Protein 4DNH (pdb70)

Sequence (375 aa):
LVSIDLPIEGRLARYDLTGRPVPFNSRDAKAFSRVAFAAAHVVADPLADNDPWLAPAIDWERTLAFRHRLWDLGLGVAESDTAQRGGLGWPEARELIRRSLAEARGRPDALIACGAGTDHLAPGPDVSIDDILAAYESQIEAIEAEGGRIILASRALAAAAKGPEDYIRVYDRVLSQVKEPVIIHWLGEFDPALEGYWGNADHAAKTCLDVLEAHAAKVDGIKISLLSKEKEIVRRQLPKGVRYTGDDFNYAELIAGDEEGHSDALLGIFDAIAPVASAALEALGSGRNGEFFELLEPTVPLSRHIFKAPTRFYKTGVVFLAYLNGLQDHFVIGGQQSARSLVHLAELFRLADKAGALADPELATARRRVLAHGV

Structure (mmCIF, N/CA/C/O backbone):
data_4DNH
#
_entry.id   4DNH
#
_cell.length_a   75.291
_cell.length_b   75.291
_cell.length_c   139.518
_cell.angle_alpha   90.000
_cell.angle_beta   90.000
_cell.angle_gamma   120.000
#
_symmetry.space_group_name_H-M   'P 32 2 1'
#
loop_
_entity.id
_entity.type
_entity.pdbx_description
1 polymer 'Uncharacterized protein'
2 non-polymer GLYCEROL
3 water water
#
loop_
_atom_site.group_PDB
_atom_site.id
_atom_site.type_symbol
_atom_site.label_atom_id
_atom_site.label_alt_id
_atom_site.label_comp_id
_atom_site.label_asym_id
_atom_site.label_entity_id
_atom_site.label_seq_id
_atom_site.pdbx_PDB_ins_code
_atom_site.Cartn_x
_atom_site.Cartn_y
_atom_site.Cartn_z
_atom_site.occupancy
_atom_site.B_iso_or_equiv
_atom_site.auth_seq_id
_atom_site.auth_comp_id
_atom_site.auth_asym_id
_atom_site.auth_atom_id
_atom_site.pdbx_PDB_model_num
ATOM 1 N N . LEU A 1 2 ? 71.971 -4.795 3.006 1.00 76.26 3 LEU A N 1
ATOM 2 C CA . LEU A 1 2 ? 71.185 -6.014 3.354 1.00 78.85 3 LEU A CA 1
ATOM 3 C C . LEU A 1 2 ? 70.650 -5.985 4.796 1.00 81.46 3 LEU A C 1
ATOM 4 O O . LEU A 1 2 ? 71.355 -6.333 5.755 1.00 82.13 3 LEU A O 1
ATOM 9 N N . VAL A 1 3 ? 69.390 -5.575 4.927 1.00 77.60 4 VAL A N 1
ATOM 10 C CA . VAL A 1 3 ? 68.737 -5.452 6.221 1.00 71.56 4 VAL A CA 1
ATOM 11 C C . VAL A 1 3 ? 67.798 -6.630 6.459 1.00 69.45 4 VAL A C 1
ATOM 12 O O . VAL A 1 3 ? 66.970 -6.981 5.609 1.00 64.50 4 VAL A O 1
ATOM 16 N N . SER A 1 4 ? 67.946 -7.231 7.634 1.00 71.79 5 SER A N 1
ATOM 17 C CA . SER A 1 4 ? 67.215 -8.429 8.009 1.00 69.53 5 SER A CA 1
ATOM 18 C C . SER A 1 4 ? 66.617 -8.240 9.405 1.00 66.25 5 SER A C 1
ATOM 19 O O . SER A 1 4 ? 67.186 -7.540 10.241 1.00 67.86 5 SER A O 1
ATOM 22 N N . ILE A 1 5 ? 65.461 -8.852 9.647 1.00 62.24 6 ILE A N 1
ATOM 23 C CA . ILE A 1 5 ? 64.782 -8.760 10.947 1.00 59.41 6 ILE A CA 1
ATOM 24 C C . ILE A 1 5 ? 63.989 -10.043 11.253 1.00 60.36 6 ILE A C 1
ATOM 25 O O . ILE A 1 5 ? 63.381 -10.639 10.353 1.00 59.81 6 ILE A O 1
ATOM 30 N N . ASP A 1 6 ? 64.014 -10.479 12.512 1.00 60.72 7 ASP A N 1
ATOM 31 C CA . ASP A 1 6 ? 63.195 -11.622 12.929 1.00 60.85 7 ASP A CA 1
ATOM 32 C C . ASP A 1 6 ? 61.793 -11.180 13.327 1.00 55.12 7 ASP A C 1
ATOM 33 O O . ASP A 1 6 ? 61.630 -10.311 14.169 1.00 58.33 7 ASP A O 1
ATOM 38 N N . LEU A 1 7 ? 60.790 -11.780 12.698 1.00 52.23 8 LEU A N 1
ATOM 39 C CA . LEU A 1 7 ? 59.397 -11.357 12.839 1.00 49.69 8 LEU A CA 1
ATOM 40 C C . LEU A 1 7 ? 58.491 -12.527 13.174 1.00 53.92 8 LEU A C 1
ATOM 41 O O . LEU A 1 7 ? 58.780 -13.666 12.789 1.00 57.86 8 LEU A O 1
ATOM 46 N N . PRO A 1 8 ? 57.392 -12.255 13.896 1.00 56.52 9 PRO A N 1
ATOM 47 C CA . PRO A 1 8 ? 56.480 -13.336 14.269 1.00 59.74 9 PRO A CA 1
ATOM 48 C C . PRO A 1 8 ? 55.558 -13.794 13.142 1.00 63.19 9 PRO A C 1
ATOM 49 O O . PRO A 1 8 ? 54.928 -12.971 12.476 1.00 58.99 9 PRO A O 1
ATOM 53 N N . ILE A 1 9 ? 55.544 -15.107 12.924 1.00 72.10 10 ILE A N 1
ATOM 54 C CA . ILE A 1 9 ? 54.563 -15.791 12.087 1.00 83.05 10 ILE A CA 1
ATOM 55 C C . ILE A 1 9 ? 54.219 -17.065 12.837 1.00 95.02 10 ILE A C 1
ATOM 56 O O . ILE A 1 9 ? 55.118 -17.749 13.341 1.00 97.05 10 ILE A O 1
ATOM 61 N N . GLU A 1 10 ? 52.926 -17.385 12.895 1.00 102.27 11 GLU A N 1
ATOM 62 C CA . GLU A 1 10 ? 52.431 -18.648 13.476 1.00 106.14 11 GLU A CA 1
ATOM 63 C C . GLU A 1 10 ? 53.034 -18.946 14.862 1.00 99.86 11 GLU A C 1
ATOM 64 O O . GLU A 1 10 ? 53.646 -19.999 15.065 1.00 95.37 11 GLU A O 1
ATOM 70 N N . GLY A 1 11 ? 52.878 -18.007 15.798 1.00 100.37 12 GLY A N 1
ATOM 71 C CA . GLY A 1 11 ? 53.400 -18.160 17.167 1.00 97.25 12 GLY A CA 1
ATOM 72 C C . GLY A 1 11 ? 54.920 -18.192 17.309 1.00 92.17 12 GLY A C 1
ATOM 73 O O . GLY A 1 11 ? 55.452 -17.930 18.396 1.00 81.31 12 GLY A O 1
ATOM 74 N N . ARG A 1 12 ? 55.607 -18.520 16.210 1.00 94.64 13 ARG A N 1
ATOM 75 C CA . ARG A 1 12 ? 57.073 -18.582 16.154 1.00 96.13 13 ARG A CA 1
ATOM 76 C C . ARG A 1 12 ? 57.685 -17.321 15.523 1.00 86.51 13 ARG A C 1
ATOM 77 O O . ARG A 1 12 ? 56.984 -16.355 15.220 1.00 81.36 13 ARG A O 1
ATOM 85 N N . LEU A 1 13 ? 58.996 -17.354 15.311 1.00 81.18 14 LEU A N 1
ATOM 86 C CA . LEU A 1 13 ? 59.749 -16.171 14.928 1.00 72.00 14 LEU A CA 1
ATOM 87 C C . LEU A 1 13 ? 60.678 -16.517 13.772 1.00 67.67 14 LEU A C 1
ATOM 88 O O . LEU A 1 13 ? 61.486 -17.441 13.878 1.00 65.25 14 LEU A O 1
ATOM 93 N N . ALA A 1 14 ? 60.569 -15.765 12.677 1.00 66.34 15 ALA A N 1
ATOM 94 C CA . ALA A 1 14 ? 61.266 -16.102 11.435 1.00 64.70 15 ALA A CA 1
ATOM 95 C C . ALA A 1 14 ? 61.980 -14.926 10.763 1.00 64.70 15 ALA A C 1
ATOM 96 O O . ALA A 1 14 ? 61.503 -13.786 10.770 1.00 59.49 15 ALA A O 1
ATOM 98 N N . ARG A 1 15 ? 63.121 -15.241 10.158 1.00 68.43 16 ARG A N 1
ATOM 99 C CA . ARG A 1 15 ? 63.928 -14.274 9.438 1.00 65.57 16 ARG A CA 1
ATOM 100 C C . ARG A 1 15 ? 63.130 -13.660 8.307 1.00 58.83 16 ARG A C 1
ATOM 101 O O . ARG A 1 15 ? 62.491 -14.358 7.516 1.00 55.31 16 ARG A O 1
ATOM 109 N N . TYR A 1 16 ? 63.145 -12.336 8.265 1.00 57.41 17 TYR A N 1
ATOM 110 C CA . TYR A 1 16 ? 62.644 -11.620 7.121 1.00 54.40 17 TYR A CA 1
ATOM 111 C C . TYR A 1 16 ? 63.713 -10.685 6.628 1.00 57.36 17 TYR A C 1
ATOM 112 O O . TYR A 1 16 ? 64.188 -9.835 7.374 1.00 59.56 17 TYR A O 1
ATOM 121 N N . ASP A 1 17 ? 64.102 -10.868 5.371 1.00 60.97 18 ASP A N 1
ATOM 122 C CA . ASP A 1 17 ? 65.037 -9.976 4.692 1.00 63.54 18 ASP A CA 1
ATOM 123 C C . ASP A 1 17 ? 64.233 -8.961 3.906 1.00 57.76 18 ASP A C 1
ATOM 124 O O . ASP A 1 17 ? 63.328 -9.337 3.157 1.00 56.51 18 ASP A O 1
ATOM 129 N N . LEU A 1 18 ? 64.556 -7.681 4.057 1.00 56.52 19 LEU A N 1
ATOM 130 C CA . LEU A 1 18 ? 63.836 -6.649 3.296 1.00 55.47 19 LEU A CA 1
ATOM 131 C C . LEU A 1 18 ? 64.320 -6.646 1.850 1.00 57.20 19 LEU A C 1
ATOM 132 O O . LEU A 1 18 ? 65.528 -6.626 1.606 1.00 56.38 19 LEU A O 1
ATOM 137 N N . THR A 1 19 ? 63.379 -6.668 0.903 1.00 58.45 20 THR A N 1
ATOM 138 C CA . THR A 1 19 ? 63.715 -6.719 -0.534 1.00 58.67 20 THR A CA 1
ATOM 139 C C . THR A 1 19 ? 63.113 -5.579 -1.374 1.00 58.27 20 THR A C 1
ATOM 140 O O . THR A 1 19 ? 63.311 -5.525 -2.582 1.00 61.47 20 THR A O 1
ATOM 144 N N . GLY A 1 20 ? 62.375 -4.677 -0.750 1.00 56.89 21 GLY A N 1
ATOM 145 C CA . GLY A 1 20 ? 61.753 -3.590 -1.495 1.00 58.00 21 GLY A CA 1
ATOM 146 C C . GLY A 1 20 ? 62.711 -2.479 -1.872 1.00 59.04 21 GLY A C 1
ATOM 147 O O . GLY A 1 20 ? 63.708 -2.233 -1.180 1.00 57.85 21 GLY A O 1
ATOM 148 N N . ARG A 1 21 ? 62.415 -1.829 -2.996 1.00 62.17 22 ARG A N 1
ATOM 149 C CA . ARG A 1 21 ? 63.063 -0.572 -3.367 1.00 62.86 22 ARG A CA 1
ATOM 150 C C . ARG A 1 21 ? 62.079 0.535 -3.023 1.00 55.85 22 ARG A C 1
ATOM 151 O O . ARG A 1 21 ? 61.017 0.619 -3.638 1.00 53.34 22 ARG A O 1
ATOM 155 N N . PRO A 1 22 ? 62.408 1.373 -2.020 1.00 54.03 23 PRO A N 1
ATOM 156 C CA . PRO A 1 22 ? 61.477 2.441 -1.635 1.00 52.20 23 PRO A CA 1
ATOM 157 C C . PRO A 1 22 ? 61.191 3.322 -2.829 1.00 52.30 23 PRO A C 1
ATOM 158 O O . PRO A 1 22 ? 62.118 3.669 -3.561 1.00 55.72 23 PRO A O 1
ATOM 162 N N . VAL A 1 23 ? 59.924 3.637 -3.065 1.00 49.31 24 VAL A N 1
ATOM 163 C CA . VAL A 1 23 ? 59.591 4.649 -4.065 1.00 48.84 24 VAL A CA 1
ATOM 164 C C . VAL A 1 23 ? 60.036 5.986 -3.468 1.00 51.25 24 VAL A C 1
ATOM 165 O O . VAL A 1 23 ? 59.606 6.345 -2.363 1.00 51.35 24 VAL A O 1
ATOM 169 N N . PRO A 1 24 ? 60.942 6.700 -4.167 1.00 52.13 25 PRO A N 1
ATOM 170 C CA . PRO A 1 24 ? 61.469 7.953 -3.599 1.00 50.80 25 PRO A CA 1
ATOM 171 C C . PRO A 1 24 ? 60.396 9.033 -3.546 1.00 49.48 25 PRO A C 1
ATOM 172 O O . PRO A 1 24 ? 59.560 9.147 -4.459 1.00 48.14 25 PRO A O 1
ATOM 176 N N . PHE A 1 25 ? 60.392 9.771 -2.442 1.00 50.20 26 PHE A N 1
ATOM 177 C CA . PHE A 1 25 ? 59.511 10.914 -2.249 1.00 50.14 26 PHE A CA 1
ATOM 178 C C . PHE A 1 25 ? 59.919 11.953 -3.274 1.00 53.73 26 PHE A C 1
ATOM 179 O O . PHE A 1 25 ? 61.106 12.262 -3.409 1.00 55.16 26 PHE A O 1
ATOM 187 N N . ASN A 1 26 ? 58.951 12.462 -4.029 1.00 54.99 27 ASN A N 1
ATOM 188 C CA . ASN A 1 26 ? 59.224 13.518 -5.005 1.00 55.16 27 ASN A CA 1
ATOM 189 C C . ASN A 1 26 ? 58.077 14.524 -5.000 1.00 53.48 27 ASN A C 1
ATOM 190 O O . ASN A 1 26 ? 56.919 14.158 -5.167 1.00 55.79 27 ASN A O 1
ATOM 195 N N . SER A 1 27 ? 58.406 15.783 -4.751 1.00 51.43 28 SER A N 1
ATOM 196 C CA . SER A 1 27 ? 57.438 16.876 -4.754 1.00 51.41 28 SER A CA 1
ATOM 197 C C . SER A 1 27 ? 56.748 16.970 -6.115 1.00 50.86 28 SER A C 1
ATOM 198 O O . SER A 1 27 ? 57.389 16.801 -7.136 1.00 52.23 28 SER A O 1
ATOM 201 N N . ARG A 1 28 ? 55.443 17.222 -6.125 1.00 49.51 29 ARG A N 1
ATOM 202 C CA . ARG A 1 28 ? 54.652 17.193 -7.358 1.00 49.63 29 ARG A CA 1
ATOM 203 C C . ARG A 1 28 ? 53.469 18.127 -7.246 1.00 49.93 29 ARG A C 1
ATOM 204 O O . ARG A 1 28 ? 52.949 18.373 -6.154 1.00 48.26 29 ARG A O 1
ATOM 212 N N . ASP A 1 29 ? 53.058 18.626 -8.405 1.00 54.20 30 ASP A N 1
ATOM 213 C CA . ASP A 1 29 ? 51.929 19.524 -8.575 1.00 58.08 30 ASP A CA 1
ATOM 214 C C . ASP A 1 29 ? 50.771 18.668 -9.050 1.00 57.28 30 ASP A C 1
ATOM 215 O O . ASP A 1 29 ? 50.961 17.799 -9.906 1.00 58.64 30 ASP A O 1
ATOM 220 N N . ALA A 1 30 ? 49.576 18.920 -8.517 1.00 55.19 31 ALA A N 1
ATOM 221 C CA . ALA A 1 30 ? 48.377 18.153 -8.890 1.00 54.34 31 ALA A CA 1
ATOM 222 C C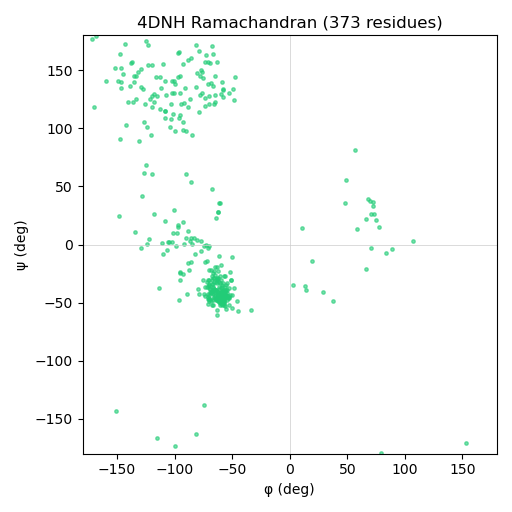 . ALA A 1 30 ? 48.094 18.180 -10.398 1.00 61.87 31 ALA A C 1
ATOM 223 O O . ALA A 1 30 ? 47.496 17.247 -10.940 1.00 63.82 31 ALA A O 1
ATOM 225 N N . LYS A 1 31 ? 48.539 19.242 -11.069 1.00 64.49 32 LYS A N 1
ATOM 226 C CA . LYS A 1 31 ? 48.357 19.376 -12.513 1.00 70.67 32 LYS A CA 1
ATOM 227 C C . LYS A 1 31 ? 49.079 18.294 -13.336 1.00 69.45 32 LYS A C 1
ATOM 228 O O . LYS A 1 31 ? 48.724 18.057 -14.490 1.00 71.29 32 LYS A O 1
ATOM 234 N N . ALA A 1 32 ? 50.071 17.635 -12.743 1.00 65.84 33 ALA A N 1
ATOM 235 C CA . ALA A 1 32 ? 50.741 16.513 -13.398 1.00 66.07 33 ALA A CA 1
ATOM 236 C C . ALA A 1 32 ? 49.847 15.268 -13.458 1.00 66.44 33 ALA A C 1
ATOM 237 O O . ALA A 1 32 ? 50.142 14.327 -14.202 1.00 69.09 33 ALA A O 1
ATOM 239 N N . PHE A 1 33 ? 48.762 15.268 -12.678 1.00 63.30 34 PHE A N 1
ATOM 240 C CA . PHE A 1 33 ? 47.819 14.141 -12.642 1.00 60.10 34 PHE A CA 1
ATOM 241 C C . PHE A 1 33 ? 46.663 14.325 -13.620 1.00 62.44 34 PHE A C 1
ATOM 242 O O . PHE A 1 33 ? 46.306 15.452 -13.982 1.00 66.30 34 PHE A O 1
ATOM 250 N N . SER A 1 34 ? 46.075 13.203 -14.023 1.00 59.99 35 SER A N 1
ATOM 251 C CA . SER A 1 34 ? 44.861 13.194 -14.819 1.00 59.58 35 SER A CA 1
ATOM 252 C C . SER A 1 34 ? 43.694 12.727 -13.963 1.00 59.52 35 SER A C 1
ATOM 253 O O . SER A 1 34 ? 42.678 12.268 -14.493 1.00 59.82 35 SER A O 1
ATOM 256 N N . ARG A 1 35 ? 43.860 12.824 -12.641 1.00 55.23 36 ARG A N 1
ATOM 257 C CA . ARG A 1 35 ? 42.813 12.484 -11.682 1.00 52.37 36 ARG A CA 1
ATOM 258 C C . ARG A 1 35 ? 42.779 13.522 -10.577 1.00 51.25 36 ARG A C 1
ATOM 259 O O . ARG A 1 35 ? 43.789 14.176 -10.327 1.00 51.08 36 ARG A O 1
ATOM 267 N N . VAL A 1 36 ? 41.625 13.654 -9.915 1.00 50.98 37 VAL A N 1
ATOM 268 C CA . VAL A 1 36 ? 41.497 14.389 -8.644 1.00 49.43 37 VAL A CA 1
ATOM 269 C C . VAL A 1 36 ? 41.573 13.435 -7.441 1.00 49.67 37 VAL A C 1
ATOM 270 O O . VAL A 1 36 ? 40.645 12.653 -7.179 1.00 49.78 37 VAL A O 1
ATOM 274 N N . ALA A 1 37 ? 42.683 13.515 -6.707 1.00 47.80 38 ALA A N 1
ATOM 275 C CA . ALA A 1 37 ? 43.007 12.560 -5.652 1.00 42.00 38 ALA A CA 1
ATOM 276 C C . ALA A 1 37 ? 43.169 13.247 -4.320 1.00 42.27 38 ALA A C 1
ATOM 277 O O . ALA A 1 37 ? 43.976 14.169 -4.195 1.00 43.05 38 ALA A O 1
ATOM 279 N N . PHE A 1 38 ? 42.408 12.780 -3.327 1.00 42.41 39 PHE A N 1
ATOM 280 C CA . PHE A 1 38 ? 42.536 13.211 -1.942 1.00 42.52 39 PHE A CA 1
ATOM 281 C C . PHE A 1 38 ? 43.048 12.053 -1.113 1.00 45.14 39 PHE A C 1
ATOM 282 O O . PHE A 1 38 ? 42.647 10.900 -1.315 1.00 47.73 39 PHE A O 1
ATOM 290 N N . ALA A 1 39 ? 43.884 12.363 -0.135 1.00 42.44 40 ALA A N 1
ATOM 291 C CA . ALA A 1 39 ? 44.108 11.428 0.940 1.00 39.32 40 ALA A CA 1
ATOM 292 C C . ALA A 1 39 ? 43.284 11.852 2.169 1.00 42.72 40 ALA A C 1
ATOM 293 O O . ALA A 1 39 ? 43.285 13.025 2.569 1.00 40.73 40 ALA A O 1
ATOM 295 N N . ALA A 1 40 ? 42.541 10.908 2.746 1.00 44.18 41 ALA A N 1
ATOM 296 C CA . ALA A 1 40 ? 41.875 11.159 4.021 1.00 41.22 41 ALA A CA 1
ATOM 297 C C . ALA A 1 40 ? 42.942 11.003 5.102 1.00 41.68 41 ALA A C 1
ATOM 298 O O . ALA A 1 40 ? 43.457 9.904 5.307 1.00 44.65 41 ALA A O 1
ATOM 300 N N . ALA A 1 41 ? 43.284 12.093 5.785 1.00 36.54 42 ALA A N 1
ATOM 301 C CA . ALA A 1 41 ? 44.489 12.100 6.591 1.00 35.92 42 ALA A CA 1
ATOM 302 C C . ALA A 1 41 ? 44.224 11.807 8.064 1.00 37.07 42 ALA A C 1
ATOM 303 O O . ALA A 1 41 ? 43.211 12.238 8.631 1.00 38.82 42 ALA A O 1
ATOM 305 N N . HIS A 1 42 ? 45.164 11.099 8.681 1.00 35.92 43 HIS A N 1
ATOM 306 C CA . HIS A 1 42 ? 45.051 10.661 10.071 1.00 35.55 43 HIS A CA 1
ATOM 307 C C . HIS A 1 42 ? 45.440 11.772 11.015 1.00 36.20 43 HIS A C 1
ATOM 308 O O . HIS A 1 42 ? 45.959 12.812 10.586 1.00 34.92 43 HIS A O 1
ATOM 315 N N . VAL A 1 43 ? 45.204 11.542 12.308 1.00 35.55 44 VAL A N 1
ATOM 316 C CA . VAL A 1 43 ? 45.550 12.479 13.377 1.00 34.66 44 VAL A CA 1
ATOM 317 C C . VAL A 1 43 ? 46.675 11.952 14.264 1.00 33.79 44 VAL A C 1
ATOM 318 O O . VAL A 1 43 ? 46.648 10.798 14.674 1.00 36.12 44 VAL A O 1
ATOM 322 N N . VAL A 1 44 ? 47.654 12.798 14.570 1.00 32.22 45 VAL A N 1
ATOM 323 C CA . VAL A 1 44 ? 48.689 12.464 15.534 1.00 31.96 45 VAL A CA 1
ATOM 324 C C . VAL A 1 44 ? 48.264 12.851 16.958 1.00 35.20 45 VAL A C 1
ATOM 325 O O . VAL A 1 44 ? 48.038 14.046 17.260 1.00 37.04 45 VAL A O 1
ATOM 329 N N . ALA A 1 45 ? 48.167 11.847 17.838 1.00 33.58 46 ALA A N 1
ATOM 330 C CA . ALA A 1 45 ? 47.886 12.123 19.248 1.00 35.03 46 ALA A CA 1
ATOM 331 C C . ALA A 1 45 ? 49.092 12.710 19.985 1.00 33.14 46 ALA A C 1
ATOM 332 O O . ALA A 1 45 ? 50.242 12.520 19.588 1.00 32.28 46 ALA A O 1
ATOM 334 N N . ASP A 1 46 ? 48.824 13.404 21.079 1.00 33.43 47 ASP A N 1
ATOM 335 C CA . ASP A 1 46 ? 49.898 13.920 21.923 1.00 35.16 47 ASP A CA 1
ATOM 336 C C . ASP A 1 46 ? 50.123 12.905 23.037 1.00 36.45 47 ASP A C 1
ATOM 337 O O . ASP A 1 46 ? 49.266 12.745 23.903 1.00 37.68 47 ASP A O 1
ATOM 342 N N . PRO A 1 47 ? 51.277 12.220 23.026 1.00 36.97 48 PRO A N 1
ATOM 343 C CA . PRO A 1 47 ? 51.486 11.158 24.011 1.00 37.92 48 PRO A CA 1
ATOM 344 C C . PRO A 1 47 ? 51.851 11.662 25.422 1.00 43.40 48 PRO A C 1
ATOM 345 O O . PRO A 1 47 ? 52.096 10.835 26.302 1.00 48.94 48 PRO A O 1
ATOM 349 N N . LEU A 1 48 ? 51.889 12.983 25.640 1.00 41.81 49 LEU A N 1
ATOM 350 C CA . LEU A 1 48 ? 52.268 13.552 26.958 1.00 42.53 49 LEU A CA 1
ATOM 351 C C . LEU A 1 48 ? 51.118 14.222 27.690 1.00 41.48 49 LEU A C 1
ATOM 352 O O . LEU A 1 48 ? 51.294 14.749 28.795 1.00 42.88 49 LEU A O 1
ATOM 357 N N . ALA A 1 49 ? 49.939 14.195 27.086 1.00 40.38 50 ALA A N 1
ATOM 358 C CA . ALA A 1 49 ? 48.778 14.846 27.672 1.00 40.65 50 ALA A CA 1
ATOM 359 C C . ALA A 1 49 ? 48.187 14.039 28.825 1.00 44.56 50 ALA A C 1
ATOM 360 O O . ALA A 1 49 ? 48.241 12.803 28.827 1.00 45.48 50 ALA A O 1
ATOM 362 N N . ASP A 1 50 ? 47.622 14.754 29.796 1.00 47.97 51 ASP A N 1
ATOM 363 C CA . ASP A 1 50 ? 46.927 14.160 30.936 1.00 50.62 51 ASP A CA 1
ATOM 364 C C . ASP A 1 50 ? 45.459 13.857 30.599 1.00 51.23 51 ASP A C 1
ATOM 365 O O . ASP A 1 50 ? 44.552 14.310 31.295 1.00 56.63 51 ASP A O 1
ATOM 370 N N . ASN A 1 51 ? 45.229 13.113 29.520 1.00 47.57 52 ASN A N 1
ATOM 371 C CA . ASN A 1 51 ? 43.878 12.692 29.108 1.00 48.55 52 ASN A CA 1
ATOM 372 C C . ASN A 1 51 ? 43.512 11.278 29.585 1.00 54.42 52 ASN A C 1
ATOM 373 O O . ASN A 1 51 ? 44.386 10.525 30.015 1.00 58.19 52 ASN A O 1
ATOM 378 N N . ASP A 1 52 ? 42.227 10.917 29.524 1.00 57.12 53 ASP A N 1
ATOM 379 C CA . ASP A 1 52 ? 41.812 9.498 29.576 1.00 52.29 53 ASP A CA 1
ATOM 380 C C . ASP A 1 52 ? 41.717 9.031 28.124 1.00 48.59 53 ASP A C 1
ATOM 381 O O . ASP A 1 52 ? 40.775 9.412 27.425 1.00 51.19 53 ASP A O 1
ATOM 386 N N . PRO A 1 53 ? 42.692 8.224 27.659 1.00 43.06 54 PRO A N 1
ATOM 387 C CA . PRO A 1 53 ? 42.854 7.927 26.211 1.00 43.22 54 PRO A CA 1
ATOM 388 C C . PRO A 1 53 ? 41.686 7.242 25.496 1.00 45.14 54 PRO A C 1
ATOM 389 O O . PRO A 1 53 ? 41.551 7.381 24.294 1.00 51.09 54 PRO A O 1
ATOM 393 N N . TRP A 1 54 ? 40.867 6.484 26.198 1.00 46.48 55 TRP A N 1
ATOM 394 C CA . TRP A 1 54 ? 39.688 5.890 25.571 1.00 47.13 55 TRP A CA 1
ATOM 395 C C . TRP A 1 54 ? 38.517 6.838 25.651 1.00 51.19 55 TRP A C 1
ATOM 396 O O . TRP A 1 54 ? 37.527 6.668 24.938 1.00 53.44 55 TRP A O 1
ATOM 407 N N . LEU A 1 55 ? 38.618 7.847 26.515 1.00 49.31 56 LEU A N 1
ATOM 408 C CA . LEU A 1 55 ? 37.503 8.783 26.728 1.00 52.20 56 LEU A CA 1
ATOM 409 C C . LEU A 1 55 ? 37.584 10.074 25.927 1.00 50.47 56 LEU A C 1
ATOM 410 O O . LEU A 1 55 ? 36.598 10.457 25.319 1.00 51.92 56 LEU A O 1
ATOM 415 N N . ALA A 1 56 ? 38.743 10.741 25.931 1.00 49.38 57 ALA A N 1
ATOM 416 C CA . ALA A 1 56 ? 38.895 12.050 25.268 1.00 47.92 57 ALA A CA 1
ATOM 417 C C . ALA A 1 56 ? 40.300 12.259 24.679 1.00 48.66 57 ALA A C 1
ATOM 418 O O . ALA A 1 56 ? 41.297 11.897 25.314 1.00 50.98 57 ALA A O 1
ATOM 420 N N . PRO A 1 57 ? 40.384 12.859 23.471 1.00 44.82 58 PRO A N 1
ATOM 421 C CA . PRO A 1 57 ? 41.653 12.908 22.751 1.00 44.29 58 PRO A CA 1
ATOM 422 C C . PRO A 1 57 ? 42.513 14.126 23.112 1.00 44.78 58 PRO A C 1
ATOM 423 O O . PRO A 1 57 ? 42.006 15.123 23.628 1.00 46.13 58 PRO A O 1
ATOM 427 N N . ALA A 1 58 ? 43.812 14.013 22.850 1.00 41.93 59 ALA A N 1
ATOM 428 C CA . ALA A 1 58 ? 44.754 15.114 22.990 1.00 40.51 59 ALA A CA 1
ATOM 429 C C . ALA A 1 58 ? 45.614 15.049 21.758 1.00 39.34 59 ALA A C 1
ATOM 430 O O . ALA A 1 58 ? 46.227 14.010 21.488 1.00 41.55 59 ALA A O 1
ATOM 432 N N . ILE A 1 59 ? 45.643 16.137 21.001 1.00 36.52 60 ILE A N 1
ATOM 433 C CA . ILE A 1 59 ? 46.214 16.115 19.658 1.00 36.14 60 ILE A CA 1
ATOM 434 C C . ILE A 1 59 ? 47.545 16.855 19.602 1.00 38.12 60 ILE A C 1
ATOM 435 O O . ILE A 1 59 ? 47.731 17.892 20.239 1.00 38.95 60 ILE A O 1
ATOM 440 N N . ASP A 1 60 ? 48.484 16.303 18.850 1.00 39.37 61 ASP A N 1
ATOM 441 C CA . ASP A 1 60 ? 49.702 17.015 18.549 1.00 39.06 61 ASP A CA 1
ATOM 442 C C . ASP A 1 60 ? 49.467 17.801 17.262 1.00 39.43 61 ASP A C 1
ATOM 443 O O . ASP A 1 60 ? 49.566 17.254 16.173 1.00 43.67 61 ASP A O 1
ATOM 448 N N . TRP A 1 61 ? 49.140 19.080 17.376 1.00 40.19 62 TRP A N 1
ATOM 449 C CA . TRP A 1 61 ? 48.869 19.915 16.186 1.00 40.89 62 TRP A CA 1
ATOM 450 C C . TRP A 1 61 ? 50.005 20.028 15.201 1.00 42.32 62 TRP A C 1
ATOM 451 O O . TRP A 1 61 ? 49.801 19.911 13.996 1.00 43.61 62 TRP A O 1
ATOM 462 N N . GLU A 1 62 ? 51.213 20.251 15.706 1.00 42.26 63 GLU A N 1
ATOM 463 C CA . GLU A 1 62 ? 52.387 20.415 14.871 1.00 41.70 63 GLU A CA 1
ATOM 464 C C . GLU A 1 62 ? 52.592 19.164 14.024 1.00 40.83 63 GLU A C 1
ATOM 465 O O . GLU A 1 62 ? 52.702 19.244 12.798 1.00 39.53 63 GLU A O 1
ATOM 471 N N . ARG A 1 63 ? 52.607 18.004 14.670 1.00 39.35 64 ARG A N 1
ATOM 472 C CA . ARG A 1 63 ? 52.797 16.772 13.948 1.00 39.31 64 ARG A CA 1
ATOM 473 C C . ARG A 1 63 ? 51.623 16.453 12.997 1.00 39.29 64 ARG A C 1
ATOM 474 O O . ARG A 1 63 ? 51.842 15.965 11.885 1.00 42.44 64 ARG A O 1
ATOM 482 N N . THR A 1 64 ? 50.393 16.739 13.417 1.00 36.88 65 THR A N 1
ATOM 483 C CA . THR A 1 64 ? 49.210 16.520 12.574 1.00 37.39 65 THR A CA 1
ATOM 484 C C . THR A 1 64 ? 49.234 17.404 11.334 1.00 39.53 65 THR A C 1
ATOM 485 O O . THR A 1 64 ? 49.024 16.918 10.223 1.00 41.29 65 THR A O 1
ATOM 489 N N . LEU A 1 65 ? 49.516 18.697 11.514 1.00 39.19 66 LEU A N 1
ATOM 490 C CA . LEU A 1 65 ? 49.584 19.614 10.372 1.00 37.10 66 LEU A CA 1
ATOM 491 C C . LEU A 1 65 ? 50.788 19.360 9.473 1.00 35.56 66 LEU A C 1
ATOM 492 O O . LEU A 1 65 ? 50.682 19.496 8.259 1.00 37.25 66 LEU A O 1
ATOM 497 N N . ALA A 1 66 ? 51.919 18.968 10.048 1.00 35.12 67 ALA A N 1
ATOM 498 C CA . ALA A 1 66 ? 53.080 18.595 9.229 1.00 36.36 67 ALA A CA 1
ATOM 499 C C . ALA A 1 66 ? 52.707 17.521 8.213 1.00 37.89 67 ALA A C 1
ATOM 500 O O . ALA A 1 66 ? 53.222 17.507 7.103 1.00 40.40 67 ALA A O 1
ATOM 502 N N . PHE A 1 67 ? 51.790 16.636 8.580 1.00 36.97 68 PHE A N 1
ATOM 503 C CA . PHE A 1 67 ? 51.378 15.586 7.647 1.00 37.37 68 PHE A CA 1
ATOM 504 C C . PHE A 1 67 ? 50.476 16.088 6.502 1.00 35.62 68 PHE A C 1
ATOM 505 O O . PHE A 1 67 ? 50.575 15.602 5.391 1.00 34.80 68 PHE A O 1
ATOM 513 N N . ARG A 1 68 ? 49.596 17.045 6.766 1.00 35.83 69 ARG A N 1
ATOM 514 C CA . ARG A 1 68 ? 48.926 17.752 5.677 1.00 37.96 69 ARG A CA 1
ATOM 515 C C . ARG A 1 68 ? 49.910 18.377 4.667 1.00 40.57 69 ARG A C 1
ATOM 516 O O . ARG A 1 68 ? 49.692 18.293 3.453 1.00 42.68 69 ARG A O 1
ATOM 524 N N . HIS A 1 69 ? 50.997 18.979 5.153 1.00 40.74 70 HIS A N 1
ATOM 525 C CA . HIS A 1 69 ? 51.994 19.583 4.254 1.00 42.21 70 HIS A CA 1
ATOM 526 C C . HIS A 1 69 ? 52.705 18.559 3.418 1.00 43.60 70 HIS A C 1
ATOM 527 O O . HIS A 1 69 ? 52.975 18.794 2.221 1.00 46.23 70 HIS A O 1
ATOM 534 N N . ARG A 1 70 ? 53.003 17.413 4.023 1.00 41.11 71 ARG A N 1
ATOM 535 C CA . ARG A 1 70 ? 53.562 16.272 3.296 1.00 41.37 71 ARG A CA 1
ATOM 536 C C . ARG A 1 70 ? 52.645 15.871 2.142 1.00 41.70 71 ARG A C 1
ATOM 537 O O . ARG A 1 70 ? 53.124 15.591 1.026 1.00 42.57 71 ARG A O 1
ATOM 545 N N . LEU A 1 71 ? 51.334 15.858 2.400 1.00 40.24 72 LEU A N 1
ATOM 546 C CA . LEU A 1 71 ? 50.372 15.466 1.360 1.00 39.35 72 LEU A CA 1
ATOM 547 C C . LEU A 1 71 ? 50.306 16.522 0.275 1.00 39.95 72 LEU A C 1
ATOM 548 O O . LEU A 1 71 ? 50.379 16.205 -0.904 1.00 40.91 72 LEU A O 1
ATOM 553 N N . TRP A 1 72 ? 50.174 17.781 0.671 1.00 41.64 73 TRP A N 1
ATOM 554 C CA . TRP A 1 72 ? 50.197 18.865 -0.314 1.00 42.23 73 TRP A CA 1
ATOM 555 C C . TRP A 1 72 ? 51.441 18.868 -1.150 1.00 42.03 73 TRP A C 1
ATOM 556 O O . TRP A 1 72 ? 51.342 19.084 -2.354 1.00 42.73 73 TRP A O 1
ATOM 567 N N . ASP A 1 73 ? 52.594 18.574 -0.535 1.00 43.24 74 ASP A N 1
ATOM 568 C CA . ASP A 1 73 ? 53.908 18.516 -1.233 1.00 45.94 74 ASP A CA 1
ATOM 569 C C . ASP A 1 73 ? 53.918 17.500 -2.353 1.00 47.65 74 ASP A C 1
ATOM 570 O O . ASP A 1 73 ? 54.548 17.719 -3.385 1.00 50.19 74 ASP A O 1
ATOM 575 N N . LEU A 1 74 ? 53.231 16.380 -2.127 1.00 46.56 75 LEU A N 1
ATOM 576 C CA . LEU A 1 74 ? 53.157 15.297 -3.096 1.00 46.54 75 LEU A CA 1
ATOM 577 C C . LEU A 1 74 ? 52.046 15.513 -4.128 1.00 47.37 75 LEU A C 1
ATOM 578 O O . LEU A 1 74 ? 51.844 14.677 -5.021 1.00 48.57 75 LEU A O 1
ATOM 583 N N . GLY A 1 75 ? 51.329 16.626 -4.001 1.00 45.01 76 GLY A N 1
ATOM 584 C CA . GLY A 1 75 ? 50.275 16.971 -4.944 1.00 45.22 76 GLY A CA 1
ATOM 585 C C . GLY A 1 75 ? 48.908 16.428 -4.600 1.00 45.99 76 GLY A C 1
ATOM 586 O O . GLY A 1 75 ? 47.942 16.731 -5.299 1.00 48.50 76 GLY A O 1
ATOM 587 N N . LEU A 1 76 ? 48.819 15.632 -3.530 1.00 43.16 77 LEU A N 1
ATOM 588 C CA . LEU A 1 76 ? 47.550 15.019 -3.116 1.00 40.32 77 LEU A CA 1
ATOM 589 C C . LEU A 1 76 ? 46.708 16.040 -2.394 1.00 40.17 77 LEU A C 1
ATOM 590 O O . LEU A 1 76 ? 47.240 16.910 -1.708 1.00 40.99 77 LEU A O 1
ATOM 595 N N . GLY A 1 77 ? 45.396 15.969 -2.562 1.00 39.63 78 GLY A N 1
ATOM 596 C CA . GLY A 1 77 ? 44.509 16.821 -1.768 1.00 39.69 78 GLY A CA 1
ATOM 597 C C . GLY A 1 77 ? 44.327 16.248 -0.369 1.00 39.59 78 GLY A C 1
ATOM 598 O O . GLY A 1 77 ? 44.654 15.081 -0.113 1.00 41.20 78 GLY A O 1
ATOM 599 N N . VAL A 1 78 ? 43.787 17.054 0.532 1.00 36.50 79 VAL A N 1
ATOM 600 C CA . VAL A 1 78 ? 43.547 16.614 1.887 1.00 36.23 79 VAL A CA 1
ATOM 601 C C . VAL A 1 78 ? 42.036 16.606 2.177 1.00 37.03 79 VAL A C 1
ATOM 602 O O . VAL A 1 78 ? 41.337 17.616 1.958 1.00 38.49 79 VAL A O 1
ATOM 606 N N . ALA A 1 79 ? 41.539 15.470 2.662 1.00 35.33 80 ALA A N 1
ATOM 607 C CA . ALA A 1 79 ? 40.157 15.337 3.131 1.00 36.45 80 ALA A CA 1
ATOM 608 C C . ALA A 1 79 ? 40.184 15.360 4.653 1.00 37.24 80 ALA A C 1
ATOM 609 O O . ALA A 1 79 ? 40.625 14.383 5.267 1.00 37.77 80 ALA A O 1
ATOM 611 N N . GLU A 1 80 ? 39.717 16.451 5.262 1.00 36.40 81 GLU A N 1
ATOM 612 C CA . GLU A 1 80 ? 39.958 16.652 6.680 1.00 37.71 81 GLU A CA 1
ATOM 613 C C . GLU A 1 80 ? 38.874 16.210 7.612 1.00 39.34 81 GLU A C 1
ATOM 614 O O . GLU A 1 80 ? 37.674 16.352 7.329 1.00 38.56 81 GLU A O 1
ATOM 620 N N . SER A 1 81 ? 39.344 15.720 8.757 1.00 39.81 82 SER A N 1
ATOM 621 C CA . SER A 1 81 ? 38.498 15.303 9.834 1.00 40.69 82 SER A CA 1
ATOM 622 C C . SER A 1 81 ? 37.527 14.241 9.306 1.00 39.25 82 SER A C 1
ATOM 623 O O . SER A 1 81 ? 36.347 14.227 9.632 1.00 38.56 82 SER A O 1
ATOM 634 N N . ASP A 1 83 ? 36.776 9.947 8.232 1.00 48.28 84 ASP A N 1
ATOM 635 C CA . ASP A 1 83 ? 36.787 8.686 8.947 1.00 46.44 84 ASP A CA 1
ATOM 636 C C . ASP A 1 83 ? 38.207 8.285 9.334 1.00 42.20 84 ASP A C 1
ATOM 637 O O . ASP A 1 83 ? 38.409 7.753 10.405 1.00 41.12 84 ASP A O 1
ATOM 642 N N . THR A 1 84 ? 39.189 8.549 8.473 1.00 41.95 85 THR A N 1
ATOM 643 C CA . THR A 1 84 ? 40.601 8.237 8.797 1.00 39.35 85 THR A CA 1
ATOM 644 C C . THR A 1 84 ? 41.131 9.060 9.973 1.00 38.73 85 THR A C 1
ATOM 645 O O . THR A 1 84 ? 42.057 8.639 10.664 1.00 39.46 85 THR A O 1
ATOM 649 N N . ALA A 1 85 ? 40.562 10.238 10.200 1.00 38.42 86 ALA A N 1
ATOM 650 C CA . ALA A 1 85 ? 41.024 11.071 11.322 1.00 36.66 86 ALA A CA 1
ATOM 651 C C . ALA A 1 85 ? 40.248 10.679 12.562 1.00 35.39 86 ALA A C 1
ATOM 652 O O . ALA A 1 85 ? 40.274 11.376 13.560 1.00 33.83 86 ALA A O 1
ATOM 654 N N . GLN A 1 86 ? 39.540 9.551 12.452 1.00 35.79 87 GLN A N 1
ATOM 655 C CA . GLN A 1 86 ? 38.854 8.882 13.566 1.00 36.47 87 GLN A CA 1
ATOM 656 C C . GLN A 1 86 ? 37.590 9.584 13.987 1.00 38.54 87 GLN A C 1
ATOM 657 O O . GLN A 1 86 ? 37.122 9.390 15.113 1.00 39.54 87 GLN A O 1
ATOM 663 N N . ARG A 1 87 ? 37.055 10.396 13.067 1.00 39.04 88 ARG A N 1
ATOM 664 C CA . ARG A 1 87 ? 35.777 11.090 13.212 1.00 39.09 88 ARG A CA 1
ATOM 665 C C . ARG A 1 87 ? 34.682 10.119 13.669 1.00 43.10 88 ARG A C 1
ATOM 666 O O . ARG A 1 87 ? 34.557 9.009 13.129 1.00 42.50 88 ARG A O 1
ATOM 674 N N . GLY A 1 88 ? 33.897 10.526 14.664 1.00 46.95 89 GLY A N 1
ATOM 675 C CA . GLY A 1 88 ? 32.815 9.667 15.195 1.00 49.61 89 GLY A CA 1
ATOM 676 C C . GLY A 1 88 ? 33.257 8.465 16.034 1.00 54.44 89 GLY A C 1
ATOM 677 O O . GLY A 1 88 ? 32.423 7.808 16.652 1.00 56.94 89 GLY A O 1
ATOM 686 N N . GLY A 1 90 ? 36.327 8.452 18.256 1.00 47.56 91 GLY A N 1
ATOM 687 C CA . GLY A 1 90 ? 37.485 9.011 18.949 1.00 43.81 91 GLY A CA 1
ATOM 688 C C . GLY A 1 90 ? 37.677 10.517 18.788 1.00 42.39 91 GLY A C 1
ATOM 689 O O . GLY A 1 90 ? 38.148 11.195 19.710 1.00 43.17 91 GLY A O 1
ATOM 690 N N . LEU A 1 91 ? 37.339 11.049 17.617 1.00 39.40 92 LEU A N 1
ATOM 691 C CA . LEU A 1 91 ? 37.508 12.470 17.359 1.00 37.48 92 LEU A CA 1
ATOM 692 C C . LEU A 1 91 ? 36.162 13.171 17.419 1.00 37.98 92 LEU A C 1
ATOM 693 O O . LEU A 1 91 ? 35.383 13.084 16.490 1.00 41.02 92 LEU A O 1
ATOM 698 N N . GLY A 1 92 ? 35.870 13.846 18.523 1.00 38.92 93 GLY A N 1
ATOM 699 C CA . GLY A 1 92 ? 34.597 14.551 18.643 1.00 40.66 93 GLY A CA 1
ATOM 700 C C . GLY A 1 92 ? 34.505 15.730 17.679 1.00 46.35 93 GLY A C 1
ATOM 701 O O . GLY A 1 92 ? 35.494 16.111 17.020 1.00 46.92 93 GLY A O 1
ATOM 702 N N . TRP A 1 93 ? 33.315 16.311 17.594 1.00 47.43 94 TRP A N 1
ATOM 703 C CA . TRP A 1 93 ? 33.099 17.496 16.784 1.00 45.55 94 TRP A CA 1
ATOM 704 C C . TRP A 1 93 ? 33.980 18.662 17.195 1.00 45.24 94 TRP A C 1
ATOM 705 O O . TRP A 1 93 ? 34.595 19.276 16.340 1.00 43.39 94 TRP A O 1
ATOM 716 N N . PRO A 1 94 ? 34.082 18.972 18.506 1.00 48.03 95 PRO A N 1
ATOM 717 C CA . PRO A 1 94 ? 34.941 20.116 18.884 1.00 47.02 95 PRO A CA 1
ATOM 718 C C . PRO A 1 94 ? 36.379 20.034 18.346 1.00 46.82 95 PRO A C 1
ATOM 719 O O . PRO A 1 94 ? 36.908 21.013 17.807 1.00 47.36 95 PRO A O 1
ATOM 723 N N . GLU A 1 95 ? 36.989 18.866 18.491 1.00 46.90 96 GLU A N 1
ATOM 724 C CA . GLU A 1 95 ? 38.331 18.619 17.995 1.00 46.05 96 GLU A CA 1
ATOM 725 C C . GLU A 1 95 ? 38.376 18.573 16.463 1.00 44.42 96 GLU A C 1
ATOM 726 O O . GLU A 1 95 ? 39.359 18.987 15.866 1.00 43.73 96 GLU A O 1
ATOM 732 N N . ALA A 1 96 ? 37.306 18.071 15.847 1.00 43.60 97 ALA A N 1
ATOM 733 C CA . ALA A 1 96 ? 37.171 18.034 14.394 1.00 40.25 97 ALA A CA 1
ATOM 734 C C . ALA A 1 96 ? 37.073 19.448 13.802 1.00 40.36 97 ALA A C 1
ATOM 735 O O . ALA A 1 96 ? 37.734 19.755 12.813 1.00 39.02 97 ALA A O 1
ATOM 737 N N . ARG A 1 97 ? 36.242 20.286 14.417 1.00 40.93 98 ARG A N 1
ATOM 738 C CA . ARG A 1 97 ? 36.105 21.696 14.064 1.00 40.42 98 ARG A CA 1
ATOM 739 C C . ARG A 1 97 ? 37.460 22.419 14.195 1.00 41.22 98 ARG A C 1
ATOM 740 O O . ARG A 1 97 ? 37.860 23.181 13.313 1.00 41.67 98 ARG A O 1
ATOM 748 N N . GLU A 1 98 ? 38.190 22.145 15.270 1.00 41.33 99 GLU A N 1
ATOM 749 C CA . GLU A 1 98 ? 39.483 22.786 15.467 1.00 43.21 99 GLU A CA 1
ATOM 750 C C . GLU A 1 98 ? 40.485 22.328 14.411 1.00 42.38 99 GLU A C 1
ATOM 751 O O . GLU A 1 98 ? 41.244 23.131 13.887 1.00 41.97 99 GLU A O 1
ATOM 757 N N . LEU A 1 99 ? 40.446 21.049 14.054 1.00 42.54 100 LEU A N 1
ATOM 758 C CA . LEU A 1 99 ? 41.378 20.518 13.057 1.00 40.97 100 LEU A CA 1
ATOM 759 C C . LEU A 1 99 ? 41.082 21.134 11.695 1.00 41.16 100 LEU A C 1
ATOM 760 O O . LEU A 1 99 ? 41.987 21.549 10.968 1.00 43.13 100 LEU A O 1
ATOM 765 N N . ILE A 1 100 ? 39.801 21.230 11.382 1.00 39.73 101 ILE A N 1
ATOM 766 C CA . ILE A 1 100 ? 39.351 21.899 10.181 1.00 41.38 101 ILE A CA 1
ATOM 767 C C . ILE A 1 100 ? 39.838 23.355 10.139 1.00 42.43 101 ILE A C 1
ATOM 768 O O . ILE A 1 100 ? 40.414 23.781 9.155 1.00 42.58 101 ILE A O 1
ATOM 773 N N . ARG A 1 101 ? 39.639 24.088 11.227 1.00 44.71 102 ARG A N 1
ATOM 774 C CA . ARG A 1 101 ? 40.097 25.478 11.349 1.00 44.98 102 ARG A CA 1
ATOM 775 C C . ARG A 1 101 ? 41.615 25.647 11.131 1.00 42.99 102 ARG A C 1
ATOM 776 O O . ARG A 1 101 ? 42.032 26.466 10.314 1.00 41.32 102 ARG A O 1
ATOM 784 N N . ARG A 1 102 ? 42.432 24.874 11.846 1.00 43.08 103 ARG A N 1
ATOM 785 C CA . ARG A 1 102 ? 43.895 24.912 11.653 1.00 43.06 103 ARG A CA 1
ATOM 786 C C . ARG A 1 102 ? 44.315 24.544 10.225 1.00 44.57 103 ARG A C 1
ATOM 787 O O . ARG A 1 102 ? 45.111 25.258 9.616 1.00 46.89 103 ARG A O 1
ATOM 795 N N . SER A 1 103 ? 43.787 23.436 9.696 1.00 42.46 104 SER A N 1
ATOM 796 C CA . SER A 1 103 ? 44.136 22.987 8.340 1.00 42.96 104 SER A CA 1
ATOM 797 C C . SER A 1 103 ? 43.788 23.989 7.228 1.00 44.61 104 SER A C 1
ATOM 798 O O . SER A 1 103 ? 44.605 24.226 6.334 1.00 45.79 104 SER A O 1
ATOM 801 N N . LEU A 1 104 ? 42.594 24.578 7.294 1.00 43.70 105 LEU A N 1
ATOM 802 C CA . LEU A 1 104 ? 42.221 25.641 6.362 1.00 46.16 105 LEU A CA 1
ATOM 803 C C . LEU A 1 104 ? 43.230 26.775 6.418 1.00 48.93 105 LEU A C 1
ATOM 804 O O . LEU A 1 104 ? 43.683 27.255 5.374 1.00 50.44 105 LEU A O 1
ATOM 809 N N . ALA A 1 105 ? 43.625 27.161 7.634 1.00 48.09 106 ALA A N 1
ATOM 810 C CA . ALA A 1 105 ? 44.604 28.234 7.814 1.00 45.20 106 ALA A CA 1
ATOM 811 C C . ALA A 1 105 ? 45.953 27.841 7.235 1.00 44.10 106 ALA A C 1
ATOM 812 O O . ALA A 1 105 ? 46.611 28.671 6.631 1.00 44.24 106 ALA A O 1
ATOM 814 N N . GLU A 1 106 ? 46.361 26.581 7.390 1.00 43.57 107 GLU A N 1
ATOM 815 C CA . GLU A 1 106 ? 47.617 26.137 6.772 1.00 43.69 107 GLU A CA 1
ATOM 816 C C . GLU A 1 106 ? 47.502 26.226 5.259 1.00 42.25 107 GLU A C 1
ATOM 817 O O . GLU A 1 106 ? 48.398 26.758 4.607 1.00 43.81 107 GLU A O 1
ATOM 823 N N . ALA A 1 107 ? 46.384 25.730 4.726 1.00 40.57 108 ALA A N 1
ATOM 824 C CA . ALA A 1 107 ? 46.094 25.702 3.286 1.00 40.88 108 ALA A CA 1
ATOM 825 C C . ALA A 1 107 ? 46.225 27.059 2.599 1.00 42.29 108 ALA A C 1
ATOM 826 O O . ALA A 1 107 ? 46.914 27.180 1.583 1.00 44.06 108 ALA A O 1
ATOM 828 N N . ARG A 1 108 ? 45.550 28.071 3.145 1.00 41.68 109 ARG A N 1
ATOM 829 C CA . ARG A 1 108 ? 45.619 29.421 2.603 1.00 43.10 109 ARG A CA 1
ATOM 830 C C . ARG A 1 108 ? 47.058 29.959 2.604 1.00 42.94 109 ARG A C 1
ATOM 831 O O . ARG A 1 108 ? 47.364 30.938 1.908 1.00 44.02 109 ARG A O 1
ATOM 839 N N . GLY A 1 109 ? 47.922 29.316 3.392 1.00 40.80 110 GLY A N 1
ATOM 840 C CA . GLY A 1 109 ? 49.333 29.664 3.481 1.00 41.48 110 GLY A CA 1
ATOM 841 C C . GLY A 1 109 ? 50.196 29.052 2.397 1.00 41.62 110 GLY A C 1
ATOM 842 O O . GLY A 1 109 ? 51.406 29.200 2.415 1.00 42.19 110 GLY A O 1
ATOM 843 N N . ARG A 1 110 ? 49.566 28.382 1.443 1.00 42.38 111 ARG A N 1
ATOM 844 C CA . ARG A 1 110 ? 50.271 27.657 0.395 1.00 44.25 111 ARG A CA 1
ATOM 845 C C . ARG A 1 110 ? 49.613 27.954 -0.937 1.00 46.05 111 ARG A C 1
ATOM 846 O O . ARG A 1 110 ? 48.395 28.119 -0.982 1.00 45.86 111 ARG A O 1
ATOM 854 N N . PRO A 1 111 ? 50.405 28.024 -2.029 1.00 47.38 112 PRO A N 1
ATOM 855 C CA . PRO A 1 111 ? 49.750 28.167 -3.331 1.00 49.39 112 PRO A CA 1
ATOM 856 C C . PRO A 1 111 ? 49.012 26.898 -3.763 1.00 51.53 112 PRO A C 1
ATOM 857 O O . PRO A 1 111 ? 47.998 27.006 -4.438 1.00 52.91 112 PRO A O 1
ATOM 861 N N . ASP A 1 112 ? 49.495 25.724 -3.342 1.00 52.06 113 ASP A N 1
ATOM 862 C CA . ASP A 1 112 ? 49.002 24.437 -3.869 1.00 56.44 113 ASP A CA 1
ATOM 863 C C . ASP A 1 112 ? 48.394 23.502 -2.826 1.00 53.65 113 ASP A C 1
ATOM 864 O O . ASP A 1 112 ? 48.867 22.386 -2.633 1.00 57.86 113 ASP A O 1
ATOM 869 N N . ALA A 1 113 ? 47.338 23.945 -2.163 1.00 48.39 114 ALA A N 1
ATOM 870 C CA . ALA A 1 113 ? 46.725 23.134 -1.130 1.00 45.62 114 ALA A CA 1
ATOM 871 C C . ALA A 1 113 ? 45.238 22.872 -1.376 1.00 44.09 114 ALA A C 1
ATOM 872 O O . ALA A 1 113 ? 44.399 23.743 -1.118 1.00 45.49 114 ALA A O 1
ATOM 874 N N . LEU A 1 114 ? 44.920 21.674 -1.871 1.00 41.09 115 LEU A N 1
ATOM 875 C CA . LEU A 1 114 ? 43.536 21.266 -2.072 1.00 39.80 115 LEU A CA 1
ATOM 876 C C . LEU A 1 114 ? 43.038 20.552 -0.806 1.00 41.03 115 LEU A C 1
ATOM 877 O O . LEU A 1 114 ? 43.720 19.696 -0.239 1.00 41.40 115 LEU A O 1
ATOM 882 N N . ILE A 1 115 ? 41.841 20.912 -0.366 1.00 41.45 116 ILE A N 1
ATOM 883 C CA . ILE A 1 115 ? 41.329 20.493 0.921 1.00 39.68 116 ILE A CA 1
ATOM 884 C C . ILE A 1 115 ? 39.818 20.628 0.925 1.00 40.73 116 ILE A C 1
ATOM 885 O O . ILE A 1 115 ? 39.260 21.571 0.358 1.00 41.88 116 ILE A O 1
ATOM 890 N N . ALA A 1 116 ? 39.163 19.655 1.550 1.00 41.04 117 ALA A N 1
ATOM 891 C CA . ALA A 1 116 ? 37.725 19.671 1.731 1.00 40.56 117 ALA A CA 1
ATOM 892 C C . ALA A 1 116 ? 37.454 19.043 3.081 1.00 40.48 117 ALA A C 1
ATOM 893 O O . ALA A 1 116 ? 38.166 18.118 3.503 1.00 40.48 117 ALA A O 1
ATOM 895 N N . CYS A 1 117 ? 36.408 19.522 3.739 1.00 40.71 118 CYS A N 1
ATOM 896 C CA . CYS A 1 117 ? 36.234 19.297 5.155 1.00 42.02 118 CYS A CA 1
ATOM 897 C C . CYS A 1 117 ? 34.963 18.556 5.460 1.00 43.55 118 CYS A C 1
ATOM 898 O O . CYS A 1 117 ? 33.886 18.972 5.028 1.00 45.14 118 CYS A O 1
ATOM 901 N N . GLY A 1 118 ? 35.088 17.473 6.228 1.00 40.60 119 GLY A N 1
ATOM 902 C CA . GLY A 1 118 ? 33.939 16.682 6.607 1.00 41.63 119 GLY A CA 1
ATOM 903 C C . GLY A 1 118 ? 32.957 17.409 7.508 1.00 43.62 119 GLY A C 1
ATOM 904 O O . GLY A 1 118 ? 33.312 17.837 8.619 1.00 43.64 119 GLY A O 1
ATOM 905 N N . ALA A 1 119 ? 31.720 17.523 7.027 1.00 43.59 120 ALA A N 1
ATOM 906 C CA . ALA A 1 119 ? 30.619 18.147 7.766 1.00 45.16 120 ALA A CA 1
ATOM 907 C C . ALA A 1 119 ? 29.513 17.127 8.006 1.00 48.04 120 ALA A C 1
ATOM 908 O O . ALA A 1 119 ? 29.053 16.445 7.071 1.00 48.37 120 ALA A O 1
ATOM 910 N N . GLY A 1 120 ? 29.079 17.017 9.255 1.00 47.66 121 GLY A N 1
ATOM 911 C CA . GLY A 1 120 ? 28.109 15.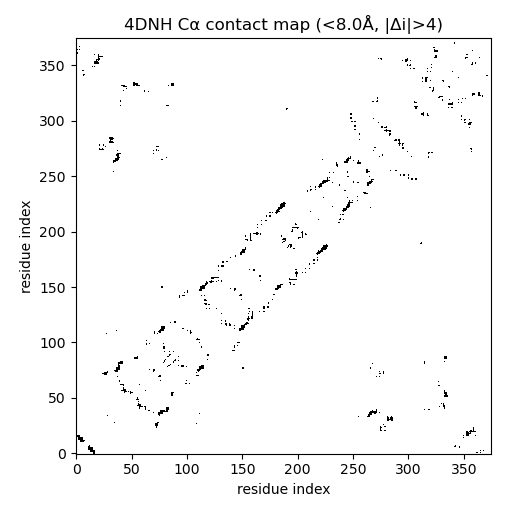998 9.586 1.00 48.01 121 GLY A CA 1
ATOM 912 C C . GLY A 1 120 ? 27.202 16.358 10.733 1.00 51.60 121 GLY A C 1
ATOM 913 O O . GLY A 1 120 ? 26.820 17.516 10.922 1.00 53.65 121 GLY A O 1
ATOM 914 N N . THR A 1 121 ? 26.896 15.337 11.516 1.00 53.85 122 THR A N 1
ATOM 915 C CA . THR A 1 121 ? 25.891 15.382 12.554 1.00 55.53 122 THR A CA 1
ATOM 916 C C . THR A 1 121 ? 26.480 14.866 13.884 1.00 55.09 122 THR A C 1
ATOM 917 O O . THR A 1 121 ? 25.820 14.894 14.924 1.00 53.96 122 THR A O 1
ATOM 921 N N . ASP A 1 122 ? 27.740 14.435 13.836 1.00 53.70 123 ASP A N 1
ATOM 922 C CA . ASP A 1 122 ? 28.400 13.735 14.952 1.00 53.41 123 ASP A CA 1
ATOM 923 C C . ASP A 1 122 ? 28.321 14.360 16.362 1.00 54.60 123 ASP A C 1
ATOM 924 O O . ASP A 1 122 ? 28.666 13.703 17.340 1.00 55.10 123 ASP A O 1
ATOM 929 N N . HIS A 1 123 ? 27.855 15.605 16.482 1.00 52.74 124 HIS A N 1
ATOM 930 C CA . HIS A 1 123 ? 27.636 16.181 17.815 1.00 51.47 124 HIS A CA 1
ATOM 931 C C . HIS A 1 123 ? 26.267 15.859 18.377 1.00 54.86 124 HIS A C 1
ATOM 932 O O . HIS A 1 123 ? 25.909 16.316 19.462 1.00 57.84 124 HIS A O 1
ATOM 939 N N . LEU A 1 124 ? 25.494 15.065 17.643 1.00 55.79 125 LEU A N 1
ATOM 940 C CA . LEU A 1 124 ? 24.121 14.741 18.012 1.00 59.55 125 LEU A CA 1
ATOM 941 C C . LEU A 1 124 ? 23.932 13.237 18.205 1.00 61.77 125 LEU A C 1
ATOM 942 O O . LEU A 1 124 ? 24.105 12.454 17.266 1.00 58.55 125 LEU A O 1
ATOM 947 N N . ALA A 1 125 ? 23.570 12.857 19.430 1.00 65.68 126 ALA A N 1
ATOM 948 C CA . ALA A 1 1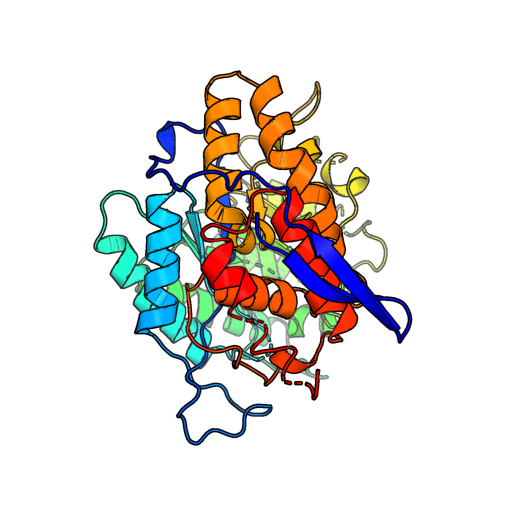25 ? 23.374 11.460 19.810 1.00 64.36 126 ALA A CA 1
ATOM 949 C C . ALA A 1 125 ? 22.120 10.905 19.139 1.00 65.43 126 ALA A C 1
ATOM 950 O O . ALA A 1 125 ? 21.061 11.533 19.214 1.00 68.93 126 ALA A O 1
ATOM 952 N N . PRO A 1 126 ? 22.241 9.750 18.446 1.00 65.04 127 PRO A N 1
ATOM 953 C CA . PRO A 1 126 ? 21.047 9.039 17.954 1.00 65.74 127 PRO A CA 1
ATOM 954 C C . PRO A 1 126 ? 20.069 8.823 19.102 1.00 68.81 127 PRO A C 1
ATOM 955 O O . PRO A 1 126 ? 20.474 8.379 20.177 1.00 69.95 127 PRO A O 1
ATOM 959 N N . GLY A 1 127 ? 18.804 9.168 18.890 1.00 70.82 128 GLY A N 1
ATOM 960 C CA . GLY A 1 127 ? 17.834 9.170 19.976 1.00 73.42 128 GLY A CA 1
ATOM 961 C C . GLY A 1 127 ? 16.433 8.789 19.558 1.00 76.61 128 GLY A C 1
ATOM 962 O O . GLY A 1 127 ? 16.040 9.026 18.415 1.00 74.38 128 GLY A O 1
ATOM 963 N N . PRO A 1 128 ? 15.660 8.213 20.497 1.00 83.68 129 PRO A N 1
ATOM 964 C CA . PRO A 1 128 ? 14.316 7.692 20.229 1.00 87.18 129 PRO A CA 1
ATOM 965 C C . PRO A 1 128 ? 13.303 8.796 19.980 1.00 87.12 129 PRO A C 1
ATOM 966 O O . PRO A 1 128 ? 12.142 8.504 19.697 1.00 94.11 129 PRO A O 1
ATOM 970 N N . ASP A 1 129 ? 13.743 10.048 20.097 1.00 85.19 130 ASP A N 1
ATOM 971 C CA . ASP A 1 129 ? 12.888 11.214 19.847 1.00 91.14 130 ASP A CA 1
ATOM 972 C C . ASP A 1 129 ? 13.673 12.409 19.286 1.00 84.08 130 ASP A C 1
ATOM 973 O O . ASP A 1 129 ? 13.268 13.568 19.430 1.00 82.85 130 ASP A O 1
ATOM 978 N N . VAL A 1 130 ? 14.800 12.100 18.650 1.00 78.15 131 VAL A N 1
ATOM 979 C CA . VAL A 1 130 ? 15.541 13.046 17.834 1.00 74.42 131 VAL A CA 1
ATOM 980 C C . VAL A 1 130 ? 14.757 13.239 16.537 1.00 76.83 131 VAL A C 1
ATOM 981 O O . VAL A 1 130 ? 14.436 12.267 15.855 1.00 79.68 131 VAL A O 1
ATOM 985 N N . SER A 1 131 ? 14.442 14.490 16.204 1.00 76.24 132 SER A N 1
ATOM 986 C CA . SER A 1 131 ? 13.578 14.797 15.051 1.00 74.71 132 SER A CA 1
ATOM 987 C C . SER A 1 131 ? 14.380 15.161 13.803 1.00 72.25 132 SER A C 1
ATOM 988 O O . SER A 1 131 ? 15.577 15.446 13.888 1.00 70.83 132 SER A O 1
ATOM 991 N N . ILE A 1 132 ? 13.711 15.149 12.651 1.00 71.67 133 ILE A N 1
ATOM 992 C CA . ILE A 1 132 ? 14.306 15.584 11.379 1.00 70.79 133 ILE A CA 1
ATOM 993 C C . ILE A 1 132 ? 14.819 17.031 11.443 1.00 69.83 133 ILE A C 1
ATOM 994 O O . ILE A 1 132 ? 15.890 17.334 10.910 1.00 69.52 133 ILE A O 1
ATOM 999 N N . ASP A 1 133 ? 14.061 17.905 12.109 1.00 71.97 134 ASP A N 1
ATOM 1000 C CA . ASP A 1 133 ? 14.461 19.302 12.339 1.00 72.76 134 ASP A CA 1
ATOM 1001 C C . ASP A 1 133 ? 15.771 19.393 13.133 1.00 68.89 134 ASP A C 1
ATOM 1002 O O . ASP A 1 133 ? 16.680 20.141 12.762 1.00 64.45 134 ASP A O 1
ATOM 1007 N N . ASP A 1 134 ? 15.855 18.613 14.213 1.00 69.04 135 ASP A N 1
ATOM 1008 C CA . ASP A 1 134 ? 17.067 18.499 15.011 1.00 66.17 135 ASP A CA 1
ATOM 1009 C C . ASP A 1 134 ? 18.259 18.147 14.129 1.00 63.02 135 ASP A C 1
ATOM 1010 O O . ASP A 1 134 ? 19.371 18.649 14.354 1.00 61.68 135 ASP A O 1
ATOM 1015 N N . ILE A 1 135 ? 18.014 17.291 13.130 1.00 61.41 136 ILE A N 1
ATOM 1016 C CA . ILE A 1 135 ? 19.065 16.773 12.245 1.00 59.07 136 ILE A CA 1
ATOM 1017 C C . ILE A 1 135 ? 19.508 17.857 11.271 1.00 58.97 136 ILE A C 1
ATOM 1018 O O . ILE A 1 135 ? 20.708 18.053 11.062 1.00 55.38 136 ILE A O 1
ATOM 1023 N N . LEU A 1 136 ? 18.541 18.579 10.702 1.00 60.77 137 LEU A N 1
ATOM 1024 C CA . LEU A 1 136 ? 18.870 19.690 9.810 1.00 60.31 137 LEU A CA 1
ATOM 1025 C C . LEU A 1 136 ? 19.678 20.755 10.527 1.00 59.87 137 LEU A C 1
ATOM 1026 O O . LEU A 1 136 ? 20.643 21.290 9.972 1.00 59.20 137 LEU A O 1
ATOM 1031 N N . ALA A 1 137 ? 19.286 21.044 11.765 1.00 61.00 138 ALA A N 1
ATOM 1032 C CA . ALA A 1 137 ? 19.997 22.006 12.600 1.00 62.84 138 ALA A CA 1
ATOM 1033 C C . ALA A 1 137 ? 21.446 21.549 12.824 1.00 61.29 138 ALA A C 1
ATOM 1034 O O . ALA A 1 137 ? 22.382 22.344 12.737 1.00 62.40 138 ALA A O 1
ATOM 1036 N N . ALA A 1 138 ? 21.623 20.255 13.066 1.00 60.60 139 ALA A N 1
ATOM 1037 C CA . ALA A 1 138 ? 22.945 19.678 13.251 1.00 57.61 139 ALA A CA 1
ATOM 1038 C C . ALA A 1 138 ? 23.833 19.871 12.008 1.00 57.68 139 ALA A C 1
ATOM 1039 O O . ALA A 1 138 ? 24.950 20.388 12.121 1.00 59.30 139 ALA A O 1
ATOM 1041 N N . TYR A 1 139 ? 23.332 19.483 10.833 1.00 55.75 140 TYR A N 1
ATOM 1042 C CA . TYR A 1 139 ? 24.042 19.701 9.571 1.00 55.14 140 TYR A CA 1
ATOM 1043 C C . TYR A 1 139 ? 24.400 21.164 9.327 1.00 60.76 140 TYR A C 1
ATOM 1044 O O . TYR A 1 139 ? 25.558 21.495 9.061 1.00 61.65 140 TYR A O 1
ATOM 1053 N N . GLU A 1 140 ? 23.411 22.044 9.406 1.00 63.79 141 GLU A N 1
ATOM 1054 C CA . GLU A 1 140 ? 23.681 23.445 9.113 1.00 67.90 141 GLU A CA 1
ATOM 1055 C C . GLU A 1 140 ? 24.659 24.070 10.111 1.00 63.41 141 GLU A C 1
ATOM 1056 O O . GLU A 1 140 ? 25.468 24.928 9.736 1.00 60.53 141 GLU A O 1
ATOM 1062 N N . SER A 1 141 ? 24.612 23.608 11.361 1.00 60.85 142 SER A N 1
ATOM 1063 C CA . SER A 1 141 ? 25.515 24.105 12.388 1.00 58.55 142 SER A CA 1
ATOM 1064 C C . SER A 1 141 ? 26.969 23.859 11.969 1.00 57.28 142 SER A C 1
ATOM 1065 O O . SER A 1 141 ? 27.786 24.786 11.956 1.00 58.11 142 SER A O 1
ATOM 1068 N N . GLN A 1 142 ? 27.275 22.618 11.596 1.00 54.84 143 GLN A N 1
ATOM 1069 C CA . GLN A 1 142 ? 28.628 22.245 11.182 1.00 52.07 143 GLN A CA 1
ATOM 1070 C C . GLN A 1 142 ? 28.998 22.850 9.836 1.00 54.31 143 GLN A C 1
ATOM 1071 O O . GLN A 1 142 ? 30.120 23.340 9.666 1.00 57.09 143 GLN A O 1
ATOM 1077 N N . ILE A 1 143 ? 28.067 22.798 8.881 1.00 54.43 144 ILE A N 1
ATOM 1078 C CA . ILE A 1 143 ? 28.267 23.408 7.554 1.00 55.12 144 ILE A CA 1
ATOM 1079 C C . ILE A 1 143 ? 28.610 24.897 7.665 1.00 57.05 144 ILE A C 1
ATOM 1080 O O . ILE A 1 143 ? 29.542 25.367 7.015 1.00 59.23 144 ILE A O 1
ATOM 1085 N N . GLU A 1 144 ? 27.867 25.628 8.492 1.00 57.06 145 GLU A N 1
ATOM 1086 C CA . GLU A 1 144 ? 28.108 27.057 8.658 1.00 59.18 145 GLU A CA 1
ATOM 1087 C C . GLU A 1 144 ? 29.452 27.308 9.325 1.00 58.16 145 GLU A C 1
ATOM 1088 O O . GLU A 1 144 ? 30.202 28.192 8.908 1.00 59.13 145 GLU A O 1
ATOM 1094 N N . ALA A 1 145 ? 29.764 26.510 10.342 1.00 58.18 146 ALA A N 1
ATOM 1095 C CA . ALA A 1 145 ? 31.066 26.576 10.996 1.00 56.36 146 ALA A CA 1
ATOM 1096 C C . ALA A 1 145 ? 32.205 26.430 9.986 1.00 55.45 146 ALA A C 1
ATOM 1097 O O . ALA A 1 145 ? 33.135 27.245 9.985 1.00 59.18 146 ALA A O 1
ATOM 1099 N N . ILE A 1 146 ? 32.108 25.432 9.106 1.00 50.94 147 ILE A N 1
ATOM 1100 C CA . ILE A 1 146 ? 33.151 25.176 8.103 1.00 50.30 147 ILE A CA 1
ATOM 1101 C C . ILE A 1 146 ? 33.258 26.294 7.055 1.00 52.27 147 ILE A C 1
ATOM 1102 O O . ILE A 1 146 ? 34.348 26.842 6.815 1.00 52.02 147 ILE A O 1
ATOM 1107 N N . GLU A 1 147 ? 32.126 26.638 6.452 1.00 52.96 148 GLU A N 1
ATOM 1108 C CA . GLU A 1 147 ? 32.072 27.717 5.479 1.00 53.40 148 GLU A CA 1
ATOM 1109 C C . GLU A 1 147 ? 32.612 29.029 6.037 1.00 53.31 148 GLU A C 1
ATOM 1110 O O . GLU A 1 147 ? 33.252 29.787 5.307 1.00 52.92 148 GLU A O 1
ATOM 1116 N N . ALA A 1 148 ? 32.388 29.289 7.327 1.00 52.89 149 ALA A N 1
ATOM 1117 C CA . ALA A 1 148 ? 32.931 30.505 7.952 1.00 53.07 149 ALA A CA 1
ATOM 1118 C C . ALA A 1 148 ? 34.466 30.544 7.938 1.00 54.71 149 ALA A C 1
ATOM 1119 O O . ALA A 1 148 ? 35.049 31.607 8.018 1.00 56.42 149 ALA A O 1
ATOM 1121 N N . GLU A 1 149 ? 35.114 29.388 7.840 1.00 56.13 150 GLU A N 1
ATOM 1122 C CA . GLU A 1 149 ? 36.577 29.338 7.752 1.00 54.35 150 GLU A CA 1
ATOM 1123 C C . GLU A 1 149 ? 37.032 29.204 6.287 1.00 51.99 150 GLU A C 1
ATOM 1124 O O . GLU A 1 149 ? 38.207 28.961 5.999 1.00 49.61 150 GLU A O 1
ATOM 1130 N N . GLY A 1 150 ? 36.082 29.361 5.369 1.00 52.80 151 GLY A N 1
ATOM 1131 C CA . GLY A 1 150 ? 36.343 29.257 3.930 1.00 53.17 151 GLY A CA 1
ATOM 1132 C C . GLY A 1 150 ? 36.597 27.848 3.430 1.00 53.57 151 GLY A C 1
ATOM 1133 O O . GLY A 1 150 ? 37.424 27.646 2.544 1.00 56.95 151 GLY A O 1
ATOM 1134 N N . GLY A 1 151 ? 35.893 26.865 3.986 1.00 51.49 152 GLY A N 1
ATOM 1135 C CA . GLY A 1 151 ? 36.119 25.475 3.600 1.00 49.07 152 GLY A CA 1
ATOM 1136 C C . GLY A 1 151 ? 35.088 24.943 2.627 1.00 49.54 152 GLY A C 1
ATOM 1137 O O . GLY A 1 151 ? 33.905 25.269 2.725 1.00 51.22 152 GLY A O 1
ATOM 1138 N N . ARG A 1 152 ? 35.534 24.142 1.664 1.00 49.62 153 ARG A N 1
ATOM 1139 C CA . ARG A 1 152 ? 34.598 23.315 0.906 1.00 50.16 153 ARG A CA 1
ATOM 1140 C C . ARG A 1 152 ? 34.255 22.051 1.724 1.00 46.80 153 ARG A C 1
ATOM 1141 O O . ARG A 1 152 ? 35.076 21.552 2.503 1.00 42.42 153 ARG A O 1
ATOM 1149 N N . ILE A 1 153 ? 33.028 21.567 1.559 1.00 48.38 154 ILE A N 1
ATOM 1150 C CA . ILE A 1 153 ? 32.453 20.544 2.418 1.00 46.05 154 ILE A CA 1
ATOM 1151 C C . ILE A 1 153 ? 32.464 19.156 1.791 1.00 45.33 154 ILE A C 1
ATOM 1152 O O . ILE A 1 153 ? 32.246 19.005 0.588 1.00 47.26 154 ILE A O 1
ATOM 1157 N N . ILE A 1 154 ? 32.744 18.154 2.620 1.00 42.84 155 ILE A N 1
ATOM 1158 C CA . ILE A 1 154 ? 32.464 16.766 2.304 1.00 42.45 155 ILE A CA 1
ATOM 1159 C C . ILE A 1 154 ? 31.307 16.417 3.213 1.00 43.54 155 ILE A C 1
ATOM 1160 O O . ILE A 1 154 ? 31.449 16.445 4.432 1.00 42.50 155 ILE A O 1
ATOM 1165 N N . LEU A 1 155 ? 30.156 16.124 2.627 1.00 45.55 156 LEU A N 1
ATOM 1166 C CA . LEU A 1 155 ? 28.952 15.963 3.412 1.00 47.52 156 LEU A CA 1
ATOM 1167 C C . LEU A 1 155 ? 28.853 14.532 3.929 1.00 49.69 156 LEU A C 1
ATOM 1168 O O . LEU A 1 155 ? 28.600 13.592 3.171 1.00 49.83 156 LEU A O 1
ATOM 1181 N N . ALA A 1 157 ? 27.741 11.163 6.214 1.00 49.36 158 ALA A N 1
ATOM 1182 C CA . ALA A 1 157 ? 26.517 10.465 6.576 1.00 50.60 158 ALA A CA 1
ATOM 1183 C C . ALA A 1 157 ? 26.254 10.698 8.053 1.00 50.72 158 ALA A C 1
ATOM 1184 O O . ALA A 1 157 ? 27.180 10.977 8.811 1.00 52.48 158 ALA A O 1
ATOM 1186 N N . SER A 1 158 ? 24.993 10.599 8.452 1.00 49.89 159 SER A N 1
ATOM 1187 C CA . SER A 1 158 ? 24.563 11.007 9.779 1.00 50.71 159 SER A CA 1
ATOM 1188 C C . SER A 1 158 ? 23.998 9.838 10.609 1.00 53.22 159 SER A C 1
ATOM 1189 O O . SER A 1 158 ? 23.047 9.152 10.196 1.00 52.24 159 SER A O 1
ATOM 1192 N N . ARG A 1 159 ? 24.616 9.625 11.773 1.00 54.76 160 ARG A N 1
ATOM 1193 C CA . ARG A 1 159 ? 24.246 8.579 12.740 1.00 55.16 160 ARG A CA 1
ATOM 1194 C C . ARG A 1 159 ? 22.770 8.766 13.166 1.00 55.75 160 ARG A C 1
ATOM 1195 O O . ARG A 1 159 ? 21.997 7.818 13.150 1.00 57.55 160 ARG A O 1
ATOM 1203 N N . ALA A 1 160 ? 22.378 9.998 13.509 1.00 55.87 161 ALA A N 1
ATOM 1204 C CA . ALA A 1 160 ? 21.033 10.286 14.039 1.00 55.43 161 ALA A CA 1
ATOM 1205 C C . ALA A 1 160 ? 19.931 10.078 12.998 1.00 56.35 161 ALA A C 1
ATOM 1206 O O . ALA A 1 160 ? 18.807 9.671 13.335 1.00 57.29 161 ALA A O 1
ATOM 1208 N N . LEU A 1 161 ? 20.265 10.369 11.741 1.00 54.79 162 LEU A N 1
ATOM 1209 C CA . LEU A 1 161 ? 19.356 10.180 10.618 1.00 54.71 162 LEU A CA 1
ATOM 1210 C C . LEU A 1 161 ? 19.145 8.689 10.297 1.00 54.91 162 LEU A C 1
ATOM 1211 O O . LEU A 1 161 ? 18.001 8.262 10.085 1.00 56.08 162 LEU A O 1
ATOM 1216 N N . ALA A 1 162 ? 20.226 7.898 10.307 1.00 51.68 163 ALA A N 1
ATOM 1217 C CA . ALA A 1 162 ? 20.117 6.434 10.115 1.00 51.28 163 ALA A CA 1
ATOM 1218 C C . ALA A 1 162 ? 19.184 5.743 11.135 1.00 53.10 163 ALA A C 1
ATOM 1219 O O . ALA A 1 162 ? 18.610 4.700 10.841 1.00 53.45 163 ALA A O 1
ATOM 1221 N N . ALA A 1 163 ? 19.049 6.344 12.320 1.00 53.85 164 ALA A N 1
ATOM 1222 C CA . ALA A 1 163 ? 18.181 5.856 13.393 1.00 54.33 164 ALA A CA 1
ATOM 1223 C C . ALA A 1 163 ? 16.801 6.511 13.408 1.00 57.80 164 ALA A C 1
ATOM 1224 O O . ALA A 1 163 ? 15.856 5.943 13.936 1.00 61.38 164 ALA A O 1
ATOM 1226 N N . ALA A 1 164 ? 16.675 7.707 12.846 1.00 58.45 165 ALA A N 1
ATOM 1227 C CA . ALA A 1 164 ? 15.376 8.387 12.852 1.00 60.66 165 ALA A CA 1
ATOM 1228 C C . ALA A 1 164 ? 14.565 8.162 11.574 1.00 63.80 165 ALA A C 1
ATOM 1229 O O . ALA A 1 164 ? 13.334 8.153 11.615 1.00 66.45 165 ALA A O 1
ATOM 1231 N N . ALA A 1 165 ? 15.254 7.978 10.449 1.00 65.18 166 ALA A N 1
ATOM 1232 C CA . ALA A 1 165 ? 14.610 7.872 9.134 1.00 67.98 166 ALA A CA 1
ATOM 1233 C C . ALA A 1 165 ? 13.596 6.732 9.060 1.00 72.80 166 ALA A C 1
ATOM 1234 O O . ALA A 1 165 ? 13.913 5.592 9.370 1.00 73.17 166 ALA A O 1
ATOM 1236 N N . LYS A 1 166 ? 12.377 7.042 8.640 1.00 79.06 167 LYS A N 1
ATOM 1237 C CA . LYS A 1 166 ? 11.334 6.015 8.530 1.00 83.35 167 LYS A CA 1
ATOM 1238 C C . LYS A 1 166 ? 11.208 5.473 7.103 1.00 83.76 167 LYS A C 1
ATOM 1239 O O . LYS A 1 166 ? 10.239 4.798 6.765 1.00 88.84 167 LYS A O 1
ATOM 1245 N N . GLY A 1 167 ? 12.226 5.753 6.291 1.00 80.91 168 GLY A N 1
ATOM 1246 C CA . GLY A 1 167 ? 12.288 5.313 4.900 1.00 81.24 168 GLY A CA 1
ATOM 1247 C C . GLY A 1 167 ? 13.138 6.225 4.023 1.00 78.68 168 GLY A C 1
ATOM 1248 O O . GLY A 1 167 ? 13.820 7.120 4.529 1.00 76.13 168 GLY A O 1
ATOM 1249 N N . PRO A 1 168 ? 13.095 6.008 2.695 1.00 79.00 169 PRO A N 1
ATOM 1250 C CA . PRO A 1 168 ? 13.841 6.820 1.730 1.00 77.92 169 PRO A CA 1
ATOM 1251 C C . PRO A 1 168 ? 13.467 8.313 1.742 1.00 80.47 169 PRO A C 1
ATOM 1252 O O . PRO A 1 168 ? 14.334 9.164 1.523 1.00 81.46 169 PRO A O 1
ATOM 1256 N N . GLU A 1 169 ? 12.200 8.618 2.016 1.00 81.75 170 GLU A N 1
ATOM 1257 C CA . GLU A 1 169 ? 11.670 9.979 1.874 1.00 82.40 170 GLU A CA 1
ATOM 1258 C C . GLU A 1 169 ? 12.288 10.995 2.841 1.00 78.12 170 GLU A C 1
ATOM 1259 O O . GLU A 1 169 ? 12.374 12.183 2.529 1.00 77.51 170 GLU A O 1
ATOM 1265 N N . ASP A 1 170 ? 12.725 10.521 4.003 1.00 75.76 171 ASP A N 1
ATOM 1266 C CA . ASP A 1 170 ? 13.396 11.374 4.976 1.00 73.83 171 ASP A CA 1
ATOM 1267 C C . ASP A 1 170 ? 14.807 11.767 4.517 1.00 70.24 171 ASP A C 1
ATOM 1268 O O . ASP A 1 170 ? 15.256 12.895 4.737 1.00 67.95 171 ASP A O 1
ATOM 1273 N N . TYR A 1 171 ? 15.496 10.845 3.858 1.00 68.08 172 TYR A N 1
ATOM 1274 C CA . TYR A 1 171 ? 16.789 11.168 3.274 1.00 65.81 172 TYR A CA 1
ATOM 1275 C C . TYR A 1 171 ? 16.635 12.194 2.168 1.00 66.72 172 TYR A C 1
ATOM 1276 O O . TYR A 1 171 ? 17.466 13.084 2.028 1.00 66.76 172 TYR A O 1
ATOM 1285 N N . ILE A 1 172 ? 15.576 12.056 1.376 1.00 67.91 173 ILE A N 1
ATOM 1286 C CA . ILE A 1 172 ? 15.323 12.981 0.279 1.00 68.40 173 ILE A CA 1
ATOM 1287 C C . ILE A 1 172 ? 15.116 14.394 0.831 1.00 68.48 173 ILE A C 1
ATOM 1288 O O . ILE A 1 172 ? 15.734 15.330 0.343 1.00 67.20 173 ILE A O 1
ATOM 1293 N N . ARG A 1 173 ? 14.281 14.525 1.865 1.00 71.07 174 ARG A N 1
ATOM 1294 C CA . ARG A 1 173 ? 13.963 15.826 2.471 1.00 74.22 174 ARG A CA 1
ATOM 1295 C C . ARG A 1 173 ? 15.167 16.490 3.137 1.00 73.11 174 ARG A C 1
ATOM 1296 O O . ARG A 1 173 ? 15.387 17.693 2.971 1.00 74.70 174 ARG A O 1
ATOM 1304 N N . VAL A 1 174 ? 15.935 15.702 3.890 1.00 70.13 175 VAL A N 1
ATOM 1305 C CA . VAL A 1 174 ? 17.107 16.205 4.598 1.00 65.75 175 VAL A CA 1
ATOM 1306 C C . VAL A 1 174 ? 18.147 16.708 3.604 1.00 64.99 175 VAL A C 1
ATOM 1307 O O . VAL A 1 174 ? 18.537 17.874 3.656 1.00 65.21 175 VAL A O 1
ATOM 1311 N N . TYR A 1 175 ? 18.562 15.850 2.678 1.00 64.90 176 TYR A N 1
ATOM 1312 C CA . TYR A 1 175 ? 19.514 16.254 1.640 1.00 65.64 176 TYR A CA 1
ATOM 1313 C C . TYR A 1 175 ? 18.956 17.326 0.679 1.00 67.91 176 TYR A C 1
ATOM 1314 O O . TYR A 1 175 ? 19.713 18.021 0.004 1.00 67.07 176 TYR A O 1
ATOM 1323 N N . ASP A 1 176 ? 17.634 17.465 0.633 1.00 69.89 177 ASP A N 1
ATOM 1324 C CA . ASP A 1 176 ? 17.014 18.529 -0.148 1.00 70.91 177 ASP A CA 1
ATOM 1325 C C . ASP A 1 176 ? 17.254 19.893 0.520 1.00 69.98 177 ASP A C 1
ATOM 1326 O O . ASP A 1 176 ? 17.659 20.846 -0.153 1.00 70.83 177 ASP A O 1
ATOM 1331 N N . ARG A 1 177 ? 17.031 19.987 1.831 1.00 68.11 178 ARG A N 1
ATOM 1332 C CA . ARG A 1 177 ? 17.271 21.248 2.518 1.00 69.59 178 ARG A CA 1
ATOM 1333 C C . ARG A 1 177 ? 18.764 21.546 2.618 1.00 66.34 178 ARG A C 1
ATOM 1334 O O . ARG A 1 177 ? 19.213 22.625 2.236 1.00 66.77 178 ARG A O 1
ATOM 1342 N N . VAL A 1 178 ? 19.525 20.575 3.108 1.00 63.86 179 VAL A N 1
ATOM 1343 C CA . VAL A 1 178 ? 20.968 20.715 3.245 1.00 61.44 179 VAL A CA 1
ATOM 1344 C C . VAL A 1 178 ? 21.620 21.204 1.944 1.00 61.71 179 VAL A C 1
ATOM 1345 O O . VAL A 1 178 ? 22.297 22.240 1.949 1.00 62.50 179 VAL A O 1
ATOM 1349 N N . LEU A 1 179 ? 21.383 20.496 0.839 1.00 61.04 180 LEU A N 1
ATOM 1350 C CA . LEU A 1 179 ? 22.061 20.803 -0.425 1.00 62.37 180 LEU A CA 1
ATOM 1351 C C . LEU A 1 179 ? 21.615 22.092 -1.100 1.00 67.68 180 LEU A C 1
ATOM 1352 O O . LEU A 1 179 ? 22.405 22.724 -1.793 1.00 69.60 180 LEU A O 1
ATOM 1357 N N . SER A 1 180 ? 20.357 22.481 -0.912 1.00 69.83 181 SER A N 1
ATOM 1358 C CA . SER A 1 180 ? 19.897 23.761 -1.444 1.00 72.71 181 SER A CA 1
ATOM 1359 C C . SER A 1 180 ? 20.456 24.925 -0.628 1.00 72.15 181 SER A C 1
ATOM 1360 O O . SER A 1 180 ? 20.434 26.067 -1.084 1.00 72.20 181 SER A O 1
ATOM 1363 N N . GLN A 1 181 ? 20.971 24.630 0.566 1.00 71.14 182 GLN A N 1
ATOM 1364 C CA . GLN A 1 181 ? 21.508 25.666 1.443 1.00 71.88 182 GLN A CA 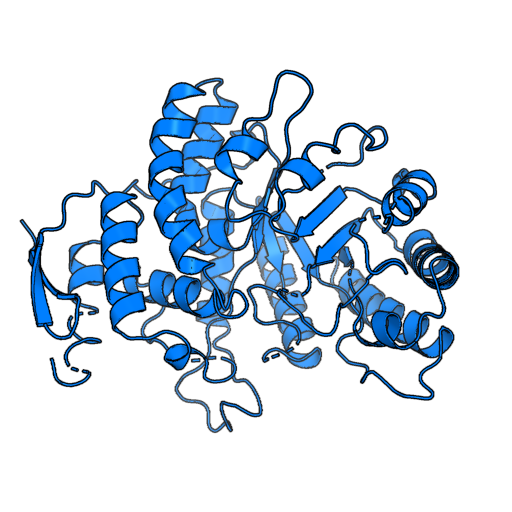1
ATOM 1365 C C . GLN A 1 181 ? 23.038 25.718 1.565 1.00 71.67 182 GLN A C 1
ATOM 1366 O O . GLN A 1 181 ? 23.578 26.622 2.208 1.00 74.01 182 GLN A O 1
ATOM 1372 N N . VAL A 1 182 ? 23.742 24.766 0.955 1.00 69.30 183 VAL A N 1
ATOM 1373 C CA . VAL A 1 182 ? 25.208 24.826 0.923 1.00 65.92 183 VAL A CA 1
ATOM 1374 C C . VAL A 1 182 ? 25.583 25.992 0.018 1.00 65.88 183 VAL A C 1
ATOM 1375 O O . VAL A 1 182 ? 24.789 26.395 -0.826 1.00 65.60 183 VAL A O 1
ATOM 1379 N N . LYS A 1 183 ? 26.779 26.543 0.197 1.00 66.30 184 LYS A N 1
ATOM 1380 C CA . LYS A 1 183 ? 27.191 27.672 -0.623 1.00 69.54 184 LYS A CA 1
ATOM 1381 C C . LYS A 1 183 ? 28.023 27.241 -1.827 1.00 67.26 184 LYS A C 1
ATOM 1382 O O . LYS A 1 183 ? 28.067 27.939 -2.818 1.00 69.71 184 LYS A O 1
ATOM 1388 N N . GLU A 1 184 ? 28.669 26.085 -1.737 1.00 66.09 185 GLU A N 1
ATOM 1389 C CA . GLU A 1 184 ? 29.541 25.587 -2.802 1.00 65.88 185 GLU A CA 1
ATOM 1390 C C . GLU A 1 184 ? 29.308 24.091 -3.028 1.00 64.83 185 GLU A C 1
ATOM 1391 O O . GLU A 1 184 ? 28.816 23.392 -2.123 1.00 59.81 185 GLU A O 1
ATOM 1397 N N . PRO A 1 185 ? 29.647 23.589 -4.238 1.00 68.34 186 PRO A N 1
ATOM 1398 C CA . PRO A 1 185 ? 29.552 22.149 -4.483 1.00 67.26 186 PRO A CA 1
ATOM 1399 C C . PRO A 1 185 ? 30.178 21.308 -3.3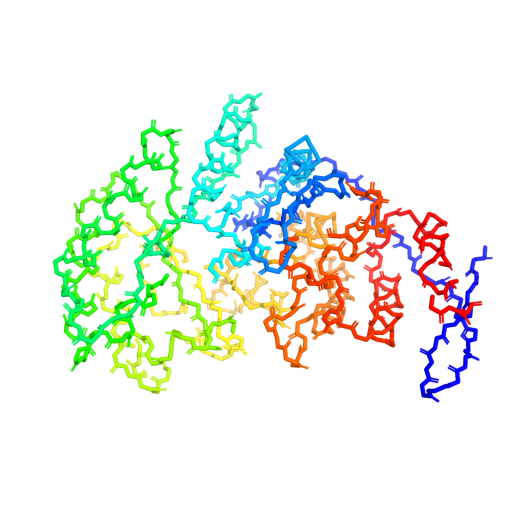73 1.00 63.90 186 PRO A C 1
ATOM 1400 O O . PRO A 1 185 ? 31.189 21.681 -2.787 1.00 68.05 186 PRO A O 1
ATOM 1404 N N . VAL A 1 186 ? 29.540 20.179 -3.114 1.00 61.06 187 VAL A N 1
ATOM 1405 C CA . VAL A 1 186 ? 29.806 19.291 -2.002 1.00 54.85 187 VAL A CA 1
ATOM 1406 C C . VAL A 1 186 ? 30.213 17.905 -2.542 1.00 54.28 187 VAL A C 1
ATOM 1407 O O . VAL A 1 186 ? 29.872 17.541 -3.679 1.00 56.43 187 VAL A O 1
ATOM 1411 N N . ILE A 1 187 ? 30.969 17.156 -1.749 1.00 49.66 188 ILE A N 1
ATOM 1412 C CA . ILE A 1 187 ? 31.231 15.764 -2.040 1.00 49.24 188 ILE A CA 1
ATOM 1413 C C . ILE A 1 187 ? 30.445 14.938 -1.028 1.00 50.29 188 ILE A C 1
ATOM 1414 O O . ILE A 1 187 ? 30.708 15.006 0.173 1.00 49.87 188 ILE A O 1
ATOM 1419 N N . ILE A 1 188 ? 29.476 14.174 -1.517 1.00 51.64 189 ILE A N 1
ATOM 1420 C CA . ILE A 1 188 ? 28.620 13.370 -0.664 1.00 52.16 189 ILE A CA 1
ATOM 1421 C C . ILE A 1 188 ? 29.328 12.081 -0.297 1.00 52.16 189 ILE A C 1
ATOM 1422 O O . ILE A 1 188 ? 29.928 11.406 -1.136 1.00 51.50 189 ILE A O 1
ATOM 1427 N N . HIS A 1 189 ? 29.249 11.732 0.974 1.00 54.09 190 HIS A N 1
ATOM 1428 C CA . HIS A 1 189 ? 29.907 10.542 1.441 1.00 51.64 190 HIS A CA 1
ATOM 1429 C C . HIS A 1 189 ? 28.932 9.469 1.869 1.00 52.77 190 HIS A C 1
ATOM 1430 O O . HIS A 1 189 ? 28.132 9.651 2.790 1.00 52.30 190 HIS A O 1
ATOM 1437 N N . TRP A 1 190 ? 28.985 8.348 1.151 1.00 51.87 191 TRP A N 1
ATOM 1438 C CA . TRP A 1 190 ? 28.287 7.128 1.517 1.00 48.79 191 TRP A CA 1
ATOM 1439 C C . TRP A 1 190 ? 29.261 6.190 2.189 1.00 45.82 191 TRP A C 1
ATOM 1440 O O . TRP A 1 190 ? 30.032 5.492 1.531 1.00 43.69 191 TRP A O 1
ATOM 1451 N N . LEU A 1 191 ? 29.239 6.197 3.522 1.00 46.71 192 LEU A N 1
ATOM 1452 C CA . LEU A 1 191 ? 30.122 5.400 4.365 1.00 46.03 192 LEU A CA 1
ATOM 1453 C C . LEU A 1 191 ? 29.427 4.086 4.745 1.00 47.35 192 LEU A C 1
ATOM 1454 O O . LEU A 1 191 ? 28.363 4.117 5.359 1.00 48.55 192 LEU A O 1
ATOM 1459 N N . GLY A 1 192 ? 30.018 2.947 4.386 1.00 46.65 193 GLY A N 1
ATOM 1460 C CA . GLY A 1 192 ? 29.424 1.628 4.689 1.00 50.19 193 GLY A CA 1
ATOM 1461 C C . GLY A 1 192 ? 29.491 1.187 6.153 1.00 52.57 193 GLY A C 1
ATOM 1462 O O . GLY A 1 192 ? 30.260 1.741 6.944 1.00 51.29 193 GLY A O 1
ATOM 1463 N N . GLU A 1 193 ? 28.678 0.188 6.503 1.00 56.54 194 GLU A N 1
ATOM 1464 C CA . GLU A 1 193 ? 28.542 -0.285 7.892 1.00 59.99 194 GLU A CA 1
ATOM 1465 C C . GLU A 1 193 ? 29.772 -0.976 8.487 1.00 56.69 194 GLU A C 1
ATOM 1466 O O . GLU A 1 193 ? 29.878 -1.127 9.711 1.00 55.98 194 GLU A O 1
ATOM 1480 N N . PHE A 1 195 ? 32.667 0.268 8.230 1.00 47.12 196 PHE A N 1
ATOM 1481 C CA . PHE A 1 195 ? 33.359 1.418 8.783 1.00 46.04 196 PHE A CA 1
ATOM 1482 C C . PHE A 1 195 ? 32.591 2.024 9.969 1.00 48.35 196 PHE A C 1
ATOM 1483 O O . PHE A 1 195 ? 33.202 2.434 10.980 1.00 47.45 196 PHE A O 1
ATOM 1491 N N . ASP A 1 196 ? 31.263 2.064 9.852 1.00 47.40 197 ASP A N 1
ATOM 1492 C CA . ASP A 1 196 ? 30.419 2.577 10.921 1.00 49.87 197 ASP A CA 1
ATOM 1493 C C . ASP A 1 196 ? 29.147 1.750 11.019 1.00 53.11 197 ASP A C 1
ATOM 1494 O O . ASP A 1 196 ? 28.231 1.905 10.198 1.00 54.69 197 ASP A O 1
ATOM 1499 N N . PRO A 1 197 ? 29.085 0.852 12.019 1.00 53.54 198 PRO A N 1
ATOM 1500 C CA . PRO A 1 197 ? 27.898 -0.004 12.170 1.00 52.18 198 PRO A CA 1
ATOM 1501 C C . PRO A 1 197 ? 26.617 0.813 12.392 1.00 49.99 198 PRO A C 1
ATOM 1502 O O . PRO A 1 197 ? 25.553 0.396 11.961 1.00 50.04 198 PRO A O 1
ATOM 1506 N N . ALA A 1 198 ? 26.727 1.985 13.014 1.00 49.56 199 ALA A N 1
ATOM 1507 C CA . ALA A 1 198 ? 25.550 2.840 13.238 1.00 51.11 199 ALA A CA 1
ATOM 1508 C C . ALA A 1 198 ? 25.004 3.532 11.965 1.00 51.12 199 ALA A C 1
ATOM 1509 O O . ALA A 1 198 ? 24.004 4.261 12.025 1.00 52.03 199 ALA A O 1
ATOM 1511 N N . LEU A 1 199 ? 25.646 3.296 10.822 1.00 50.09 200 LEU A N 1
ATOM 1512 C CA . LEU A 1 199 ? 25.153 3.810 9.542 1.00 53.28 200 LEU A CA 1
ATOM 1513 C C . LEU A 1 199 ? 24.422 2.741 8.732 1.00 59.69 200 LEU A C 1
ATOM 1514 O O . LEU A 1 199 ? 24.385 2.777 7.504 1.00 60.25 200 LEU A O 1
ATOM 1519 N N . GLU A 1 200 ? 23.824 1.808 9.464 1.00 67.00 201 GLU A N 1
ATOM 1520 C CA . GLU A 1 200 ? 23.132 0.646 8.933 1.00 71.10 201 GLU A CA 1
ATOM 1521 C C . GLU A 1 200 ? 21.875 1.003 8.118 1.00 70.10 201 GLU A C 1
ATOM 1522 O O . GLU A 1 200 ? 20.949 1.658 8.620 1.00 68.26 201 GLU A O 1
ATOM 1528 N N . GLY A 1 201 ? 21.858 0.562 6.860 1.00 67.66 202 GLY A N 1
ATOM 1529 C CA . GLY A 1 201 ? 20.740 0.815 5.949 1.00 65.29 202 GLY A CA 1
ATOM 1530 C C . GLY A 1 201 ? 20.570 2.272 5.547 1.00 61.49 202 GLY A C 1
ATOM 1531 O O . GLY A 1 201 ? 19.443 2.756 5.440 1.00 62.13 202 GLY A O 1
ATOM 1532 N N . TYR A 1 202 ? 21.683 2.968 5.319 1.00 56.70 203 TYR A N 1
ATOM 1533 C CA . TYR A 1 202 ? 21.641 4.377 4.932 1.00 56.75 203 TYR A CA 1
ATOM 1534 C C . TYR A 1 202 ? 20.971 4.573 3.555 1.00 60.50 203 TYR A C 1
ATOM 1535 O O . TYR A 1 202 ? 21.108 3.720 2.665 1.00 62.55 203 TYR A O 1
ATOM 1544 N N . TRP A 1 203 ? 20.250 5.693 3.412 1.00 59.82 204 TRP A N 1
ATOM 1545 C CA . TRP A 1 203 ? 19.362 6.021 2.273 1.00 61.41 204 TRP A CA 1
ATOM 1546 C C . TRP A 1 203 ? 17.971 5.440 2.376 1.00 63.51 204 TRP A C 1
ATOM 1547 O O . TRP A 1 203 ? 17.098 5.759 1.567 1.00 65.30 204 TRP A O 1
ATOM 1558 N N . GLY A 1 204 ? 17.753 4.588 3.375 1.00 64.38 205 GLY A N 1
ATOM 1559 C CA . GLY A 1 204 ? 16.429 4.054 3.669 1.00 67.57 205 GLY A CA 1
ATOM 1560 C C . GLY A 1 204 ? 16.177 2.601 3.310 1.00 70.59 205 GLY A C 1
ATOM 1561 O O . GLY A 1 204 ? 15.060 2.113 3.470 1.00 72.17 205 GLY A O 1
ATOM 1562 N N . ASN A 1 205 ? 17.200 1.907 2.817 1.00 71.36 206 ASN A N 1
ATOM 1563 C CA . ASN A 1 205 ? 17.078 0.483 2.503 1.00 70.94 206 ASN A CA 1
ATOM 1564 C C . ASN A 1 205 ? 18.271 -0.340 2.981 1.00 71.47 206 ASN A C 1
ATOM 1565 O O . ASN A 1 205 ? 19.424 0.087 2.866 1.00 70.45 206 ASN A O 1
ATOM 1570 N N . ALA A 1 206 ? 17.984 -1.532 3.501 1.00 75.35 207 ALA A N 1
ATOM 1571 C CA . ALA A 1 206 ? 19.028 -2.451 3.974 1.00 73.41 207 ALA A CA 1
ATOM 1572 C C . ALA A 1 206 ? 19.851 -3.043 2.809 1.00 71.04 207 ALA A C 1
ATOM 1573 O O . ALA A 1 206 ? 20.988 -3.490 2.998 1.00 65.78 207 ALA A O 1
ATOM 1575 N N . ASP A 1 207 ? 19.252 -3.023 1.615 1.00 73.38 208 ASP A N 1
ATOM 1576 C CA . ASP A 1 207 ? 19.858 -3.515 0.381 1.00 71.16 208 ASP A CA 1
ATOM 1577 C C . ASP A 1 207 ? 20.584 -2.380 -0.327 1.00 71.65 208 ASP A C 1
ATOM 1578 O O . ASP A 1 207 ? 19.968 -1.375 -0.695 1.00 74.58 208 ASP A O 1
ATOM 1583 N N . HIS A 1 208 ? 21.883 -2.561 -0.544 1.00 69.99 209 HIS A N 1
ATOM 1584 C CA . HIS A 1 208 ? 22.722 -1.532 -1.163 1.00 71.86 209 HIS A CA 1
ATOM 1585 C C . HIS A 1 208 ? 22.331 -1.145 -2.572 1.00 74.05 209 HIS A C 1
ATOM 1586 O O . HIS A 1 208 ? 22.581 -0.020 -2.998 1.00 74.95 209 HIS A O 1
ATOM 1601 N N . ALA A 1 210 ? 19.260 -0.983 -3.709 1.00 75.96 211 ALA A N 1
ATOM 1602 C CA . ALA A 1 210 ? 18.040 -0.196 -3.652 1.00 76.75 211 ALA A CA 1
ATOM 1603 C C . ALA A 1 210 ? 18.314 1.158 -3.007 1.00 73.48 211 ALA A C 1
ATOM 1604 O O . ALA A 1 210 ? 17.741 2.163 -3.401 1.00 75.60 211 ALA A O 1
ATOM 1606 N N . ALA A 1 211 ? 19.202 1.173 -2.019 1.00 71.89 212 ALA A N 1
ATOM 1607 C CA . ALA A 1 211 ? 19.699 2.413 -1.430 1.00 69.53 212 ALA A CA 1
ATOM 1608 C C . ALA A 1 211 ? 20.407 3.295 -2.481 1.00 71.34 212 ALA A C 1
ATOM 1609 O O . ALA A 1 211 ? 20.272 4.521 -2.466 1.00 71.22 212 ALA A O 1
ATOM 1619 N N . LYS A 1 213 ? 19.596 3.643 -5.576 1.00 77.93 214 LYS A N 1
ATOM 1620 C CA . LYS A 1 213 ? 18.515 4.348 -6.292 1.00 79.60 214 LYS A CA 1
ATOM 1621 C C . LYS A 1 213 ? 18.161 5.694 -5.648 1.00 76.89 214 LYS A C 1
ATOM 1622 O O . LYS A 1 213 ? 18.067 6.711 -6.330 1.00 75.66 214 LYS A O 1
ATOM 1628 N N . THR A 1 214 ? 17.967 5.680 -4.331 1.00 75.06 215 THR A N 1
ATOM 1629 C CA . THR A 1 214 ? 17.641 6.876 -3.568 1.00 73.16 215 THR A CA 1
ATOM 1630 C C . THR A 1 214 ? 18.796 7.864 -3.629 1.00 71.74 215 THR A C 1
ATOM 1631 O O . THR A 1 214 ? 18.581 9.073 -3.733 1.00 74.59 215 THR A O 1
ATOM 1635 N N . CYS A 1 215 ? 20.016 7.337 -3.559 1.00 68.42 216 CYS A N 1
ATOM 1636 C CA . CYS A 1 215 ? 21.226 8.148 -3.553 1.00 66.73 216 CYS A CA 1
ATOM 1637 C C . CYS A 1 215 ? 21.415 8.854 -4.893 1.00 67.35 216 CYS A C 1
ATOM 1638 O O . CYS A 1 215 ? 21.676 10.064 -4.935 1.00 68.23 216 CYS A O 1
ATOM 1641 N N . LEU A 1 216 ? 21.267 8.089 -5.975 1.00 66.45 217 LEU A N 1
ATOM 1642 C CA . LEU A 1 216 ? 21.300 8.624 -7.326 1.00 68.81 217 LEU A CA 1
ATOM 1643 C C . LEU A 1 216 ? 20.262 9.729 -7.531 1.00 71.17 217 LEU A C 1
ATOM 1644 O O . LEU A 1 216 ? 20.568 10.761 -8.129 1.00 71.52 217 LEU A O 1
ATOM 1649 N N . ASP A 1 217 ? 19.052 9.513 -7.015 1.00 72.18 218 ASP A N 1
ATOM 1650 C CA . ASP A 1 217 ? 17.957 10.484 -7.131 1.00 74.66 218 ASP A CA 1
ATOM 1651 C C . ASP A 1 217 ? 18.306 11.854 -6.520 1.00 76.10 218 ASP A C 1
ATOM 1652 O O . ASP A 1 217 ? 17.993 12.896 -7.099 1.00 78.17 218 ASP A O 1
ATOM 1657 N N . VAL A 1 218 ? 18.965 11.842 -5.361 1.00 74.10 219 VAL A N 1
ATOM 1658 C CA . VAL A 1 218 ? 19.431 13.066 -4.704 1.00 73.04 219 VAL A CA 1
ATOM 1659 C C . VAL A 1 218 ? 20.429 13.833 -5.580 1.00 75.86 219 VAL A C 1
ATOM 1660 O O . VAL A 1 218 ? 20.272 15.039 -5.784 1.00 79.47 219 VAL A O 1
ATOM 1664 N N . LEU A 1 219 ? 21.436 13.123 -6.100 1.00 74.64 220 LEU A N 1
ATOM 1665 C CA . LEU A 1 219 ? 22.467 13.708 -6.971 1.00 72.09 220 LEU A CA 1
ATOM 1666 C C . LEU A 1 219 ? 21.895 14.292 -8.262 1.00 77.28 220 LEU A C 1
ATOM 1667 O O . LEU A 1 219 ? 22.373 15.327 -8.732 1.00 75.04 220 LEU A O 1
ATOM 1672 N N . GLU A 1 220 ? 20.896 13.622 -8.847 1.00 81.59 221 GLU A N 1
ATOM 1673 C CA . GLU A 1 220 ? 20.179 14.186 -9.995 1.00 86.79 221 GLU A CA 1
ATOM 1674 C C . GLU A 1 220 ? 19.511 15.502 -9.586 1.00 82.48 221 GLU A C 1
ATOM 1675 O O . GLU A 1 220 ? 19.709 16.532 -10.236 1.00 80.36 221 GLU A O 1
ATOM 1681 N N . ALA A 1 221 ? 18.770 15.461 -8.478 1.00 80.77 222 ALA A N 1
ATOM 1682 C CA . ALA A 1 221 ? 18.024 16.616 -7.971 1.00 78.50 222 ALA A CA 1
ATOM 1683 C C . ALA A 1 221 ? 18.896 17.832 -7.658 1.00 75.35 222 ALA A C 1
ATOM 1684 O O . ALA A 1 221 ? 18.455 18.963 -7.840 1.00 74.45 222 ALA A O 1
ATOM 1686 N N . HIS A 1 222 ? 20.120 17.608 -7.183 1.00 73.02 223 HIS A N 1
ATOM 1687 C CA . HIS A 1 222 ? 20.998 18.728 -6.823 1.00 72.13 223 HIS A CA 1
ATOM 1688 C C . HIS A 1 222 ? 22.368 18.651 -7.457 1.00 69.32 223 HIS A C 1
ATOM 1689 O O . HIS A 1 222 ? 23.374 18.952 -6.813 1.00 66.48 223 HIS A O 1
ATOM 1696 N N . ALA A 1 223 ? 22.413 18.276 -8.735 1.00 71.41 224 ALA A N 1
ATOM 1697 C CA . ALA A 1 223 ? 23.677 18.046 -9.461 1.00 71.52 224 ALA A CA 1
ATOM 1698 C C . ALA A 1 223 ? 24.697 19.202 -9.411 1.00 72.20 224 ALA A C 1
ATOM 1699 O O . ALA A 1 223 ? 25.902 18.968 -9.177 1.00 69.62 224 ALA A O 1
ATOM 1701 N N . ALA A 1 224 ? 24.213 20.431 -9.624 1.00 71.85 225 ALA A N 1
ATOM 1702 C CA . ALA A 1 224 ? 25.059 21.637 -9.571 1.00 71.87 225 ALA A CA 1
ATOM 1703 C C . ALA A 1 224 ? 25.688 21.847 -8.186 1.00 72.11 225 ALA A C 1
ATOM 1704 O O . ALA A 1 224 ? 26.801 22.355 -8.072 1.00 74.25 225 ALA A O 1
ATOM 1706 N N . LYS A 1 225 ? 24.969 21.442 -7.145 1.00 70.57 226 LYS A N 1
ATOM 1707 C CA . LYS A 1 225 ? 25.459 21.530 -5.776 1.00 68.24 226 LYS A CA 1
ATOM 1708 C C . LYS A 1 225 ? 26.304 20.339 -5.325 1.00 63.15 226 LYS A C 1
ATOM 1709 O O . LYS A 1 225 ? 26.689 20.266 -4.161 1.00 59.59 226 LYS A O 1
ATOM 1715 N N . VAL A 1 226 ? 26.593 19.412 -6.240 1.00 62.62 227 VAL A N 1
ATOM 1716 C CA . VAL A 1 226 ? 27.333 18.189 -5.897 1.00 56.71 227 VAL A CA 1
ATOM 1717 C C . VAL A 1 226 ? 28.547 17.994 -6.807 1.00 55.77 227 VAL A C 1
ATOM 1718 O O . VAL A 1 226 ? 28.406 17.630 -7.974 1.00 57.79 227 VAL A O 1
ATOM 1722 N N . ASP A 1 227 ? 29.735 18.246 -6.266 1.00 54.83 228 ASP A N 1
ATOM 1723 C CA . ASP A 1 227 ? 30.987 18.015 -6.987 1.00 56.95 228 ASP A CA 1
ATOM 1724 C C . ASP A 1 227 ? 31.214 16.521 -7.197 1.00 56.84 228 ASP A C 1
ATOM 1725 O O . ASP A 1 227 ? 31.633 16.103 -8.278 1.00 57.63 228 ASP A O 1
ATOM 1730 N N . GLY A 1 228 ? 30.915 15.714 -6.176 1.00 56.55 229 GLY A N 1
ATOM 1731 C CA . GLY A 1 228 ? 31.062 14.263 -6.299 1.00 59.24 229 GLY A CA 1
ATOM 1732 C C . GLY A 1 228 ? 30.452 13.394 -5.212 1.00 59.13 229 GLY A C 1
ATOM 1733 O O . GLY A 1 228 ? 29.844 13.896 -4.266 1.00 62.16 229 GLY A O 1
ATOM 1734 N N . ILE A 1 229 ? 30.600 12.081 -5.364 1.00 54.32 230 ILE A N 1
ATOM 1735 C CA . ILE A 1 229 ? 30.199 11.127 -4.323 1.00 52.50 230 ILE A CA 1
ATOM 1736 C C . ILE A 1 229 ? 31.370 10.206 -4.007 1.00 51.54 230 ILE A C 1
ATOM 1737 O O . ILE A 1 229 ? 32.052 9.726 -4.925 1.00 51.99 230 ILE A O 1
ATOM 1742 N N . LYS A 1 230 ? 31.631 10.013 -2.711 1.00 49.93 231 LYS A N 1
ATOM 1743 C CA . LYS A 1 230 ? 32.605 9.027 -2.248 1.00 49.77 231 LYS A CA 1
ATOM 1744 C C . LYS A 1 230 ? 31.860 7.819 -1.718 1.00 51.32 231 LYS A C 1
ATOM 1745 O O . LYS A 1 230 ? 31.066 7.927 -0.779 1.00 51.87 231 LYS A O 1
ATOM 1751 N N . ILE A 1 231 ? 32.129 6.667 -2.312 1.00 50.83 232 ILE A N 1
ATOM 1752 C CA . ILE A 1 231 ? 31.497 5.450 -1.861 1.00 52.50 232 ILE A CA 1
ATOM 1753 C C . ILE A 1 231 ? 32.523 4.583 -1.127 1.00 51.93 232 ILE A C 1
ATOM 1754 O O . ILE A 1 231 ? 33.641 4.343 -1.634 1.00 50.37 232 ILE A O 1
ATOM 1759 N N . SER A 1 232 ? 32.138 4.163 0.083 1.00 49.49 233 SER A N 1
ATOM 1760 C CA . SER A 1 232 ? 32.968 3.365 0.978 1.00 47.71 233 SER A CA 1
ATOM 1761 C C . SER A 1 232 ? 32.213 2.115 1.405 1.00 50.09 233 SER A C 1
ATOM 1762 O O . SER A 1 232 ? 31.926 1.921 2.587 1.00 46.92 233 SER A O 1
ATOM 1765 N N . LEU A 1 233 ? 31.873 1.288 0.423 1.00 54.19 234 LEU A N 1
ATOM 1766 C CA . LEU A 1 233 ? 31.131 0.055 0.637 1.00 53.76 234 LEU A CA 1
ATOM 1767 C C . LEU A 1 233 ? 32.012 -1.158 0.396 1.00 55.74 234 LEU A C 1
ATOM 1768 O O . LEU A 1 233 ? 31.601 -2.288 0.643 1.00 58.30 234 LEU A O 1
ATOM 1773 N N . LEU A 1 234 ? 33.212 -0.915 -0.121 1.00 56.74 235 LEU A N 1
ATOM 1774 C CA . LEU A 1 234 ? 34.155 -1.966 -0.525 1.00 58.19 235 LEU A CA 1
ATOM 1775 C C . LEU A 1 234 ? 33.524 -3.069 -1.395 1.00 62.47 235 LEU A C 1
ATOM 1776 O O . LEU A 1 234 ? 33.870 -4.247 -1.286 1.00 62.81 235 LEU A O 1
ATOM 1781 N N . SER A 1 235 ? 32.585 -2.660 -2.244 1.00 65.30 236 SER A N 1
ATOM 1782 C CA . SER A 1 235 ? 31.929 -3.539 -3.199 1.00 64.56 236 SER A CA 1
ATOM 1783 C C . SER A 1 235 ? 32.227 -2.932 -4.560 1.00 62.80 236 SER A C 1
ATOM 1784 O O . SER A 1 235 ? 31.538 -2.018 -5.010 1.00 64.88 236 SER A O 1
ATOM 1787 N N . LYS A 1 236 ? 33.283 -3.431 -5.194 1.00 60.28 237 LYS A N 1
ATOM 1788 C CA . LYS A 1 236 ? 33.785 -2.899 -6.460 1.00 58.93 237 LYS A CA 1
ATOM 1789 C C . LYS A 1 236 ? 32.741 -2.904 -7.606 1.00 61.92 237 LYS A C 1
ATOM 1790 O O . LYS A 1 236 ? 32.662 -1.944 -8.387 1.00 62.21 237 LYS A O 1
ATOM 1796 N N . GLU A 1 237 ? 31.928 -3.958 -7.695 1.00 61.14 238 GLU A N 1
ATOM 1797 C CA . GLU A 1 237 ? 30.861 -3.976 -8.702 1.00 66.71 238 GLU A CA 1
ATOM 1798 C C . GLU A 1 237 ? 29.831 -2.871 -8.470 1.00 62.63 238 GLU A C 1
ATOM 1799 O O . GLU A 1 237 ? 29.251 -2.356 -9.424 1.00 63.15 238 GLU A O 1
ATOM 1805 N N . LYS A 1 238 ? 29.620 -2.499 -7.213 1.00 58.58 239 LYS A N 1
ATOM 1806 C CA . LYS A 1 238 ? 28.615 -1.498 -6.900 1.00 60.00 239 LYS A CA 1
ATOM 1807 C C . LYS A 1 238 ? 29.050 -0.097 -7.331 1.00 60.00 239 LYS A C 1
ATOM 1808 O O . LYS A 1 238 ? 28.209 0.709 -7.746 1.00 62.45 239 LYS A O 1
ATOM 1814 N N . GLU A 1 239 ? 30.358 0.163 -7.276 1.00 55.47 240 GLU A N 1
ATOM 1815 C CA . GLU A 1 239 ? 30.928 1.430 -7.715 1.00 54.84 240 GLU A CA 1
ATOM 1816 C C . GLU A 1 239 ? 30.857 1.595 -9.247 1.00 56.06 240 GLU A C 1
ATOM 1817 O O . GLU A 1 239 ? 30.459 2.655 -9.756 1.00 57.09 240 GLU A O 1
ATOM 1823 N N . ILE A 1 240 ? 31.251 0.547 -9.967 1.00 54.87 241 ILE A N 1
ATOM 1824 C CA . ILE A 1 240 ? 31.291 0.567 -11.423 1.00 56.52 241 ILE A CA 1
ATOM 1825 C C . ILE A 1 240 ? 29.892 0.813 -11.961 1.00 58.23 241 ILE A C 1
ATOM 1826 O O . ILE A 1 240 ? 29.707 1.647 -12.853 1.00 58.74 241 ILE A O 1
ATOM 1831 N N . VAL A 1 241 ? 28.909 0.126 -11.378 1.00 58.49 242 VAL A N 1
ATOM 1832 C CA . VAL A 1 241 ? 27.510 0.299 -11.774 1.00 61.46 242 VAL A CA 1
ATOM 1833 C C . VAL A 1 241 ? 27.011 1.709 -11.471 1.00 64.24 242 VAL A C 1
ATOM 1834 O O . VAL A 1 241 ? 26.151 2.235 -12.178 1.00 69.52 242 VAL A O 1
ATOM 1846 N N . ARG A 1 243 ? 28.999 4.653 -11.065 1.00 62.77 244 ARG A N 1
ATOM 1847 C CA . ARG A 1 243 ? 29.713 5.706 -11.786 1.00 60.46 244 ARG A CA 1
ATOM 1848 C C . ARG A 1 243 ? 29.266 5.880 -13.250 1.00 65.78 244 ARG A C 1
ATOM 1849 O O . ARG A 1 243 ? 29.576 6.892 -13.881 1.00 69.65 244 ARG A O 1
ATOM 1857 N N . ARG A 1 244 ? 28.533 4.897 -13.768 1.00 69.04 245 ARG A N 1
ATOM 1858 C CA . ARG A 1 244 ? 28.000 4.927 -15.140 1.00 71.33 245 ARG A CA 1
ATOM 1859 C C . ARG A 1 244 ? 26.635 5.621 -15.217 1.00 74.72 245 ARG A C 1
ATOM 1860 O O . ARG A 1 244 ? 26.238 6.109 -16.281 1.00 77.11 245 ARG A O 1
ATOM 1868 N N . GLN A 1 245 ? 25.942 5.677 -14.080 1.00 74.39 246 GLN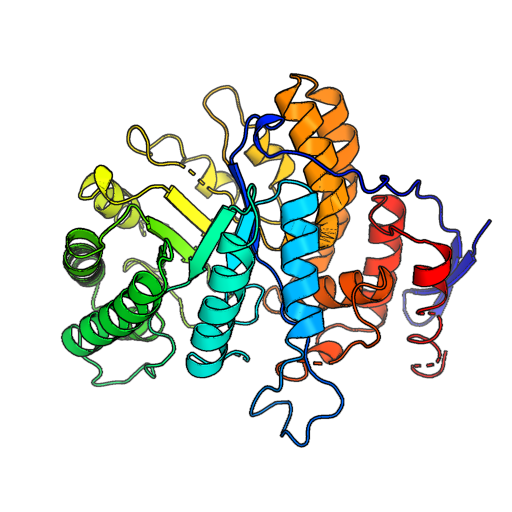 A N 1
ATOM 1869 C CA . GLN A 1 245 ? 24.625 6.305 -13.975 1.00 75.45 246 GLN A CA 1
ATOM 1870 C C . GLN A 1 245 ? 24.696 7.726 -13.419 1.00 73.89 246 GLN A C 1
ATOM 1871 O O . GLN A 1 245 ? 23.669 8.388 -13.280 1.00 74.77 246 GLN A O 1
ATOM 1877 N N . LEU A 1 246 ? 25.906 8.175 -13.093 1.00 71.95 247 LEU A N 1
ATOM 1878 C CA . LEU A 1 246 ? 26.161 9.520 -12.556 1.00 69.86 247 LEU A CA 1
ATOM 1879 C C . LEU A 1 246 ? 25.883 10.660 -13.562 1.00 73.23 247 LEU A C 1
ATOM 1880 O O . LEU A 1 246 ? 26.269 10.558 -14.727 1.00 74.33 247 LEU A O 1
ATOM 1885 N N . PRO A 1 247 ? 25.228 11.755 -13.109 1.00 75.32 248 PRO A N 1
ATOM 1886 C CA . PRO A 1 247 ? 24.948 12.935 -13.962 1.00 75.64 248 PRO A CA 1
ATOM 1887 C C . PRO A 1 247 ? 26.204 13.650 -14.453 1.00 75.07 248 PRO A C 1
ATOM 1888 O O . PRO A 1 247 ? 27.254 13.549 -13.828 1.00 72.72 248 PRO A O 1
ATOM 1892 N N . LYS A 1 248 ? 26.081 14.382 -15.557 1.00 81.87 249 LYS A N 1
ATOM 1893 C CA . LYS A 1 248 ? 27.163 15.232 -16.090 1.00 85.75 249 LYS A CA 1
ATOM 1894 C C . LYS A 1 248 ? 27.817 16.134 -15.012 1.00 81.74 249 LYS A C 1
ATOM 1895 O O . LYS A 1 248 ? 27.132 16.885 -14.314 1.00 81.21 249 LYS A O 1
ATOM 1901 N N . GLY A 1 249 ? 29.137 16.020 -14.861 1.00 77.78 250 GLY A N 1
ATOM 1902 C CA . GLY A 1 249 ? 29.896 16.871 -13.927 1.00 73.76 250 GLY A CA 1
ATOM 1903 C C . GLY A 1 249 ? 29.811 16.524 -12.444 1.00 69.88 250 GLY A C 1
ATOM 1904 O O . GLY A 1 249 ? 30.175 17.329 -11.576 1.00 67.83 250 GLY A O 1
ATOM 1905 N N . VAL A 1 250 ? 29.321 15.326 -12.149 1.00 68.56 251 VAL A N 1
ATOM 1906 C CA . VAL A 1 250 ? 29.311 14.808 -10.788 1.00 64.15 251 VAL A CA 1
ATOM 1907 C C . VAL A 1 250 ? 30.375 13.708 -10.747 1.00 62.61 251 VAL A C 1
ATOM 1908 O O . VAL A 1 250 ? 30.194 12.652 -11.351 1.00 64.13 251 VAL A O 1
ATOM 1912 N N . ARG A 1 251 ? 31.498 13.967 -10.071 1.00 59.86 252 ARG A N 1
ATOM 1913 C CA . ARG A 1 251 ? 32.604 12.996 -10.030 1.00 58.42 252 ARG A CA 1
ATOM 1914 C C . ARG A 1 251 ? 32.357 11.776 -9.117 1.00 56.62 252 ARG A C 1
ATOM 1915 O O . ARG A 1 251 ? 31.610 11.856 -8.138 1.00 55.98 252 ARG A O 1
ATOM 1931 N N . TYR A 1 253 ? 34.294 9.639 -6.566 1.00 51.15 254 TYR A N 1
ATOM 1932 C CA . TYR A 1 253 ? 35.515 9.511 -5.785 1.00 48.90 254 TYR A CA 1
ATOM 1933 C C . TYR A 1 253 ? 35.530 8.120 -5.172 1.00 49.23 254 TYR A C 1
ATOM 1934 O O . TYR A 1 253 ? 34.632 7.772 -4.393 1.00 50.24 254 TYR A O 1
ATOM 1943 N N . THR A 1 254 ? 36.533 7.317 -5.523 1.00 47.11 255 THR A N 1
ATOM 1944 C CA . THR A 1 254 ? 36.626 5.986 -4.944 1.00 46.38 255 THR A CA 1
ATOM 1945 C C . THR A 1 254 ? 37.018 6.016 -3.454 1.00 45.03 255 THR A C 1
ATOM 1946 O O . THR A 1 254 ? 37.852 6.806 -3.032 1.00 43.76 255 THR A O 1
ATOM 1950 N N . GLY A 1 255 ? 36.358 5.179 -2.669 1.00 46.46 256 GLY A N 1
ATOM 1951 C CA . GLY A 1 255 ? 36.588 5.106 -1.242 1.00 44.91 256 GLY A CA 1
ATOM 1952 C C . GLY A 1 255 ? 36.969 3.683 -0.970 1.00 45.17 256 GLY A C 1
ATOM 1953 O O . GLY A 1 255 ? 37.159 3.285 0.171 1.00 45.70 256 GLY A O 1
ATOM 1954 N N . ASP A 1 256 ? 37.099 2.936 -2.059 1.00 46.51 257 ASP A N 1
ATOM 1955 C CA . ASP A 1 256 ? 37.378 1.516 -2.035 1.00 47.59 257 ASP A CA 1
ATOM 1956 C C . ASP A 1 256 ? 38.880 1.277 -1.911 1.00 47.12 257 ASP A C 1
ATOM 1957 O O . ASP A 1 256 ? 39.602 1.244 -2.915 1.00 49.23 257 ASP A O 1
ATOM 1962 N N . ASP A 1 257 ? 39.342 1.098 -0.676 1.00 44.21 258 ASP A N 1
ATOM 1963 C CA . ASP A 1 257 ? 40.759 0.809 -0.412 1.00 44.39 258 ASP A CA 1
ATOM 1964 C C . ASP A 1 257 ? 41.191 -0.626 -0.766 1.00 44.95 258 ASP A C 1
ATOM 1965 O O . ASP A 1 257 ? 42.366 -0.975 -0.614 1.00 45.57 258 ASP A O 1
ATOM 1970 N N . PHE A 1 258 ? 40.256 -1.455 -1.236 1.00 43.51 259 PHE A N 1
ATOM 1971 C CA . PHE A 1 258 ? 40.588 -2.806 -1.711 1.00 43.02 259 PHE A CA 1
ATOM 1972 C C . PHE A 1 258 ? 40.862 -2.846 -3.210 1.00 44.20 259 PHE A C 1
ATOM 1973 O O . PHE A 1 258 ? 41.595 -3.714 -3.690 1.00 45.78 259 PHE A O 1
ATOM 1981 N N . ASN A 1 259 ? 40.286 -1.884 -3.933 1.00 44.82 260 ASN A N 1
ATOM 1982 C CA . ASN A 1 259 ? 40.180 -1.923 -5.394 1.00 44.43 260 ASN A CA 1
ATOM 1983 C C . ASN A 1 259 ? 40.541 -0.650 -6.154 1.00 46.62 260 ASN A C 1
ATOM 1984 O O . ASN A 1 259 ? 40.300 -0.561 -7.365 1.00 50.04 260 ASN A O 1
ATOM 1989 N N . TYR A 1 260 ? 41.130 0.311 -5.443 1.00 43.70 261 TYR A N 1
ATOM 1990 C CA . TYR A 1 260 ? 41.492 1.626 -5.976 1.00 43.95 261 TYR A CA 1
ATOM 1991 C C . TYR A 1 260 ? 42.288 1.646 -7.295 1.00 47.79 261 TYR A C 1
ATOM 1992 O O . TYR A 1 260 ? 41.990 2.448 -8.186 1.00 50.80 261 TYR A O 1
ATOM 2001 N N . ALA A 1 261 ? 43.292 0.786 -7.431 1.00 46.69 262 ALA A N 1
ATOM 2002 C CA . ALA A 1 261 ? 44.105 0.778 -8.654 1.00 48.10 262 ALA A CA 1
ATOM 2003 C C . ALA A 1 261 ? 43.249 0.504 -9.892 1.00 53.44 262 ALA A C 1
ATOM 2004 O O . ALA A 1 261 ? 43.306 1.270 -10.859 1.00 55.98 262 ALA A O 1
ATOM 2006 N N . GLU A 1 262 ? 42.441 -0.566 -9.831 1.00 54.31 263 GLU A N 1
ATOM 2007 C CA . GLU A 1 262 ? 41.530 -0.957 -10.906 1.00 54.86 263 GLU A CA 1
ATOM 2008 C C . GLU A 1 262 ? 40.519 0.137 -11.228 1.00 53.63 263 GLU A C 1
ATOM 2009 O O . GLU A 1 262 ? 40.255 0.418 -12.407 1.00 56.83 263 GLU A O 1
ATOM 2015 N N . LEU A 1 263 ? 39.953 0.738 -10.184 1.00 49.22 264 LEU A N 1
ATOM 2016 C CA . LEU A 1 263 ? 38.905 1.745 -10.342 1.00 49.29 264 LEU A CA 1
ATOM 2017 C C . LEU A 1 263 ? 39.424 3.092 -10.836 1.00 49.68 264 LEU A C 1
ATOM 2018 O O . LEU A 1 263 ? 38.795 3.709 -11.707 1.00 51.55 264 LEU A O 1
ATOM 2023 N N . ILE A 1 264 ? 40.565 3.543 -10.292 1.00 48.22 265 ILE A N 1
ATOM 2024 C CA . ILE A 1 264 ? 41.192 4.809 -10.709 1.00 47.17 265 ILE A CA 1
ATOM 2025 C C . ILE A 1 264 ? 41.593 4.776 -12.197 1.00 49.97 265 ILE A C 1
ATOM 2026 O O . ILE A 1 264 ? 41.271 5.697 -12.944 1.00 49.43 265 ILE A O 1
ATOM 2031 N N . ALA A 1 265 ? 42.250 3.696 -12.625 1.00 53.47 266 ALA A N 1
ATOM 2032 C CA . ALA A 1 265 ? 42.578 3.482 -14.044 1.00 55.99 266 ALA A CA 1
ATOM 2033 C C . ALA A 1 265 ? 41.311 3.396 -14.905 1.00 60.74 266 ALA A C 1
ATOM 2034 O O . ALA A 1 265 ? 41.285 3.875 -16.032 1.00 61.84 266 ALA A O 1
ATOM 2036 N N . GLY A 1 266 ? 40.261 2.788 -14.363 1.00 63.49 267 GLY A N 1
ATOM 2037 C CA . GLY A 1 266 ? 38.969 2.718 -15.048 1.00 63.62 267 GLY A CA 1
ATOM 2038 C C . GLY A 1 266 ? 38.848 1.667 -16.139 1.00 63.73 267 GLY A C 1
ATOM 2039 O O . GLY A 1 266 ? 39.779 0.908 -16.412 1.00 62.17 267 GLY A O 1
ATOM 2040 N N . ASP A 1 267 ? 37.674 1.628 -16.757 1.00 65.70 268 ASP A N 1
ATOM 2041 C CA . ASP A 1 267 ? 37.405 0.717 -17.853 1.00 68.86 268 ASP A CA 1
ATOM 2042 C C . ASP A 1 267 ? 37.150 1.468 -19.154 1.00 74.16 268 ASP A C 1
ATOM 2043 O O . ASP A 1 267 ? 37.431 2.665 -19.260 1.00 73.38 268 ASP A O 1
ATOM 2048 N N . GLU A 1 268 ? 36.618 0.742 -20.133 1.00 78.44 269 GLU A N 1
ATOM 2049 C CA . GLU A 1 268 ? 36.246 1.283 -21.431 1.00 86.81 269 GLU A CA 1
ATOM 2050 C C . GLU A 1 268 ? 35.022 2.216 -21.384 1.00 86.22 269 GLU A C 1
ATOM 2051 O O . GLU A 1 268 ? 34.614 2.748 -22.421 1.00 89.90 269 GLU A O 1
ATOM 2057 N N . GLU A 1 269 ? 34.440 2.408 -20.197 1.00 81.87 270 GLU A N 1
ATOM 2058 C CA . GLU A 1 269 ? 33.251 3.262 -20.032 1.00 80.29 270 GLU A CA 1
ATOM 2059 C C . GLU A 1 269 ? 33.554 4.505 -19.204 1.00 76.44 270 GLU A C 1
ATOM 2060 O O . GLU A 1 269 ? 33.036 5.589 -19.476 1.00 76.56 270 GLU A O 1
ATOM 2066 N N . GLY A 1 270 ? 34.399 4.341 -18.193 1.00 72.76 271 GLY A N 1
ATOM 2067 C CA . GLY A 1 270 ? 34.784 5.460 -17.349 1.00 69.74 271 GLY A CA 1
ATOM 2068 C C . GLY A 1 270 ? 35.889 5.125 -16.374 1.00 65.30 271 GLY A C 1
ATOM 2069 O O . GLY A 1 270 ? 36.360 3.997 -16.303 1.00 64.55 271 GLY A O 1
ATOM 2070 N N . HIS A 1 271 ? 36.312 6.129 -15.629 1.00 63.93 272 HIS A N 1
ATOM 2071 C CA . HIS A 1 271 ? 37.219 5.923 -14.518 1.00 62.07 272 HIS A CA 1
ATOM 2072 C C . HIS A 1 271 ? 36.616 6.504 -13.273 1.00 60.63 272 HIS A C 1
ATOM 2073 O O . HIS A 1 271 ? 35.528 7.092 -13.324 1.00 60.97 272 HIS A O 1
ATOM 2080 N N . SER A 1 272 ? 37.276 6.316 -12.133 1.00 58.59 273 SER A N 1
ATOM 2081 C CA . SER A 1 272 ? 36.935 7.124 -10.964 1.00 60.59 273 SER A CA 1
ATOM 2082 C C . SER A 1 272 ? 38.127 7.888 -10.405 1.00 59.65 273 SER A C 1
ATOM 2083 O O . SER A 1 272 ? 39.284 7.504 -10.611 1.00 58.75 273 SER A O 1
ATOM 2086 N N . ASP A 1 273 ? 37.814 8.994 -9.728 1.00 58.39 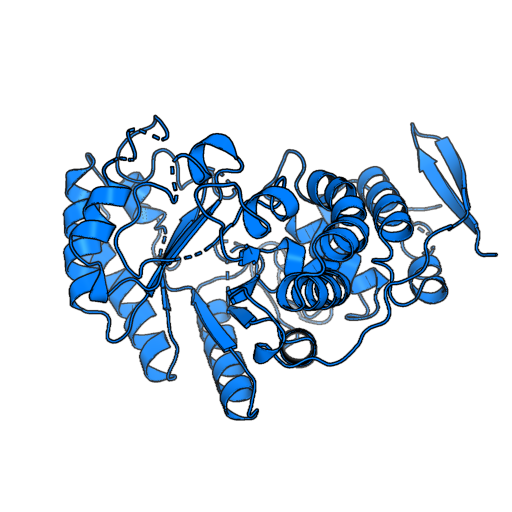274 ASP A N 1
ATOM 2087 C CA . ASP A 1 273 ? 38.784 9.778 -8.979 1.00 54.51 274 ASP A CA 1
ATOM 2088 C C . ASP A 1 273 ? 39.021 9.133 -7.601 1.00 52.78 274 ASP A C 1
ATOM 2089 O O . ASP A 1 273 ? 38.698 7.962 -7.409 1.00 55.99 274 ASP A O 1
ATOM 2094 N N . ALA A 1 274 ? 39.594 9.862 -6.650 1.00 49.16 275 ALA A N 1
ATOM 2095 C CA . ALA A 1 274 ? 40.055 9.218 -5.424 1.00 45.50 275 ALA A CA 1
ATOM 2096 C C . ALA A 1 274 ? 39.942 10.067 -4.175 1.00 44.08 275 ALA A C 1
ATOM 2097 O O . ALA A 1 274 ? 40.304 11.233 -4.163 1.00 43.41 275 ALA A O 1
ATOM 2099 N N . LEU A 1 275 ? 39.431 9.453 -3.122 1.00 45.32 276 LEU A N 1
ATOM 2100 C CA . LEU A 1 275 ? 39.385 10.047 -1.799 1.00 44.37 276 LEU A CA 1
ATOM 2101 C C . LEU A 1 275 ? 39.531 8.857 -0.847 1.00 43.83 276 LEU A C 1
ATOM 2102 O O . LEU A 1 275 ? 38.551 8.204 -0.449 1.00 43.14 276 LEU A O 1
ATOM 2107 N N . LEU A 1 276 ? 40.784 8.582 -0.509 1.00 43.27 277 LEU A N 1
ATOM 2108 C CA . LEU A 1 276 ? 41.173 7.315 0.088 1.00 41.71 277 LEU A CA 1
ATOM 2109 C C . LEU A 1 276 ? 42.000 7.486 1.350 1.00 41.04 277 LEU A C 1
ATOM 2110 O O . LEU A 1 276 ? 42.943 8.285 1.386 1.00 39.70 277 LEU A O 1
ATOM 2115 N N . GLY A 1 277 ? 41.666 6.705 2.376 1.00 41.09 278 GLY A N 1
ATOM 2116 C CA . GLY A 1 277 ? 42.520 6.576 3.555 1.00 38.28 278 GLY A CA 1
ATOM 2117 C C . GLY A 1 277 ? 43.836 5.876 3.228 1.00 38.87 278 GLY A C 1
ATOM 2118 O O . GLY A 1 277 ? 44.842 6.144 3.869 1.00 39.78 278 GLY A O 1
ATOM 2119 N N . ILE A 1 278 ? 43.848 4.991 2.226 1.00 38.01 279 ILE A N 1
ATOM 2120 C CA . ILE A 1 278 ? 45.101 4.324 1.853 1.00 38.82 279 ILE A CA 1
ATOM 2121 C C . ILE A 1 278 ? 46.121 5.310 1.248 1.00 41.52 279 ILE A C 1
ATOM 2122 O O . ILE A 1 278 ? 47.328 5.134 1.401 1.00 46.24 279 ILE A O 1
ATOM 2127 N N . PHE A 1 279 ? 45.637 6.354 0.583 1.00 39.91 280 PHE A N 1
ATOM 2128 C CA . PHE A 1 279 ? 46.527 7.346 -0.014 1.00 39.40 280 PHE A CA 1
ATOM 2129 C C . PHE A 1 279 ? 47.323 8.132 1.017 1.00 42.20 280 PHE A C 1
ATOM 2130 O O . PHE A 1 279 ? 48.379 8.678 0.716 1.00 43.34 280 PHE A O 1
ATOM 2138 N N . ASP A 1 280 ? 46.806 8.171 2.236 1.00 42.45 281 ASP A N 1
ATOM 2139 C CA . ASP A 1 280 ? 47.536 8.682 3.365 1.00 44.13 281 ASP A CA 1
ATOM 2140 C C . ASP A 1 280 ? 48.775 7.781 3.596 1.00 45.00 281 ASP A C 1
ATOM 2141 O O . ASP A 1 280 ? 49.920 8.253 3.496 1.00 45.80 281 ASP A O 1
ATOM 2146 N N . ALA A 1 281 ? 48.540 6.492 3.861 1.00 40.95 282 ALA A N 1
ATOM 2147 C CA . ALA A 1 281 ? 49.613 5.536 4.172 1.00 39.62 282 ALA A CA 1
ATOM 2148 C C . ALA A 1 281 ? 50.643 5.284 3.056 1.00 39.79 282 ALA A C 1
ATOM 2149 O O . ALA A 1 281 ? 51.811 4.972 3.344 1.00 41.21 282 ALA A O 1
ATOM 2151 N N . ILE A 1 282 ? 50.230 5.411 1.796 1.00 38.59 283 ILE A N 1
ATOM 2152 C CA . ILE A 1 282 ? 51.161 5.214 0.674 1.00 40.54 283 ILE A CA 1
ATOM 2153 C C . ILE A 1 282 ? 51.345 6.482 -0.178 1.00 41.86 283 ILE A C 1
ATOM 2154 O O . ILE A 1 282 ? 51.689 6.410 -1.377 1.00 42.72 283 ILE A O 1
ATOM 2159 N N . ALA A 1 283 ? 51.127 7.636 0.455 1.00 40.47 284 ALA A N 1
ATOM 2160 C CA . ALA A 1 283 ? 51.212 8.942 -0.204 1.00 39.83 284 ALA A CA 1
ATOM 2161 C C . ALA A 1 283 ? 52.269 9.048 -1.309 1.00 40.99 284 ALA A C 1
ATOM 2162 O O . ALA A 1 283 ? 51.913 9.387 -2.448 1.00 42.45 284 ALA A O 1
ATOM 2164 N N . PRO A 1 284 ? 53.552 8.751 -0.999 1.00 39.45 285 PRO A N 1
ATOM 2165 C CA . PRO A 1 284 ? 54.620 8.909 -2.012 1.00 41.89 285 PRO A CA 1
ATOM 2166 C C . PRO A 1 284 ? 54.411 8.088 -3.262 1.00 44.49 285 PRO A C 1
ATOM 2167 O O . PRO A 1 284 ? 54.655 8.577 -4.363 1.00 49.82 285 PRO A O 1
ATOM 2171 N N . VAL A 1 285 ? 53.948 6.853 -3.086 1.00 43.99 286 VAL A N 1
ATOM 2172 C CA . VAL A 1 285 ? 53.726 5.919 -4.187 1.00 43.69 286 VAL A CA 1
ATOM 2173 C C . VAL A 1 285 ? 52.526 6.361 -5.012 1.00 43.84 286 VAL A C 1
ATOM 2174 O O . VAL A 1 285 ? 52.579 6.362 -6.249 1.00 44.50 286 VAL A O 1
ATOM 2178 N N . ALA A 1 286 ? 51.443 6.729 -4.328 1.00 41.55 287 ALA A N 1
ATOM 2179 C CA . ALA A 1 286 ? 50.229 7.167 -5.013 1.00 42.48 287 ALA A CA 1
ATOM 2180 C C . ALA A 1 286 ? 50.523 8.360 -5.914 1.00 45.55 287 ALA A C 1
ATOM 2181 O O . ALA A 1 286 ? 50.093 8.402 -7.075 1.00 47.15 287 ALA A O 1
ATOM 2183 N N . SER A 1 287 ? 51.265 9.321 -5.361 1.00 44.65 288 SER A N 1
ATOM 2184 C CA . SER A 1 287 ? 51.713 10.482 -6.084 1.00 45.01 288 SER A CA 1
ATOM 2185 C C . SER A 1 287 ? 52.479 10.051 -7.339 1.00 47.79 288 SER A C 1
ATOM 2186 O O . SER A 1 287 ? 52.118 10.441 -8.450 1.00 49.09 288 SER A O 1
ATOM 2189 N N . ALA A 1 288 ? 53.515 9.232 -7.161 1.00 48.46 289 ALA A N 1
ATOM 2190 C CA . ALA A 1 288 ? 54.337 8.763 -8.284 1.00 49.65 289 ALA A CA 1
ATOM 2191 C C . ALA A 1 288 ? 53.506 8.064 -9.356 1.00 51.07 289 ALA A C 1
ATOM 2192 O O . ALA A 1 288 ? 53.778 8.203 -10.547 1.00 55.47 289 ALA A O 1
ATOM 2194 N N . ALA A 1 289 ? 52.490 7.324 -8.928 1.00 48.68 290 ALA A N 1
ATOM 2195 C CA . ALA A 1 289 ? 51.655 6.572 -9.855 1.00 47.84 290 ALA A CA 1
ATOM 2196 C C . ALA A 1 289 ? 50.620 7.447 -10.544 1.00 48.27 290 ALA A C 1
ATOM 2197 O O . ALA A 1 289 ? 50.354 7.271 -11.725 1.00 54.29 290 ALA A O 1
ATOM 2199 N N . LEU A 1 290 ? 50.044 8.390 -9.818 1.00 46.24 291 LEU A N 1
ATOM 2200 C CA . LEU A 1 290 ? 49.134 9.350 -10.420 1.00 49.64 291 LEU A CA 1
ATOM 2201 C C . LEU A 1 290 ? 49.838 10.214 -11.466 1.00 53.94 291 LEU A C 1
ATOM 2202 O O . LEU A 1 290 ? 49.209 10.669 -12.424 1.00 56.41 291 LEU A O 1
ATOM 2207 N N . GLU A 1 291 ? 51.138 10.435 -11.290 1.00 55.01 292 GLU A N 1
ATOM 2208 C CA . GLU A 1 291 ? 51.915 11.140 -12.297 1.00 58.98 292 GLU A CA 1
ATOM 2209 C C . GLU A 1 291 ? 52.044 10.302 -13.568 1.00 60.49 292 GLU A C 1
ATOM 2210 O O . GLU A 1 291 ? 51.799 10.800 -14.670 1.00 62.82 292 GLU A O 1
ATOM 2216 N N . ALA A 1 292 ? 52.426 9.036 -13.411 1.00 60.60 293 ALA A N 1
ATOM 2217 C CA . ALA A 1 292 ? 52.536 8.110 -14.543 1.00 63.28 293 ALA A CA 1
ATOM 2218 C C . ALA A 1 292 ? 51.208 7.979 -15.312 1.00 63.28 293 ALA A C 1
ATOM 2219 O O . ALA A 1 292 ? 51.197 8.044 -16.542 1.00 65.77 293 ALA A O 1
ATOM 2221 N N . LEU A 1 293 ? 50.098 7.824 -14.584 1.00 59.57 294 LEU A N 1
ATOM 2222 C CA . LEU A 1 293 ? 48.758 7.782 -15.182 1.00 57.56 294 LEU A CA 1
ATOM 2223 C C . LEU A 1 293 ? 48.437 9.051 -15.974 1.00 59.88 294 LEU A C 1
ATOM 2224 O O . LEU A 1 293 ? 47.870 8.974 -17.074 1.00 64.01 294 LEU A O 1
ATOM 2229 N N . GLY A 1 294 ? 48.790 10.208 -15.406 1.00 57.43 295 GLY A N 1
ATOM 2230 C CA . GLY A 1 294 ? 48.628 11.505 -16.062 1.00 57.63 295 GLY A CA 1
ATOM 2231 C C . GLY A 1 294 ? 49.544 11.691 -17.265 1.00 62.12 295 GLY A C 1
ATOM 2232 O O . GLY A 1 294 ? 49.273 12.516 -18.138 1.00 61.63 295 GLY A O 1
ATOM 2233 N N . SER A 1 295 ? 50.635 10.927 -17.307 1.00 65.17 296 SER A N 1
ATOM 2234 C CA . SER A 1 295 ? 51.541 10.914 -18.460 1.00 68.53 296 SER A CA 1
ATOM 2235 C C . SER A 1 295 ? 51.172 9.801 -19.457 1.00 74.73 296 SER A C 1
ATOM 2236 O O . SER A 1 295 ? 51.997 9.400 -20.280 1.00 78.35 296 SER A O 1
ATOM 2239 N N . GLY A 1 296 ? 49.935 9.306 -19.375 1.00 74.15 297 GLY A N 1
ATOM 2240 C CA . GLY A 1 296 ? 49.458 8.226 -20.245 1.00 73.59 297 GLY A CA 1
ATOM 2241 C C . GLY A 1 296 ? 50.286 6.954 -20.155 1.00 72.63 297 GLY A C 1
ATOM 2242 O O . GLY A 1 296 ? 50.158 6.065 -21.003 1.00 71.12 297 GLY A O 1
ATOM 2243 N N . ARG A 1 297 ? 51.138 6.880 -19.130 1.00 72.18 298 ARG A N 1
ATOM 2244 C CA . ARG A 1 297 ? 51.979 5.708 -18.868 1.00 73.07 298 ARG A CA 1
ATOM 2245 C C . ARG A 1 297 ? 51.315 4.661 -17.947 1.00 69.41 298 ARG A C 1
ATOM 2246 O O . ARG A 1 297 ? 51.842 4.327 -16.876 1.00 64.54 298 ARG A O 1
ATOM 2254 N N . ASN A 1 298 ? 50.178 4.127 -18.395 1.00 70.22 299 ASN A N 1
ATOM 2255 C CA . ASN A 1 298 ? 49.401 3.139 -17.630 1.00 70.09 299 ASN A CA 1
ATOM 2256 C C . ASN A 1 298 ? 50.167 1.915 -17.099 1.00 70.16 299 ASN A C 1
ATOM 2257 O O . ASN A 1 298 ? 49.826 1.374 -16.044 1.00 69.02 299 ASN A O 1
ATOM 2262 N N . GLY A 1 299 ? 51.200 1.494 -17.821 1.00 70.98 300 GLY A N 1
ATOM 2263 C CA . GLY A 1 299 ? 52.061 0.398 -17.386 1.00 69.41 300 GLY A CA 1
ATOM 2264 C C . GLY A 1 299 ? 52.781 0.696 -16.084 1.00 68.91 300 GLY A C 1
ATOM 2265 O O . GLY A 1 299 ? 52.773 -0.126 -15.165 1.00 69.86 300 GLY A O 1
ATOM 2266 N N . GLU A 1 300 ? 53.396 1.873 -15.988 1.00 70.48 301 GLU A N 1
ATOM 2267 C CA . GLU A 1 300 ? 54.118 2.238 -14.765 1.00 69.78 301 GLU A CA 1
ATOM 2268 C C . GLU A 1 300 ? 53.179 2.511 -13.573 1.00 63.39 301 GLU A C 1
ATOM 2269 O O . GLU A 1 300 ? 53.507 2.175 -12.431 1.00 63.20 301 GLU A O 1
ATOM 2275 N N . PHE A 1 301 ? 52.016 3.098 -13.850 1.00 57.54 302 PHE A N 1
ATOM 2276 C CA . PHE A 1 301 ? 50.952 3.229 -12.864 1.00 54.91 302 PHE A CA 1
ATOM 2277 C C . PHE A 1 301 ? 50.728 1.925 -12.090 1.00 57.26 302 PHE A C 1
ATOM 2278 O O . PHE A 1 301 ? 50.819 1.913 -10.847 1.00 57.37 302 PHE A O 1
ATOM 2286 N N . PHE A 1 302 ? 50.447 0.838 -12.820 1.00 55.57 303 PHE A N 1
ATOM 2287 C CA . PHE A 1 302 ? 50.197 -0.470 -12.211 1.00 54.58 303 PHE A CA 1
ATOM 2288 C C . PHE A 1 302 ? 51.445 -1.061 -11.555 1.00 55.72 303 PHE A C 1
ATOM 2289 O O . PHE A 1 302 ? 51.348 -1.647 -10.479 1.00 56.42 303 PHE A O 1
ATOM 2297 N N . GLU A 1 303 ? 52.605 -0.901 -12.194 1.00 56.33 304 GLU A N 1
ATOM 2298 C CA . GLU A 1 303 ? 53.878 -1.354 -11.626 1.00 58.70 304 GLU A CA 1
ATOM 2299 C C . GLU A 1 303 ? 54.113 -0.761 -10.239 1.00 54.33 304 GLU A C 1
ATOM 2300 O O . GLU A 1 303 ? 54.638 -1.438 -9.359 1.00 52.16 304 GLU A O 1
ATOM 2306 N N . LEU A 1 304 ? 53.746 0.510 -10.073 1.00 51.61 305 LEU A N 1
ATOM 2307 C CA . LEU A 1 304 ? 53.886 1.214 -8.809 1.00 50.17 305 LEU A CA 1
ATOM 2308 C C . LEU A 1 304 ? 52.769 0.860 -7.805 1.00 51.77 305 LEU A C 1
ATOM 2309 O O . LEU A 1 304 ? 53.036 0.642 -6.613 1.00 50.85 305 LEU A O 1
ATOM 2314 N N . LEU A 1 305 ? 51.527 0.778 -8.285 1.00 49.91 306 LEU A N 1
ATOM 2315 C CA . LEU A 1 305 ? 50.390 0.672 -7.383 1.00 46.94 306 LEU A CA 1
ATOM 2316 C C . LEU A 1 305 ? 50.016 -0.757 -7.016 1.00 48.56 306 LEU A C 1
ATOM 2317 O O . LEU A 1 305 ? 49.752 -1.039 -5.842 1.00 48.46 306 LEU A O 1
ATOM 2322 N N . GLU A 1 306 ? 50.017 -1.669 -7.987 1.00 50.59 307 GLU A N 1
ATOM 2323 C CA . GLU A 1 306 ? 49.660 -3.075 -7.705 1.00 53.43 307 GLU A CA 1
ATOM 2324 C C . GLU A 1 306 ? 50.375 -3.696 -6.495 1.00 49.87 307 GLU A C 1
ATOM 2325 O O . GLU A 1 306 ? 49.770 -4.470 -5.783 1.00 51.79 307 GLU A O 1
ATOM 2331 N N . PRO A 1 307 ? 51.661 -3.368 -6.263 1.00 48.59 308 PRO A N 1
ATOM 2332 C CA . PRO A 1 307 ? 52.315 -3.895 -5.045 1.00 48.36 308 PRO A CA 1
ATOM 2333 C C . PRO A 1 307 ? 51.767 -3.349 -3.696 1.00 44.78 308 PRO A C 1
ATOM 2334 O O . PRO A 1 307 ? 51.881 -3.999 -2.649 1.00 43.37 308 PRO A O 1
ATOM 2338 N N . THR A 1 308 ? 51.169 -2.169 -3.729 1.00 43.17 309 THR A N 1
ATOM 2339 C CA . THR A 1 308 ? 50.568 -1.609 -2.540 1.00 41.66 309 THR A CA 1
ATOM 2340 C C . THR A 1 308 ? 49.252 -2.298 -2.214 1.00 42.49 309 THR A C 1
ATOM 2341 O O . THR A 1 308 ? 48.870 -2.392 -1.050 1.00 45.26 309 THR A O 1
ATOM 2345 N N . VAL A 1 309 ? 48.559 -2.772 -3.243 1.00 42.40 310 VAL A N 1
ATOM 2346 C CA . VAL A 1 309 ? 47.225 -3.339 -3.092 1.00 43.05 310 VAL A CA 1
ATOM 2347 C C . VAL A 1 309 ? 47.161 -4.450 -2.025 1.00 42.59 310 VAL A C 1
ATOM 2348 O O . VAL A 1 309 ? 46.256 -4.439 -1.186 1.00 41.71 310 VAL A O 1
ATOM 2352 N N . PRO A 1 310 ? 48.126 -5.396 -2.033 1.00 43.08 311 PRO A N 1
ATOM 2353 C CA . PRO A 1 310 ? 48.053 -6.397 -0.971 1.00 41.69 311 PRO A CA 1
ATOM 2354 C C . PRO A 1 310 ? 48.207 -5.759 0.414 1.00 41.30 311 PRO A C 1
ATOM 2355 O O . PRO A 1 310 ? 47.500 -6.139 1.332 1.00 40.95 311 PRO A O 1
ATOM 2359 N N . LEU A 1 311 ? 49.121 -4.798 0.543 1.00 40.70 312 LEU A N 1
ATOM 2360 C CA . LEU A 1 311 ? 49.338 -4.063 1.780 1.00 36.91 312 LEU A CA 1
ATOM 2361 C C . LEU A 1 311 ? 48.041 -3.402 2.221 1.00 36.78 312 LEU A C 1
ATOM 2362 O O . LEU A 1 311 ? 47.633 -3.521 3.376 1.00 38.06 312 LEU A O 1
ATOM 2367 N N . SER A 1 312 ? 47.387 -2.718 1.296 1.00 36.25 313 SER A N 1
ATOM 2368 C CA . SER A 1 312 ? 46.112 -2.107 1.592 1.00 37.12 313 SER A CA 1
ATOM 2369 C C . SER A 1 312 ? 45.026 -3.098 2.079 1.00 38.06 313 SER A C 1
ATOM 2370 O O . SER A 1 312 ? 44.356 -2.851 3.074 1.00 38.71 313 SER A O 1
ATOM 2373 N N . ARG A 1 313 ? 44.833 -4.195 1.359 1.00 37.73 314 ARG A N 1
ATOM 2374 C CA . ARG A 1 313 ? 43.849 -5.183 1.755 1.00 39.68 314 ARG A CA 1
ATOM 2375 C C . ARG A 1 313 ? 44.133 -5.712 3.152 1.00 40.42 314 ARG A C 1
ATOM 2376 O O . ARG A 1 313 ? 43.210 -6.016 3.907 1.00 40.28 314 ARG A O 1
ATOM 2384 N N . HIS A 1 314 ? 45.414 -5.785 3.503 1.00 40.62 315 HIS A N 1
ATOM 2385 C CA . HIS A 1 314 ? 45.821 -6.220 4.829 1.00 40.18 315 HIS A CA 1
ATOM 2386 C C . HIS A 1 314 ? 45.475 -5.185 5.879 1.00 39.74 315 HIS A C 1
ATOM 2387 O O . HIS A 1 314 ? 44.902 -5.514 6.923 1.00 40.27 315 HIS A O 1
ATOM 2394 N N . ILE A 1 315 ? 45.806 -3.926 5.597 1.00 37.56 316 ILE A N 1
ATOM 2395 C CA . ILE A 1 315 ? 45.515 -2.825 6.501 1.00 36.11 316 ILE A CA 1
ATOM 2396 C C . ILE A 1 315 ? 44.018 -2.692 6.769 1.00 37.72 316 ILE A C 1
ATOM 2397 O O . ILE A 1 315 ? 43.611 -2.408 7.914 1.00 37.79 316 ILE A O 1
ATOM 2402 N N . PHE A 1 316 ? 43.206 -2.930 5.737 1.00 36.40 317 PHE A N 1
ATOM 2403 C CA . PHE A 1 316 ? 41.752 -2.790 5.857 1.00 35.84 317 PHE A CA 1
ATOM 2404 C C . PHE A 1 316 ? 41.012 -4.096 6.116 1.00 38.82 317 PHE A C 1
ATOM 2405 O O . PHE A 1 316 ? 39.791 -4.163 5.948 1.00 39.42 317 PHE A O 1
ATOM 2413 N N . LYS A 1 317 ? 41.728 -5.131 6.534 1.00 39.32 318 LYS A N 1
ATOM 2414 C CA . LYS A 1 317 ? 41.067 -6.411 6.719 1.00 43.46 318 LYS A CA 1
ATOM 2415 C C . LYS A 1 317 ? 40.130 -6.444 7.924 1.00 45.67 318 LYS A C 1
ATOM 2416 O O . LYS A 1 317 ? 40.263 -5.635 8.859 1.00 45.67 318 LYS A O 1
ATOM 2422 N N . ALA A 1 318 ? 39.172 -7.368 7.867 1.00 45.56 319 ALA A N 1
ATOM 2423 C CA . ALA A 1 318 ? 38.185 -7.538 8.926 1.00 45.60 319 ALA A CA 1
ATOM 2424 C C . ALA A 1 318 ? 38.868 -7.832 10.278 1.00 46.12 319 ALA A C 1
ATOM 2425 O O . ALA A 1 318 ? 39.789 -8.653 10.334 1.00 46.21 319 ALA A O 1
ATOM 2427 N N . PRO A 1 319 ? 38.447 -7.138 11.363 1.00 45.75 320 PRO A N 1
ATOM 2428 C CA . PRO A 1 319 ? 37.454 -6.039 11.419 1.00 44.10 320 PRO A CA 1
ATOM 2429 C C . PRO A 1 319 ? 37.998 -4.725 10.862 1.00 41.01 320 PRO A C 1
ATOM 2430 O O . PRO A 1 319 ? 38.962 -4.156 11.392 1.00 37.49 320 PRO A O 1
ATOM 2434 N N . THR A 1 320 ? 37.336 -4.247 9.817 1.00 40.74 321 THR A N 1
ATOM 2435 C CA . THR A 1 320 ? 37.826 -3.162 8.975 1.00 38.91 321 THR A CA 1
ATOM 2436 C C . THR A 1 320 ? 37.902 -1.786 9.640 1.00 37.51 321 THR A C 1
ATOM 2437 O O . THR A 1 320 ? 38.739 -0.956 9.257 1.00 37.15 321 THR A O 1
ATOM 2441 N N . ARG A 1 321 ? 37.058 -1.553 10.640 1.00 36.23 322 ARG A N 1
ATOM 2442 C CA . ARG A 1 321 ? 37.024 -0.253 11.300 1.00 36.62 322 ARG A CA 1
ATOM 2443 C C . ARG A 1 321 ? 38.358 0.114 11.985 1.00 38.46 322 ARG A C 1
ATOM 2444 O O . ARG A 1 321 ? 38.557 1.261 12.403 1.00 40.09 322 ARG A O 1
ATOM 2452 N N . PHE A 1 322 ? 39.274 -0.851 12.064 1.00 38.51 323 PHE A N 1
ATOM 2453 C CA . PHE A 1 322 ? 40.553 -0.657 12.753 1.00 37.80 323 PHE A CA 1
ATOM 2454 C C . PHE A 1 322 ? 41.686 -0.396 11.787 1.00 37.97 323 PHE A C 1
ATOM 2455 O O . PHE A 1 322 ? 42.846 -0.360 12.188 1.00 41.96 323 PHE A O 1
ATOM 2463 N N . TYR A 1 323 ? 41.357 -0.185 10.519 1.00 35.88 324 TYR A N 1
ATOM 2464 C CA . TYR A 1 323 ? 42.369 0.176 9.531 1.00 34.97 324 TYR A CA 1
ATOM 2465 C C . TYR A 1 323 ? 43.242 1.348 9.952 1.00 34.38 324 TYR A C 1
ATOM 2466 O O . TYR A 1 323 ? 44.414 1.405 9.589 1.00 35.09 324 TYR A O 1
ATOM 2475 N N . LYS A 1 324 ? 42.686 2.270 10.733 1.00 32.47 325 LYS A N 1
ATOM 2476 C CA . LYS A 1 324 ? 43.411 3.486 11.067 1.00 31.53 325 LYS A CA 1
ATOM 2477 C C . LYS A 1 324 ? 44.674 3.162 11.839 1.00 31.49 325 LYS A C 1
ATOM 2478 O O . LYS A 1 324 ? 45.684 3.876 11.756 1.00 30.10 325 LYS A O 1
ATOM 2484 N N . THR A 1 325 ? 44.616 2.054 12.562 1.00 31.15 326 THR A N 1
ATOM 2485 C CA . THR A 1 325 ? 45.767 1.554 13.256 1.00 31.74 326 THR A CA 1
ATOM 2486 C C . THR A 1 325 ? 46.936 1.223 12.326 1.00 33.50 326 THR A C 1
ATOM 2487 O O . THR A 1 325 ? 48.072 1.622 12.602 1.00 35.75 326 THR A O 1
ATOM 2491 N N . GLY A 1 326 ? 46.658 0.532 11.219 1.00 32.82 327 GLY A N 1
ATOM 2492 C CA . GLY A 1 326 ? 47.688 0.209 10.236 1.00 32.69 327 GLY A CA 1
ATOM 2493 C C . GLY A 1 326 ? 48.223 1.461 9.548 1.00 33.69 327 GLY A C 1
ATOM 2494 O O . GLY A 1 326 ? 49.400 1.547 9.176 1.00 32.26 327 GLY A O 1
ATOM 2495 N N . VAL A 1 327 ? 47.356 2.450 9.378 1.00 34.12 328 VAL A N 1
ATOM 2496 C CA . VAL A 1 327 ? 47.766 3.687 8.720 1.00 34.58 328 VAL A CA 1
ATOM 2497 C C . VAL A 1 327 ? 48.782 4.456 9.589 1.00 35.22 328 VAL A C 1
ATOM 2498 O O . VAL A 1 327 ? 49.870 4.811 9.133 1.00 36.31 328 VAL A O 1
ATOM 2502 N N . VAL A 1 328 ? 48.420 4.680 10.851 1.00 33.69 329 VAL A N 1
ATOM 2503 C CA . VAL A 1 328 ? 49.271 5.363 11.788 1.00 33.13 329 VAL A CA 1
ATOM 2504 C C . VAL A 1 328 ? 50.525 4.531 12.099 1.00 34.41 329 VAL A C 1
ATOM 2505 O O . VAL A 1 328 ? 51.622 5.079 12.232 1.00 35.33 329 VAL A O 1
ATOM 2509 N N . PHE A 1 329 ? 50.394 3.213 12.179 1.00 32.97 330 PHE A N 1
ATOM 2510 C CA . PHE A 1 329 ? 51.605 2.400 12.342 1.00 31.86 330 PHE A CA 1
ATOM 2511 C C . PHE A 1 329 ? 52.574 2.619 11.186 1.00 33.60 330 PHE A C 1
ATOM 2512 O O . PHE A 1 329 ? 53.783 2.689 11.381 1.00 36.20 330 PHE A O 1
ATOM 2520 N N . LEU A 1 330 ? 52.043 2.729 9.976 1.00 33.21 331 LEU A N 1
ATOM 2521 C CA . LEU A 1 330 ? 52.900 2.954 8.845 1.00 34.66 331 LEU A CA 1
ATOM 2522 C C . LEU A 1 330 ? 53.526 4.366 8.899 1.00 37.16 331 LEU A C 1
ATOM 2523 O O . LEU A 1 330 ? 54.721 4.515 8.649 1.00 39.19 331 LEU A O 1
ATOM 2528 N N . ALA A 1 331 ? 52.743 5.385 9.263 1.00 36.84 332 ALA A N 1
ATOM 2529 C CA . ALA A 1 331 ? 53.319 6.705 9.527 1.00 36.93 332 ALA A CA 1
ATOM 2530 C C . ALA A 1 331 ? 54.487 6.634 10.515 1.00 37.88 332 ALA A C 1
ATOM 2531 O O . ALA A 1 331 ? 55.509 7.284 10.300 1.00 40.23 332 ALA A O 1
ATOM 2533 N N . TYR A 1 332 ? 54.324 5.853 11.587 1.00 36.69 333 TYR A N 1
ATOM 2534 C CA . TYR A 1 332 ? 55.354 5.668 12.626 1.00 36.72 333 TYR A CA 1
ATOM 2535 C C . TYR A 1 332 ? 56.601 5.008 12.075 1.00 39.47 333 TYR A C 1
ATOM 2536 O O . TYR A 1 332 ? 57.718 5.410 12.401 1.00 43.90 333 TYR A O 1
ATOM 2545 N N . LEU A 1 333 ? 56.418 3.990 11.240 1.00 39.30 334 LEU A N 1
ATOM 2546 C CA . LEU A 1 333 ? 57.562 3.337 10.601 1.00 38.84 334 LEU A CA 1
ATOM 2547 C C . LEU A 1 333 ? 58.305 4.299 9.688 1.00 40.40 334 LEU A C 1
ATOM 2548 O O . LEU A 1 333 ? 59.514 4.192 9.539 1.00 41.75 334 LEU A O 1
ATOM 2553 N N . ASN A 1 334 ? 57.573 5.225 9.071 1.00 39.31 335 ASN A N 1
ATOM 2554 C CA . ASN A 1 334 ? 58.166 6.152 8.120 1.00 40.12 335 ASN A CA 1
ATOM 2555 C C . ASN A 1 334 ? 58.669 7.419 8.795 1.00 41.17 335 ASN A C 1
ATOM 2556 O O . ASN A 1 334 ? 59.091 8.358 8.123 1.00 41.38 335 ASN A O 1
ATOM 2561 N N . GLY A 1 335 ? 58.612 7.447 10.126 1.00 41.54 336 GLY A N 1
ATOM 2562 C CA . GLY A 1 335 ? 59.169 8.560 10.901 1.00 41.91 336 GLY A CA 1
ATOM 2563 C C . GLY A 1 335 ? 58.401 9.865 10.798 1.00 40.58 336 GLY A C 1
ATOM 2564 O O . GLY A 1 335 ? 58.966 10.920 10.985 1.00 41.92 336 GLY A O 1
ATOM 2565 N N . LEU A 1 336 ? 57.110 9.795 10.511 1.00 38.52 337 LEU A N 1
ATOM 2566 C CA . LEU A 1 336 ? 56.297 10.993 10.387 1.00 38.00 337 LEU A CA 1
ATOM 2567 C C . LEU A 1 336 ? 55.810 11.389 11.761 1.00 39.74 337 LEU A C 1
ATOM 2568 O O . LEU A 1 336 ? 55.346 12.514 11.974 1.00 41.70 337 LEU A O 1
ATOM 2573 N N . GLN A 1 337 ? 55.933 10.449 12.695 1.00 37.15 338 GLN A N 1
ATOM 2574 C CA . GLN A 1 337 ? 55.711 10.694 14.103 1.00 34.73 338 GLN A CA 1
ATOM 2575 C C . GLN A 1 337 ? 56.646 9.788 14.882 1.00 37.28 338 GLN A C 1
ATOM 2576 O O . GLN A 1 337 ? 57.201 8.844 14.318 1.00 39.51 338 GLN A O 1
ATOM 2582 N N . ASP A 1 338 ? 56.842 10.086 16.162 1.00 39.59 339 ASP A N 1
ATOM 2583 C CA . ASP A 1 338 ? 57.889 9.445 16.967 1.00 43.42 339 ASP A CA 1
ATOM 2584 C C . ASP A 1 338 ? 57.361 8.420 17.945 1.00 42.94 339 ASP A C 1
ATOM 2585 O O . ASP A 1 338 ? 58.121 7.852 18.715 1.00 45.07 339 ASP A O 1
ATOM 2590 N N . HIS A 1 339 ? 56.057 8.192 17.920 1.00 39.66 340 HIS A N 1
ATOM 2591 C CA . HIS A 1 339 ? 55.440 7.269 18.832 1.00 38.71 340 HIS A CA 1
ATOM 2592 C C . HIS A 1 339 ? 54.350 6.559 18.105 1.00 39.91 340 HIS A C 1
ATOM 2593 O O . HIS A 1 339 ? 53.997 6.915 16.980 1.00 40.93 340 HIS A O 1
ATOM 2600 N N . PHE A 1 340 ? 53.786 5.559 18.760 1.00 40.96 341 PHE A N 1
ATOM 2601 C CA . PHE A 1 340 ? 52.645 4.841 18.227 1.00 38.61 341 PHE A CA 1
ATOM 2602 C C . PHE A 1 340 ? 51.541 4.909 19.290 1.00 38.70 341 PHE A C 1
ATOM 2603 O O . PHE A 1 340 ? 51.239 3.922 19.949 1.00 40.09 341 PHE A O 1
ATOM 2611 N N . VAL A 1 341 ? 51.017 6.117 19.498 1.00 37.20 342 VAL A N 1
ATOM 2612 C CA . VAL A 1 341 ? 49.933 6.384 20.447 1.00 36.20 342 VAL A CA 1
ATOM 2613 C C . VAL A 1 341 ? 48.856 7.028 19.607 1.00 36.96 342 VAL A C 1
ATOM 2614 O O . VAL A 1 341 ? 49.149 7.904 18.793 1.00 37.12 342 VAL A O 1
ATOM 2626 N N . ILE A 1 343 ? 44.668 8.571 19.145 1.00 34.71 344 ILE A N 1
ATOM 2627 C CA . ILE A 1 343 ? 43.356 8.943 19.676 1.00 34.64 344 ILE A CA 1
ATOM 2628 C C . ILE A 1 343 ? 42.578 7.656 19.962 1.00 33.51 344 ILE A C 1
ATOM 2629 O O . ILE A 1 343 ? 42.692 6.676 19.220 1.00 31.72 344 ILE A O 1
ATOM 2634 N N . GLY A 1 344 ? 41.796 7.661 21.032 1.00 34.15 345 GLY A N 1
ATOM 2635 C CA . GLY A 1 344 ? 40.986 6.509 21.386 1.00 33.25 345 GLY A CA 1
ATOM 2636 C C . GLY A 1 344 ? 41.800 5.331 21.880 1.00 35.74 345 GLY A C 1
ATOM 2637 O O . GLY A 1 344 ? 41.226 4.314 22.256 1.00 38.14 345 GLY A O 1
ATOM 2638 N N . GLY A 1 345 ? 43.132 5.437 21.881 1.00 34.24 346 GLY A N 1
ATOM 2639 C CA . GLY A 1 345 ? 43.966 4.346 22.400 1.00 33.39 346 GLY A CA 1
ATOM 2640 C C . GLY A 1 345 ? 44.006 3.161 21.454 1.00 34.77 346 GLY A C 1
ATOM 2641 O O . GLY A 1 345 ? 44.252 2.022 21.838 1.00 35.19 346 GLY A O 1
ATOM 2642 N N . GLN A 1 346 ? 43.806 3.441 20.185 1.00 37.04 347 GLN A N 1
ATOM 2643 C CA . GLN A 1 346 ? 43.696 2.393 19.195 1.00 38.11 347 GLN A CA 1
ATOM 2644 C C . GLN A 1 346 ? 44.999 1.772 18.671 1.00 37.70 347 GLN A C 1
ATOM 2645 O O . GLN A 1 346 ? 44.942 0.903 17.782 1.00 38.59 347 GLN A O 1
ATOM 2651 N N . GLN A 1 347 ? 46.155 2.180 19.213 1.00 35.16 348 GLN A N 1
ATOM 2652 C CA . GLN A 1 347 ? 47.422 1.515 18.875 1.00 33.66 348 GLN A CA 1
ATOM 2653 C C . GLN A 1 347 ? 47.306 0.001 19.071 1.00 33.19 348 GLN A C 1
ATOM 2654 O O . GLN A 1 347 ? 48.108 -0.762 18.533 1.00 34.35 348 GLN A O 1
ATOM 2660 N N . SER A 1 348 ? 46.371 -0.411 19.919 1.00 31.88 349 SER A N 1
ATOM 2661 C CA . SER A 1 348 ? 46.378 -1.765 20.460 1.00 32.89 349 SER A CA 1
ATOM 2662 C C . SER A 1 348 ? 45.361 -2.646 19.763 1.00 33.28 349 SER A C 1
ATOM 2663 O O . SER A 1 348 ? 45.206 -3.816 20.115 1.00 35.34 349 SER A O 1
ATOM 2666 N N . ALA A 1 349 ? 44.682 -2.081 18.771 1.00 32.08 350 ALA A N 1
ATOM 2667 C CA . ALA A 1 349 ? 43.569 -2.764 18.121 1.00 32.76 350 ALA A CA 1
ATOM 2668 C C . ALA A 1 349 ? 43.998 -3.761 17.038 1.00 31.30 350 ALA A C 1
ATOM 2669 O O . ALA A 1 349 ? 43.176 -4.499 16.548 1.00 31.44 350 ALA A O 1
ATOM 2671 N N . ARG A 1 350 ? 45.276 -3.785 16.677 1.00 30.58 351 ARG A N 1
ATOM 2672 C CA . ARG A 1 350 ? 45.793 -4.822 15.786 1.00 30.80 351 ARG A CA 1
ATOM 2673 C C . ARG A 1 350 ? 46.821 -5.669 16.523 1.00 32.20 351 ARG A C 1
ATOM 2674 O O . ARG A 1 350 ? 47.580 -5.138 17.341 1.00 33.27 351 ARG A O 1
ATOM 2682 N N . SER A 1 351 ? 46.853 -6.977 16.243 1.00 32.06 352 SER A N 1
ATOM 2683 C CA . SER A 1 351 ? 47.824 -7.866 16.888 1.00 33.07 352 SER A CA 1
ATOM 2684 C C . SER A 1 351 ? 49.221 -7.494 16.421 1.00 33.57 352 SER A C 1
ATOM 2685 O O . SER A 1 351 ? 49.380 -6.769 15.448 1.00 34.26 352 SER A O 1
ATOM 2688 N N . LEU A 1 352 ? 50.226 -7.969 17.132 1.00 34.59 353 LEU A N 1
ATOM 2689 C CA . LEU A 1 352 ? 51.600 -7.781 16.737 1.00 37.01 353 LEU A CA 1
ATOM 2690 C C . LEU A 1 352 ? 51.844 -8.471 15.395 1.00 38.14 353 LEU A C 1
ATOM 2691 O O . LEU A 1 352 ? 52.523 -7.924 14.520 1.00 39.21 353 LEU A O 1
ATOM 2696 N N . VAL A 1 353 ? 51.265 -9.663 15.251 1.00 37.67 354 VAL A N 1
ATOM 2697 C CA . VAL A 1 353 ? 51.364 -10.484 14.064 1.00 39.07 354 VAL A CA 1
ATOM 2698 C C . VAL A 1 353 ? 50.888 -9.680 12.857 1.00 39.30 354 VAL A C 1
ATOM 2699 O O . VAL A 1 353 ? 51.469 -9.753 11.780 1.00 40.40 354 VAL A O 1
ATOM 2703 N N . HIS A 1 354 ? 49.826 -8.907 13.055 1.00 38.51 355 HIS A N 1
ATOM 2704 C CA . HIS A 1 354 ? 49.283 -8.075 12.004 1.00 37.23 355 HIS A CA 1
ATOM 2705 C C . HIS A 1 354 ? 50.214 -6.931 11.668 1.00 37.31 355 HIS A C 1
ATOM 2706 O O . HIS A 1 354 ? 50.368 -6.584 10.493 1.00 36.30 355 HIS A O 1
ATOM 2713 N N . LEU A 1 355 ? 50.854 -6.356 12.688 1.00 37.11 356 LEU A N 1
ATOM 2714 C CA . LEU A 1 355 ? 51.789 -5.244 12.495 1.00 37.13 356 LEU A CA 1
ATOM 2715 C C . LEU A 1 355 ? 53.064 -5.702 11.776 1.00 37.27 356 LEU A C 1
ATOM 2716 O O . LEU A 1 355 ? 53.564 -5.014 10.889 1.00 37.16 356 LEU A O 1
ATOM 2721 N N . ALA A 1 356 ? 53.562 -6.880 12.141 1.00 39.31 357 ALA A N 1
ATOM 2722 C CA . ALA A 1 356 ? 54.693 -7.506 11.439 1.00 41.06 357 ALA A CA 1
ATOM 2723 C C . ALA A 1 356 ? 54.347 -7.817 9.989 1.00 41.78 357 ALA A C 1
ATOM 2724 O O . ALA A 1 356 ? 55.154 -7.562 9.099 1.00 45.24 357 ALA A O 1
ATOM 2726 N N . GLU A 1 357 ? 53.154 -8.357 9.734 1.00 40.61 358 GLU A N 1
ATOM 2727 C CA . GLU A 1 357 ? 52.762 -8.622 8.345 1.00 41.66 358 GLU A CA 1
ATOM 2728 C C . GLU A 1 357 ? 52.665 -7.324 7.546 1.00 40.46 358 GLU A C 1
ATOM 2729 O O . GLU A 1 357 ? 53.185 -7.232 6.421 1.00 43.13 358 GLU A O 1
ATOM 2735 N N . LEU A 1 358 ? 52.021 -6.327 8.142 1.00 38.79 359 LEU A N 1
ATOM 2736 C CA . LEU A 1 358 ? 52.020 -4.953 7.636 1.00 39.53 359 LEU A CA 1
ATOM 2737 C C . LEU A 1 358 ? 53.429 -4.471 7.236 1.00 39.20 359 LEU A C 1
ATOM 2738 O O . LEU A 1 358 ? 53.618 -3.945 6.151 1.00 42.04 359 LEU A O 1
ATOM 2743 N N . PHE A 1 359 ? 54.409 -4.662 8.106 1.00 36.99 360 PHE A N 1
ATOM 2744 C CA . PHE A 1 359 ? 55.803 -4.341 7.788 1.00 36.58 360 PHE A CA 1
ATOM 2745 C C . PHE A 1 359 ? 56.331 -5.065 6.527 1.00 37.27 360 PHE A C 1
ATOM 2746 O O . PHE A 1 359 ? 56.929 -4.418 5.661 1.00 37.16 360 PHE A O 1
ATOM 2754 N N . ARG A 1 360 ? 56.103 -6.376 6.398 1.00 38.06 361 ARG A N 1
ATOM 2755 C CA . ARG A 1 360 ? 56.560 -7.122 5.190 1.00 38.14 361 ARG A CA 1
ATOM 2756 C C . ARG A 1 360 ? 55.899 -6.634 3.918 1.00 39.28 361 ARG A C 1
ATOM 2757 O O . ARG A 1 360 ? 56.560 -6.427 2.904 1.00 40.76 361 ARG A O 1
ATOM 2765 N N . LEU A 1 361 ? 54.580 -6.476 3.958 1.00 40.18 362 LEU A N 1
ATOM 2766 C CA . LEU A 1 361 ? 53.854 -5.998 2.786 1.00 40.55 362 LEU A CA 1
ATOM 2767 C C . LEU A 1 361 ? 54.239 -4.546 2.460 1.00 42.79 362 LEU A C 1
ATOM 2768 O O . LEU A 1 361 ? 54.356 -4.186 1.284 1.00 42.36 362 LEU A O 1
ATOM 2773 N N . ALA A 1 362 ? 54.478 -3.726 3.489 1.00 43.31 363 ALA A N 1
ATOM 2774 C CA . ALA A 1 362 ? 55.001 -2.356 3.266 1.00 42.99 363 ALA A CA 1
ATOM 2775 C C . ALA A 1 362 ? 56.379 -2.371 2.604 1.00 44.00 363 ALA A C 1
ATOM 2776 O O . ALA A 1 362 ? 56.639 -1.590 1.687 1.00 43.57 363 ALA A O 1
ATOM 2778 N N . ASP A 1 363 ? 57.254 -3.264 3.067 1.00 45.68 364 ASP A N 1
ATOM 2779 C CA . ASP A 1 363 ? 58.580 -3.445 2.456 1.00 47.78 364 ASP A CA 1
ATOM 2780 C C . ASP A 1 363 ? 58.480 -3.781 0.968 1.00 49.07 364 ASP A C 1
ATOM 2781 O O . ASP A 1 363 ? 59.128 -3.151 0.139 1.00 48.69 364 ASP A O 1
ATOM 2786 N N . LYS A 1 364 ? 57.655 -4.770 0.644 1.00 49.73 365 LYS A N 1
ATOM 2787 C CA . LYS A 1 364 ? 57.555 -5.260 -0.726 1.00 51.77 365 LYS A CA 1
ATOM 2788 C C . LYS A 1 364 ? 56.746 -4.346 -1.641 1.00 50.51 365 LYS A C 1
ATOM 2789 O O . LYS A 1 364 ? 56.650 -4.593 -2.832 1.00 54.08 365 LYS A O 1
ATOM 2795 N N . ALA A 1 365 ? 56.150 -3.301 -1.077 1.00 47.23 366 ALA A N 1
ATOM 2796 C CA . ALA A 1 365 ? 55.347 -2.371 -1.849 1.00 44.32 366 ALA A CA 1
ATOM 2797 C C . ALA A 1 365 ? 56.110 -1.069 -2.060 1.00 46.54 366 ALA A C 1
ATOM 2798 O O . ALA A 1 365 ? 55.581 -0.136 -2.657 1.00 46.06 366 ALA A O 1
ATOM 2800 N N . GLY A 1 366 ? 57.349 -1.019 -1.562 1.00 48.30 367 GLY A N 1
ATOM 2801 C CA . GLY A 1 366 ? 58.202 0.160 -1.650 1.00 48.67 367 GLY A CA 1
ATOM 2802 C C . GLY A 1 366 ? 57.658 1.320 -0.845 1.00 49.78 367 GLY A C 1
ATOM 2803 O O . GLY A 1 366 ? 57.999 2.480 -1.117 1.00 52.40 367 GLY A O 1
ATOM 2804 N N . ALA A 1 367 ? 56.816 0.997 0.146 1.00 46.75 368 ALA A N 1
ATOM 2805 C CA . ALA A 1 367 ? 56.139 1.984 1.008 1.00 42.58 368 ALA A CA 1
ATOM 2806 C C . ALA A 1 367 ? 56.887 2.326 2.299 1.00 42.43 368 ALA A C 1
ATOM 2807 O O . ALA A 1 367 ? 56.396 3.124 3.106 1.00 46.97 368 ALA A O 1
ATOM 2809 N N . LEU A 1 368 ? 58.055 1.730 2.509 1.00 40.93 369 LEU A N 1
ATOM 2810 C CA . LEU A 1 368 ? 58.945 2.160 3.599 1.00 42.32 369 LEU A CA 1
ATOM 2811 C C . LEU A 1 368 ? 59.947 3.190 3.073 1.00 47.49 369 LEU A C 1
ATOM 2812 O O . LEU A 1 368 ? 60.956 2.824 2.457 1.00 49.37 369 LEU A O 1
ATOM 2817 N N . ALA A 1 369 ? 59.661 4.474 3.290 1.00 51.38 370 ALA A N 1
ATOM 2818 C CA . ALA A 1 369 ? 60.533 5.567 2.796 1.00 54.06 370 ALA A CA 1
ATOM 2819 C C . ALA A 1 369 ? 61.976 5.400 3.266 1.00 56.40 370 ALA A C 1
ATOM 2820 O O . ALA A 1 369 ? 62.923 5.640 2.502 1.00 58.68 370 ALA A O 1
ATOM 2822 N N . ASP A 1 370 ? 62.129 4.959 4.515 1.00 56.42 371 ASP A N 1
ATOM 2823 C CA . ASP A 1 370 ? 63.444 4.761 5.123 1.00 61.09 371 ASP A CA 1
ATOM 2824 C C . ASP A 1 370 ? 63.545 3.378 5.793 1.00 58.66 371 ASP A C 1
ATOM 2825 O O . ASP A 1 370 ? 63.232 3.237 6.981 1.00 59.42 371 ASP A O 1
ATOM 2830 N N . PRO A 1 371 ? 63.978 2.357 5.028 1.00 56.17 372 PRO A N 1
ATOM 2831 C CA . PRO A 1 371 ? 64.008 0.963 5.488 1.00 55.51 372 PRO A CA 1
ATOM 2832 C C . PRO A 1 371 ? 64.792 0.728 6.773 1.00 54.86 372 PRO A C 1
ATOM 2833 O O . PRO A 1 371 ? 64.318 -0.001 7.638 1.00 55.47 372 PRO A O 1
ATOM 2837 N N . GLU A 1 372 ? 65.961 1.341 6.908 1.00 57.54 373 GLU A N 1
ATOM 2838 C CA . GLU A 1 372 ? 66.746 1.221 8.143 1.00 61.59 373 GLU A CA 1
ATOM 2839 C C . GLU A 1 372 ? 66.024 1.768 9.387 1.00 56.37 373 GLU A C 1
ATOM 2840 O O . GLU A 1 372 ? 65.995 1.113 10.429 1.00 54.47 373 GLU A O 1
ATOM 2846 N N . LEU A 1 373 ? 65.427 2.953 9.262 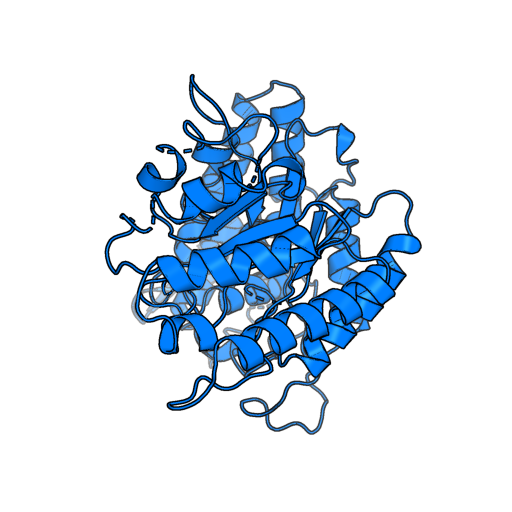1.00 53.72 374 LEU A N 1
ATOM 2847 C CA . LEU A 1 373 ? 64.609 3.526 10.325 1.00 50.77 374 LEU A CA 1
ATOM 2848 C C . LEU A 1 373 ? 63.362 2.665 10.602 1.00 49.37 374 LEU A C 1
ATOM 2849 O O . LEU A 1 373 ? 63.063 2.355 11.767 1.00 48.79 374 LEU A O 1
ATOM 2854 N N . ALA A 1 374 ? 62.656 2.269 9.542 1.00 45.46 375 ALA A N 1
ATOM 2855 C CA . ALA A 1 374 ? 61.491 1.401 9.690 1.00 44.35 375 ALA A CA 1
ATOM 2856 C C . ALA A 1 374 ? 61.854 0.140 10.470 1.00 46.64 375 ALA A C 1
ATOM 2857 O O . ALA A 1 374 ? 61.118 -0.266 11.384 1.00 45.04 375 ALA A O 1
ATOM 2859 N N . THR A 1 375 ? 63.001 -0.453 10.124 1.00 46.95 376 THR A N 1
ATOM 2860 C CA . THR A 1 375 ? 63.476 -1.671 10.775 1.00 46.42 376 THR A CA 1
ATOM 2861 C C . THR A 1 375 ? 63.796 -1.449 12.242 1.00 48.37 376 THR A C 1
ATOM 2862 O O . THR A 1 375 ? 63.479 -2.302 13.069 1.00 51.08 376 THR A O 1
ATOM 2866 N N . ALA A 1 376 ? 64.412 -0.311 12.564 1.00 48.33 377 ALA A N 1
ATOM 2867 C CA . ALA A 1 376 ? 64.764 0.004 13.954 1.00 48.11 377 ALA A CA 1
ATOM 2868 C C . ALA A 1 376 ? 63.504 0.182 14.788 1.00 48.81 377 ALA A C 1
ATOM 2869 O O . ALA A 1 376 ? 63.402 -0.328 15.902 1.00 52.39 377 ALA A O 1
ATOM 2871 N N . ARG A 1 377 ? 62.548 0.913 14.234 1.00 46.99 378 ARG A N 1
ATOM 2872 C CA . ARG A 1 377 ? 61.266 1.117 14.883 1.00 45.83 378 ARG A CA 1
ATOM 2873 C C . ARG A 1 377 ? 60.477 -0.170 15.092 1.00 47.14 378 ARG A C 1
ATOM 2874 O O . ARG A 1 377 ? 59.932 -0.376 16.183 1.00 48.32 378 ARG A O 1
ATOM 2890 N N . ARG A 1 379 ? 61.900 -3.005 15.451 1.00 49.17 380 ARG A N 1
ATOM 2891 C CA . ARG A 1 379 ? 62.657 -3.679 16.509 1.00 51.67 380 ARG A CA 1
ATOM 2892 C C . ARG A 1 379 ? 62.233 -3.191 17.892 1.00 52.28 380 ARG A C 1
ATOM 2893 O O . ARG A 1 379 ? 62.112 -3.996 18.813 1.00 51.61 380 ARG A O 1
ATOM 2901 N N . ARG A 1 380 ? 62.002 -1.884 18.029 1.00 51.80 381 ARG A N 1
ATOM 2902 C CA . ARG A 1 380 ? 61.583 -1.304 19.307 1.00 54.57 381 ARG A CA 1
ATOM 2903 C C . ARG A 1 380 ? 60.198 -1.784 19.705 1.00 54.20 381 ARG A C 1
ATOM 2904 O O . ARG A 1 380 ? 59.923 -1.983 20.894 1.00 58.37 381 ARG A O 1
ATOM 2912 N N . VAL A 1 381 ? 59.343 -1.987 18.706 1.00 49.86 382 VAL A N 1
ATOM 2913 C CA . VAL A 1 381 ? 57.993 -2.507 18.913 1.00 47.00 382 VAL A CA 1
ATOM 2914 C C . VAL A 1 381 ? 58.017 -3.979 19.355 1.00 46.75 382 VAL A C 1
ATOM 2915 O O . VAL A 1 381 ? 57.340 -4.352 20.315 1.00 48.26 382 VAL A O 1
ATOM 2919 N N . LEU A 1 382 ? 58.805 -4.803 18.674 1.00 45.18 383 LEU A N 1
ATOM 2920 C CA . LEU A 1 382 ? 59.041 -6.181 19.108 1.00 45.76 383 LEU A CA 1
ATOM 2921 C C . LEU A 1 382 ? 59.611 -6.266 20.519 1.00 48.43 383 LEU A C 1
ATOM 2922 O O . LEU A 1 382 ? 59.189 -7.121 21.303 1.00 50.62 383 LEU A O 1
ATOM 2927 N N . ALA A 1 383 ? 60.574 -5.401 20.840 1.00 48.55 384 ALA A N 1
ATOM 2928 C CA . ALA A 1 383 ? 61.240 -5.446 22.152 1.00 49.66 384 ALA A CA 1
ATOM 2929 C C . ALA A 1 383 ? 60.219 -5.185 23.255 1.00 52.93 384 ALA A C 1
ATOM 2930 O O . ALA A 1 383 ? 60.152 -5.922 24.238 1.00 53.38 384 ALA A O 1
ATOM 2940 N N . HIS A 1 385 ? 57.196 -5.836 23.112 1.00 60.19 386 HIS A N 1
ATOM 2941 C CA . HIS A 1 385 ? 56.375 -7.038 23.235 1.00 59.48 386 HIS A CA 1
ATOM 2942 C C . HIS A 1 385 ? 57.184 -8.208 23.745 1.00 57.60 386 HIS A C 1
ATOM 2943 O O . HIS A 1 385 ? 56.750 -9.358 23.645 1.00 56.41 386 HIS A O 1
ATOM 2950 N N . GLY A 1 386 ? 58.376 -7.937 24.276 1.00 55.75 387 GLY A N 1
ATOM 2951 C CA . GLY A 1 386 ? 59.257 -8.986 24.791 1.00 53.84 387 GLY A CA 1
ATOM 2952 C C . GLY A 1 386 ? 59.869 -9.884 23.732 1.00 55.36 387 GLY A C 1
ATOM 2953 O O . GLY A 1 386 ? 60.023 -11.080 23.946 1.00 57.01 387 GLY A O 1
ATOM 2954 N N . VAL A 1 387 ? 60.216 -9.302 22.589 1.00 57.03 388 VAL A N 1
ATOM 2955 C CA . VAL A 1 387 ? 60.882 -10.017 21.506 1.00 59.15 388 VAL A CA 1
ATOM 2956 C C . VAL A 1 387 ? 62.117 -9.243 21.022 1.00 60.32 388 VAL A C 1
ATOM 2957 O O . VAL A 1 387 ? 63.256 -9.622 21.306 1.00 64.05 388 VAL A O 1
#

Nearest PDB structures (foldseek):
  4dnh-assembly1_A  TM=1.002E+00  e=7.615E-67  Sinorhizobium meliloti 1021
  4ur7-assembly1_C  TM=7.405E-01  e=3.211E-06  Agrobacterium tumefaciens
  3vav-assembly1_G  TM=4.951E-01  e=3.311E-01  Burkholderia thailandensis E264
  3ez4-assembly1_H  TM=4.967E-01  e=5.087E-01  Burkholderia pseudomallei
  3ez4-assembly1_I  TM=4.625E-01  e=4.821E-01  Burkholderia pseudomallei

Solvent-accessible surface area: 15723 Å² total

Foldseek 3Di:
DDWDWADDPNDIDIDDFDFAALAFDFDALVLFPFQAAAAAAFAFDPPDPDPQLPATHGDLVLRLVLLVSLQRLNHAYEADLLNVHLLQAPVNRLVRLLVNLVVQVVDPRYHYAGEAAQRVDDQDPPCDLVNRLCSRVVRLVSNVVSVHHYAYQYLNCLRHPPALVSVLVSLVVNLVPHPAAYEYEDAPCLPVSCQQPSGGNPVVVCSVQVSCVVRVRNHQEYEYHHLPVVSVLVLLSHDPRYAEYANLLCQLDQQLHDPRDHHHYYYNVCSLQVSLCSVLSSCVSVVNSVVNCVQCVLCNVLSCLLCDPVRNLSSLLSLLSCCLQPSDPDSASSRSVPVDDSNSSSVSLNSCSHSSSNNDNVSSSVSCVVVVCVD

CATH classification: 3.20.20.70

Secondary structure (DSSP, 8-state):
--EEEEEETTEEEEEE----PPPP----GGG-SS-EEEE----B-TTS---TTT---B-HHHHHHHHHHHHHTT-EEEE--TT-B--B-HHHHHHHHHHHHHHHHTSSS--EEEE---TTS---TT--HHHHHHHHHHHHHHHHHTTPPEE---HHHHHH--SHHHHHHHHHHHHHH-SS-EEEEEE----GGGTTTTS-S-----HHHHHHHHTGGGEEEEEEES--HHHHH---SPPTT---B--TTTHHHHHH--SS----EEESHHHHTHHHHHHHHHHHHTT-HHHHHHHHTTHHHHHHHHTPSSGGGHHHHHHHHHHHTTSSS----TTGGGSS-HHHHHHHHHHHHHTT--SSHHHHHH--TTT----

B-factor: mean 54.48, std 16.12, range [13.5, 133.66]

Radius of gyration: 20.37 Å; Cα contacts (8 Å, |Δi|>4): 710; chains: 1; bounding box: 60×49×52 Å

InterPro domains:
  IPR009334 Protein of unknown function DUF993 [PF06187] (6-386)
  IPR013785 Aldolase-type TIM barrel [G3DSA:3.20.20.70] (1-382)

Organism: Rhizobium meliloti (strain 1021) (NCBI:txid266834)